Protein AF-0000000072293918 (afdb_homodimer)

Radius of gyration: 24.58 Å; Cα contacts (8 Å, |Δi|>4): 1315; chains: 2; bounding box: 76×72×60 Å

Organism: Botryotinia fuckeliana (strain B05.10) (NCBI:txid332648)

Foldseek 3Di:
DPPPPQEEAEEEEEAAAAFAPLLPVLLVLLQQQFALDNVDPVRRHYDYFYEYQDQWHAYNVGDIDGGPYYVVVCLVCVLVHAEYEYTDGPVVVCLVVVHPPLVVLLSNLVSCLVQVLAAHEYEYEACSVLSCLLSVVQFPEEAEHAPVCVVVSVVSQVVNCVVVVTHGHHYDDWQKEKELDQFLPAFCVPDPAAHEPDPDDDGRPGDFASCRNVVLSVDPVSQVVQNQFRSSRHIYMYGYHSNSSNQVSLVVSCRNRRNVSSVVSCVVVVHDHHHTYYYPGPRD/DPPPPQEEAEEEEEAAAAFAPLLPVLLVLQQQQFALDNVDPVRRHYDYFYEYQDQWHAYNVGDIDGGPYYVVVCLVCVLVHAEYEYTDGPVVVCLVVVHPPLVVLLSNLVSCLVQVLAAHEYEYEACSVLSCLLSVVQFPEEAEHAPVCVVVSVVSQVVNCVVVVTHGHHYDDWQKEKELDQFLPAFCVPDPAAHEPDPDTDHRPGDFASCRNVVLSVDPVSQVVQNQFPSSRHIYMYGYHSNSSNQVSLVVSCRNRRNVSSVVSCVVVVHDHHHTYYYPRPND

Sequence (568 aa):
MSTPEIPIIKVLFTLHAGMDALDFIGPLEVLSRAQHDVNDPKSKAFDCKFVAAEEFTISNQGAAFRAHFNYKDAYATLSQYDILIVPGGGSDQVLKNKAEPLGLVRAFSDLQKKHPEKERTLLSICTGSLFLAQQGILHGLSATTHPDYFAKFENINSEAAQRDLAERCDVVEERYVVNNLRFDIDSPEESQYVRRKSDARRPSNARKGSNAWKESNIRRESNARRASLRLGGLRVITTGAITCGLDASLYLVSVMVNEETAGEIAKFMEYEWKKGIVVDGIDIMSTPEIPIIKVLFTLHAGMDALDFIGPLEVLSRAQHDVNDPKSKAFDCKFVAAEEFTISNQGAAFRAHFNYKDAYATLSQYDILIVPGGGSDQVLKNKAEPLGLVRAFSDLQKKHPEKERTLLSICTGSLFLAQQGILHGLSATTHPDYFAKFENINSEAAQRDLAERCDVVEERYVVNNLRFDIDSPEESQYVRRKSDARRPSNARKGSNAWKESNIRRESNARRASLRLGGLRVITTGAITCGLDASLYLVSVMVNEETAGEIAKFMEYEWKKGIVVDGIDI

InterPro domains:
  IPR002818 DJ-1/PfpI [PF01965] (10-163)
  IPR029062 Class I glutamine amidotransferase-like [G3DSA:3.40.50.880] (8-278)
  IPR029062 Class I glutamine amidotransferase-like [SSF52317] (9-271)
  IPR052158 Isonitrile Hydratase and Quaternary Amine Regulator [PTHR43130] (7-275)

pLDDT: mean 88.0, std 17.54, range [30.75, 98.94]

Solvent-accessible surface area (backbone atoms only — not comparable to full-atom values): 28530 Å² total; per-residue (Å²): 128,80,72,76,77,76,69,65,44,30,33,37,32,54,51,47,61,30,16,36,55,52,35,49,45,38,32,44,56,51,44,59,67,35,27,63,38,83,89,35,89,86,33,53,28,50,47,81,46,36,30,15,87,45,62,63,32,43,23,64,66,67,52,30,37,54,36,76,44,37,55,74,59,44,66,77,49,48,88,71,44,33,32,41,38,35,38,9,45,40,51,66,62,30,62,74,64,69,34,71,63,49,63,57,54,48,51,53,47,50,47,22,51,74,41,23,49,50,73,36,35,41,35,22,17,16,50,18,30,48,52,40,26,60,67,49,70,38,49,66,36,62,34,24,38,22,78,94,42,49,69,59,42,51,51,40,29,52,51,29,16,62,74,66,74,49,51,56,49,47,76,48,97,43,41,19,25,35,30,38,74,74,65,29,53,47,52,44,90,69,38,85,54,34,40,57,72,68,89,74,86,68,90,45,86,29,67,81,37,61,53,32,52,61,50,48,44,69,38,64,70,50,24,59,52,19,52,66,32,72,58,14,31,38,23,39,33,18,7,8,25,45,50,21,26,41,30,48,37,38,49,49,36,29,66,51,28,26,56,66,40,26,51,50,50,31,56,64,29,64,46,87,81,58,52,27,35,35,44,78,59,73,83,119,128,81,72,77,75,79,71,66,46,30,33,37,34,53,50,47,61,29,17,36,55,51,35,50,44,37,32,44,56,51,45,59,68,34,26,63,38,83,88,35,91,86,32,53,29,50,47,80,44,37,31,16,87,46,62,64,33,43,24,63,67,66,54,31,36,53,36,77,42,38,55,74,59,45,66,76,49,48,87,69,45,34,31,42,37,35,38,11,47,40,51,65,62,31,63,74,64,71,34,70,62,48,61,58,54,47,50,54,48,51,47,22,49,74,42,24,50,50,74,38,34,43,38,21,16,14,51,18,31,47,51,40,26,58,67,48,69,38,49,67,36,63,35,23,37,22,76,95,40,47,68,60,41,51,50,40,29,51,50,28,16,62,75,66,74,48,51,54,48,46,78,48,97,44,42,20,26,33,31,39,75,74,66,28,54,47,51,44,90,68,37,85,53,32,41,60,73,67,88,76,84,68,89,47,84,29,66,81,35,60,55,33,51,61,50,49,43,69,36,65,70,50,23,58,52,19,52,67,33,71,60,16,31,38,22,40,32,18,9,8,26,44,50,22,28,41,30,49,36,40,48,49,36,28,66,50,28,27,56,66,40,26,50,50,51,31,56,64,31,64,45,86,81,59,52,28,34,36,43,79,60,72,83,121

Nearest PDB structures (foldseek):
  7l9q-assembly1_B  TM=8.842E-01  e=2.586E-13  Pseudomonas protegens Pf-5
  7la0-assembly1_B  TM=8.543E-01  e=1.904E-13  Pseudomonas protegens Pf-5
  3cne-assembly2_C  TM=7.547E-01  e=5.909E-09  Bacteroides thetaiotaomicron VPI-5482
  2vrn-assembly1_B  TM=7.611E-01  e=2.414E-08  Deinococcus radiodurans R1 = ATCC 13939 = DSM 20539
  6q3t-assembly1_A  TM=6.768E-01  e=3.014E-09  Pyrococcus horikoshii

Secondary structure (DSSP, 8-state):
------PPEEEEEEE-TT--HHHHHHHHHHHHH-BSSTT-TT-B-EEEEEEESSSEEE-TTS-EEE-SB-HHHHHHTGGG-SEEEE--S-HHHHHHHT-TTHHHHHHHHHHHHH-TTS--EEEE-TTHHHHHHHTTTTTTSEE---GGGHHHHHHHHHHHHHHHT-PPPEE---SEEEES--S--S-GGG-SSEEESS-------PPPSTTHHHHHHH-HHHHHHHHHSGGGG-EEEEE-STTHHHHHHHHHHHHHT-HHHHHHHHHHTT-----EEEE-----/------PPEEEEEEE-TT--HHHHHHHHHHHHH-BSSTT-TT-B-EEEEEEESSSEEE-TTS-EEE-SB-HHHHHHTGGG-SEEEE--S-HHHHHHHT-TTHHHHHHHHHHHHH-TTS--EEEE-TTHHHHHHHTTTTTTSEE---GGGHHHHHHHHHHHHHHHT-PPPEE---SEEEES--S--S-GGG-SSEEESS-------PPPSTTHHHHHHH-HHHHHHHHHSGGGG-EEEEE-STTHHHHHHHHHHHHHT-HHHHHHHHHHTT-----EEEE-----

Structure (mmCIF, N/CA/C/O backbone):
data_AF-0000000072293918-model_v1
#
loop_
_entity.id
_entity.type
_entity.pdbx_description
1 polymer 'DJ-1/PfpI domain-containing protein'
#
loop_
_atom_site.group_PDB
_atom_site.id
_atom_site.type_symbol
_atom_site.label_atom_id
_atom_site.label_alt_id
_atom_site.label_comp_id
_atom_site.label_asym_id
_atom_site.label_entity_id
_atom_site.label_seq_id
_atom_site.pdbx_PDB_ins_code
_atom_site.Cartn_x
_atom_site.Cartn_y
_atom_site.Cartn_z
_atom_site.occupancy
_atom_site.B_iso_or_equiv
_atom_site.auth_seq_id
_atom_site.auth_comp_id
_atom_site.auth_asym_id
_atom_site.auth_atom_id
_atom_site.pdbx_PDB_model_num
ATOM 1 N N . MET A 1 1 ? -39.938 10.883 7.723 1 31.12 1 MET A N 1
ATOM 2 C CA . MET A 1 1 ? -38.719 11.125 8.523 1 31.12 1 MET A CA 1
ATOM 3 C C . MET A 1 1 ? -37.469 11.094 7.656 1 31.12 1 MET A C 1
ATOM 5 O O . MET A 1 1 ? -37.25 10.117 6.945 1 31.12 1 MET A O 1
ATOM 9 N N . SER A 1 2 ? -36.906 12.188 7.211 1 38.34 2 SER A N 1
ATOM 10 C CA . SER A 1 2 ? -35.844 12.273 6.223 1 38.34 2 SER A CA 1
ATOM 11 C C . SER A 1 2 ? -34.625 11.414 6.625 1 38.34 2 SER A C 1
ATOM 13 O O . SER A 1 2 ? -34.219 11.422 7.789 1 38.34 2 SER A O 1
ATOM 15 N N . THR A 1 3 ? -34.406 10.305 6.199 1 47.34 3 THR A N 1
ATOM 16 C CA . THR A 1 3 ? -33.281 9.422 6.512 1 47.34 3 THR A CA 1
ATOM 17 C C . THR A 1 3 ? -32 10.219 6.695 1 47.34 3 THR A C 1
ATOM 19 O O . THR A 1 3 ? -31.609 10.984 5.809 1 47.34 3 THR A O 1
ATOM 22 N N . PRO A 1 4 ? -31.688 10.594 7.902 1 53.53 4 PRO A N 1
ATOM 23 C CA . PRO A 1 4 ? -30.516 11.445 8.133 1 53.53 4 PRO A CA 1
ATOM 24 C C . PRO A 1 4 ? -29.375 11.133 7.18 1 53.53 4 PRO A C 1
ATOM 26 O O . PRO A 1 4 ? -29.109 9.969 6.879 1 53.53 4 PRO A O 1
ATOM 29 N N . GLU A 1 5 ? -29.141 12.016 6.148 1 65.12 5 GLU A N 1
ATOM 30 C CA . GLU A 1 5 ? -28.094 11.906 5.137 1 65.12 5 GLU A CA 1
ATOM 31 C C . GLU A 1 5 ? -26.766 11.523 5.758 1 65.12 5 GLU A C 1
ATOM 33 O O . GLU A 1 5 ? -26.359 12.078 6.781 1 65.12 5 GLU A O 1
ATOM 38 N N . ILE A 1 6 ? -26.25 10.383 5.52 1 70.12 6 ILE A N 1
ATOM 39 C CA . ILE A 1 6 ? -24.953 9.875 5.988 1 70.12 6 ILE A CA 1
ATOM 40 C C . ILE A 1 6 ? -23.844 10.859 5.609 1 70.12 6 ILE A C 1
ATOM 42 O O . ILE A 1 6 ? -23.656 11.164 4.434 1 70.12 6 ILE A O 1
ATOM 46 N N . PRO A 1 7 ? -23.297 11.531 6.633 1 84.56 7 PRO A N 1
ATOM 47 C CA . PRO A 1 7 ? -22.25 12.508 6.324 1 84.56 7 PRO A CA 1
ATOM 48 C C . PRO A 1 7 ? -21.078 11.883 5.566 1 84.56 7 PRO A C 1
ATOM 50 O O . PRO A 1 7 ? -20.688 10.742 5.84 1 84.56 7 PRO A O 1
ATOM 53 N N . ILE A 1 8 ? -20.656 12.531 4.473 1 93.75 8 ILE A N 1
ATOM 54 C CA . ILE A 1 8 ? -19.484 12.109 3.711 1 93.75 8 ILE A CA 1
ATOM 55 C C . ILE A 1 8 ? -18.297 13.008 4.043 1 93.75 8 ILE A C 1
ATOM 57 O O . ILE A 1 8 ? -18.406 14.234 3.979 1 93.75 8 ILE A O 1
ATOM 61 N N . ILE A 1 9 ? -17.266 12.438 4.543 1 96.75 9 ILE A N 1
ATOM 62 C CA . ILE A 1 9 ? -16.031 13.148 4.828 1 96.75 9 ILE A CA 1
ATOM 63 C C . ILE A 1 9 ? -15.18 13.242 3.561 1 96.75 9 ILE A C 1
ATOM 65 O O . ILE A 1 9 ? -14.797 12.227 2.984 1 96.75 9 ILE A O 1
ATOM 69 N N . LYS A 1 10 ? -14.906 14.453 3.117 1 98.25 10 LYS A N 1
ATOM 70 C CA . LYS A 1 10 ? -14.195 14.664 1.858 1 98.25 10 LYS A CA 1
ATOM 71 C C . LYS A 1 10 ? -12.688 14.742 2.084 1 98.25 10 LYS A C 1
ATOM 73 O O . LYS A 1 10 ? -12.219 15.562 2.869 1 98.25 10 LYS A O 1
ATOM 78 N N . VAL A 1 11 ? -11.961 13.867 1.362 1 98.81 11 VAL A N 1
ATOM 79 C CA . VAL A 1 11 ? -10.508 13.758 1.521 1 98.81 11 VAL A CA 1
ATOM 80 C C . VAL A 1 11 ? -9.82 14.148 0.22 1 98.81 11 VAL A C 1
ATOM 82 O O . VAL A 1 11 ? -10.203 13.703 -0.861 1 98.81 11 VAL A O 1
ATOM 85 N N . LEU A 1 12 ? -8.844 14.992 0.333 1 98.94 12 LEU A N 1
ATOM 86 C CA . LEU A 1 12 ? -8.008 15.344 -0.81 1 98.94 12 LEU A CA 1
ATOM 87 C C . LEU A 1 12 ? -6.586 14.812 -0.627 1 98.94 12 LEU A C 1
ATOM 89 O O . LEU A 1 12 ? -5.934 15.109 0.377 1 98.94 12 LEU A O 1
ATOM 93 N N . PHE A 1 13 ? -6.145 13.992 -1.586 1 98.94 13 PHE A N 1
ATOM 94 C CA . PHE A 1 13 ? -4.762 13.531 -1.653 1 98.94 13 PHE A CA 1
ATOM 95 C C . PHE A 1 13 ? -3.957 14.383 -2.627 1 98.94 13 PHE A C 1
ATOM 97 O O . PHE A 1 13 ? -4.398 14.641 -3.75 1 98.94 13 PHE A O 1
ATOM 104 N N . THR A 1 14 ? -2.779 14.789 -2.191 1 98.94 14 THR A N 1
ATOM 105 C CA . THR A 1 14 ? -1.856 15.383 -3.15 1 98.94 14 THR A CA 1
ATOM 106 C C . THR A 1 14 ? -0.936 14.328 -3.746 1 98.94 14 THR A C 1
ATOM 108 O O . THR A 1 14 ? -0.485 13.422 -3.041 1 98.94 14 THR A O 1
ATOM 111 N N . LEU A 1 15 ? -0.738 14.414 -5.051 1 98.75 15 LEU A N 1
ATOM 112 C CA . LEU A 1 15 ? 0.236 13.57 -5.734 1 98.75 15 LEU A CA 1
ATOM 113 C C . LEU A 1 15 ? 1.365 14.406 -6.324 1 98.75 15 LEU A C 1
ATOM 115 O O . LEU A 1 15 ? 1.124 15.492 -6.859 1 98.75 15 LEU A O 1
ATOM 119 N N . HIS A 1 16 ? 2.627 13.945 -6.145 1 98.69 16 HIS A N 1
ATOM 120 C CA . HIS A 1 16 ? 3.773 14.609 -6.758 1 98.69 16 HIS A CA 1
ATOM 121 C C . HIS A 1 16 ? 4.793 13.586 -7.262 1 98.69 16 HIS A C 1
ATOM 123 O O . HIS A 1 16 ? 4.828 12.453 -6.785 1 98.69 16 HIS A O 1
ATOM 129 N N . ALA A 1 17 ? 5.578 14.008 -8.211 1 98.12 17 ALA A N 1
ATOM 130 C CA . ALA A 1 17 ? 6.543 13.125 -8.852 1 98.12 17 ALA A CA 1
ATOM 131 C C . ALA A 1 17 ? 7.527 12.555 -7.832 1 98.12 17 ALA A C 1
ATOM 133 O O . ALA A 1 17 ? 8.078 13.289 -7.012 1 98.12 17 ALA A O 1
ATOM 134 N N . GLY A 1 18 ? 7.703 11.234 -7.875 1 98.12 18 GLY A N 1
ATOM 135 C CA . GLY A 1 18 ? 8.68 10.578 -7.016 1 98.12 18 GLY A CA 1
ATOM 136 C C . GLY A 1 18 ? 8.141 10.273 -5.629 1 98.12 18 GLY A C 1
ATOM 137 O O . GLY A 1 18 ? 8.875 9.773 -4.773 1 98.12 18 GLY A O 1
ATOM 138 N N . MET A 1 19 ? 6.848 10.547 -5.414 1 98.44 19 MET A N 1
ATOM 139 C CA . MET A 1 19 ? 6.27 10.211 -4.117 1 98.44 19 MET A CA 1
ATOM 140 C C . MET A 1 19 ? 6.301 8.703 -3.883 1 98.44 19 MET A C 1
ATOM 142 O O . MET A 1 19 ? 6.469 7.926 -4.824 1 98.44 19 MET A O 1
ATOM 146 N N . ASP A 1 20 ? 6.273 8.375 -2.619 1 98.19 20 ASP A N 1
ATOM 147 C CA . ASP A 1 20 ? 6.191 6.957 -2.273 1 98.19 20 ASP A CA 1
ATOM 148 C C . ASP A 1 20 ? 4.785 6.414 -2.516 1 98.19 20 ASP A C 1
ATOM 150 O O . ASP A 1 20 ? 3.809 6.93 -1.963 1 98.19 20 ASP A O 1
ATOM 154 N N . ALA A 1 21 ? 4.707 5.402 -3.279 1 98.12 21 ALA A N 1
ATOM 155 C CA . ALA A 1 21 ? 3.412 4.871 -3.703 1 98.12 21 ALA A CA 1
ATOM 156 C C . ALA A 1 21 ? 2.594 4.398 -2.504 1 98.12 21 ALA A C 1
ATOM 158 O O . ALA A 1 21 ? 1.39 4.652 -2.428 1 98.12 21 ALA A O 1
ATOM 159 N N . LEU A 1 22 ? 3.213 3.756 -1.587 1 98 22 LEU A N 1
ATOM 160 C CA . LEU A 1 22 ? 2.498 3.205 -0.441 1 98 22 LEU A CA 1
ATOM 161 C C . LEU A 1 22 ? 2.043 4.312 0.501 1 98 22 LEU A C 1
ATOM 163 O O . LEU A 1 22 ? 1.069 4.148 1.239 1 98 22 LEU A O 1
ATOM 167 N N . ASP A 1 23 ? 2.717 5.473 0.482 1 98.62 23 ASP A N 1
ATOM 168 C CA . ASP A 1 23 ? 2.293 6.625 1.272 1 98.62 23 ASP A CA 1
ATOM 169 C C . ASP A 1 23 ? 0.945 7.156 0.79 1 98.62 23 ASP A C 1
ATOM 171 O O . ASP A 1 23 ? 0.226 7.816 1.544 1 98.62 23 ASP A O 1
ATOM 175 N N . PHE A 1 24 ? 0.691 6.914 -0.447 1 98.75 24 PHE A N 1
ATOM 176 C CA . PHE A 1 24 ? -0.582 7.297 -1.047 1 98.75 24 PHE A CA 1
ATOM 177 C C . PHE A 1 24 ? -1.604 6.176 -0.907 1 98.75 24 PHE A C 1
ATOM 179 O O . PHE A 1 24 ? -2.672 6.371 -0.322 1 98.75 24 PHE A O 1
ATOM 186 N N . ILE A 1 25 ? -1.276 5.027 -1.241 1 98.56 25 ILE A N 1
ATOM 187 C CA . ILE A 1 25 ? -2.225 3.928 -1.38 1 98.56 25 ILE A CA 1
ATOM 188 C C . ILE A 1 25 ? -2.578 3.373 -0.002 1 98.56 25 ILE A C 1
ATOM 190 O O . ILE A 1 25 ? -3.699 2.912 0.22 1 98.56 25 ILE A O 1
ATOM 194 N N . GLY A 1 26 ? -1.642 3.367 0.92 1 98.19 26 GLY A N 1
ATOM 195 C CA . GLY A 1 26 ? -1.936 2.898 2.266 1 98.19 26 GLY A CA 1
ATOM 196 C C . GLY A 1 26 ? -3.145 3.574 2.881 1 98.19 26 GLY A C 1
ATOM 197 O O . GLY A 1 26 ? -4.156 2.924 3.148 1 98.19 26 GLY A O 1
ATOM 198 N N . PRO A 1 27 ? -3.053 4.875 3.053 1 98.75 27 PRO A N 1
ATOM 199 C CA . PRO A 1 27 ? -4.203 5.602 3.596 1 98.75 27 PRO A CA 1
ATOM 200 C C . PRO A 1 27 ? -5.457 5.438 2.744 1 98.75 27 PRO A C 1
ATOM 202 O O . PRO A 1 27 ? -6.562 5.312 3.283 1 98.75 27 PRO A O 1
ATOM 205 N N . LEU A 1 28 ? -5.305 5.426 1.442 1 98.69 28 LEU A N 1
ATOM 206 C CA . LEU A 1 28 ? -6.449 5.277 0.554 1 98.69 28 LEU A CA 1
ATOM 207 C C . LEU A 1 28 ? -7.172 3.957 0.81 1 98.69 28 LEU A C 1
ATOM 209 O O . LEU A 1 28 ? -8.406 3.908 0.824 1 98.69 28 LEU A O 1
ATOM 213 N N . GLU A 1 29 ? -6.387 2.865 0.988 1 97.94 29 GLU A N 1
ATOM 214 C CA . GLU A 1 29 ? -6.945 1.548 1.269 1 97.94 29 GLU A CA 1
ATOM 215 C C . GLU A 1 29 ? -7.82 1.574 2.518 1 97.94 29 GLU A C 1
ATOM 217 O O . GLU A 1 29 ? -8.953 1.094 2.496 1 97.94 29 GLU A O 1
ATOM 222 N N . VAL A 1 30 ? -7.34 2.209 3.525 1 98.38 30 VAL A N 1
ATOM 223 C CA . VAL A 1 30 ? -8.031 2.244 4.809 1 98.38 30 VAL A CA 1
ATOM 224 C C . VAL A 1 30 ? -9.289 3.1 4.695 1 98.38 30 VAL A C 1
ATOM 226 O O . VAL A 1 30 ? -10.391 2.648 5.031 1 98.38 30 VAL A O 1
ATOM 229 N N . LEU A 1 31 ? -9.172 4.27 4.156 1 98.62 31 LEU A N 1
ATOM 230 C CA . LEU A 1 31 ? -10.273 5.23 4.156 1 98.62 31 LEU A CA 1
ATOM 231 C C . LEU A 1 31 ? -11.383 4.785 3.207 1 98.62 31 LEU A C 1
ATOM 233 O O . LEU A 1 31 ? -12.562 5 3.484 1 98.62 31 LEU A O 1
ATOM 237 N N . SER A 1 32 ? -11.031 4.164 2.143 1 97.56 32 SER A N 1
ATOM 238 C CA . SER A 1 32 ? -12.016 3.746 1.153 1 97.56 32 SER A CA 1
ATOM 239 C C . SER A 1 32 ? -12.891 2.621 1.69 1 97.56 32 SER A C 1
ATOM 241 O O . SER A 1 32 ? -14 2.393 1.188 1 97.56 32 SER A O 1
ATOM 243 N N . ARG A 1 33 ? -12.461 1.932 2.697 1 96.38 33 ARG A N 1
ATOM 244 C CA . ARG A 1 33 ? -13.195 0.792 3.236 1 96.38 33 ARG A CA 1
ATOM 245 C C . ARG A 1 33 ? -14.109 1.219 4.379 1 96.38 33 ARG A C 1
ATOM 247 O O . ARG A 1 33 ? -14.969 0.45 4.816 1 96.38 33 ARG A O 1
ATOM 254 N N . ALA A 1 34 ? -13.945 2.43 4.828 1 97.44 34 ALA A N 1
ATOM 255 C CA . ALA A 1 34 ? -14.641 2.867 6.035 1 97.44 34 ALA A CA 1
ATOM 256 C C . ALA A 1 34 ? -16.125 3.1 5.762 1 97.44 34 ALA A C 1
ATOM 258 O O . ALA A 1 34 ? -16.484 3.822 4.832 1 97.44 34 ALA A O 1
ATOM 259 N N . GLN A 1 35 ? -16.922 2.441 6.562 1 94.12 35 GLN A N 1
ATOM 260 C CA . GLN A 1 35 ? -18.359 2.594 6.57 1 94.12 35 GLN A CA 1
ATOM 261 C C . GLN A 1 35 ? -18.859 3.107 7.922 1 94.12 35 GLN A C 1
ATOM 263 O O . GLN A 1 35 ? -18.344 2.713 8.969 1 94.12 35 GLN A O 1
ATOM 268 N N . HIS A 1 36 ? -19.844 3.949 7.844 1 92.44 36 HIS A N 1
ATOM 269 C CA . HIS A 1 36 ? -20.422 4.391 9.109 1 92.44 36 HIS A CA 1
ATOM 270 C C . HIS A 1 36 ? -21.047 3.223 9.867 1 92.44 36 HIS A C 1
ATOM 272 O O . HIS A 1 36 ? -21 3.176 11.094 1 92.44 36 HIS A O 1
ATOM 278 N N . ASP A 1 37 ? -21.641 2.365 9.109 1 91.44 37 ASP A N 1
ATOM 279 C CA . ASP A 1 37 ? -22.172 1.101 9.609 1 91.44 37 ASP A CA 1
ATOM 280 C C . ASP A 1 37 ? -21.516 -0.086 8.914 1 91.44 37 ASP A C 1
ATOM 282 O O . ASP A 1 37 ? -21.703 -0.303 7.719 1 91.44 37 ASP A O 1
ATOM 286 N N . VAL A 1 38 ? -20.797 -0.844 9.734 1 91.06 38 VAL A N 1
ATOM 287 C CA . VAL A 1 38 ? -20 -1.942 9.195 1 91.06 38 VAL A CA 1
ATOM 288 C C . VAL A 1 38 ? -20.906 -2.922 8.453 1 91.06 38 VAL A C 1
ATOM 290 O O . VAL A 1 38 ? -20.453 -3.682 7.602 1 91.06 38 VAL A O 1
ATOM 293 N N . ASN A 1 39 ? -22.172 -2.877 8.734 1 91.62 39 ASN A N 1
ATOM 294 C CA . ASN A 1 39 ? -23.109 -3.824 8.148 1 91.62 39 ASN A CA 1
ATOM 295 C C . ASN A 1 39 ? -23.859 -3.207 6.969 1 91.62 39 ASN A C 1
ATOM 297 O O . ASN A 1 39 ? -24.75 -3.84 6.395 1 91.62 39 ASN A O 1
ATOM 301 N N . ASP A 1 40 ? -23.547 -1.964 6.574 1 92.12 40 ASP A N 1
ATOM 302 C CA . ASP A 1 40 ? -24.234 -1.273 5.484 1 92.12 40 ASP A CA 1
ATOM 303 C C . ASP A 1 40 ? -23.234 -0.743 4.457 1 92.12 40 ASP A C 1
ATOM 305 O O . ASP A 1 40 ? -22.719 0.362 4.605 1 92.12 40 ASP A O 1
ATOM 309 N N . PRO A 1 41 ? -23.078 -1.51 3.377 1 87.5 41 PRO A N 1
ATOM 310 C CA . PRO A 1 41 ? -22.109 -1.081 2.355 1 87.5 41 PRO A CA 1
ATOM 311 C C . PRO A 1 41 ? -22.469 0.27 1.74 1 87.5 41 PRO A C 1
ATOM 313 O O . PRO A 1 41 ? -21.641 0.888 1.073 1 87.5 41 PRO A O 1
ATOM 316 N N . LYS A 1 42 ? -23.625 0.786 1.959 1 89.38 42 LYS A N 1
ATOM 317 C CA . LYS A 1 42 ? -24.078 2.062 1.407 1 89.38 42 LYS A CA 1
ATOM 318 C C . LYS A 1 42 ? -23.688 3.221 2.324 1 89.38 42 LYS A C 1
ATOM 320 O O . LYS A 1 42 ? -23.859 4.387 1.97 1 89.38 42 LYS A O 1
ATOM 325 N N . SER A 1 43 ? -23.062 2.9 3.441 1 93.38 43 SER A N 1
ATOM 326 C CA . SER A 1 43 ? -22.75 3.926 4.43 1 93.38 43 SER A CA 1
ATOM 327 C C . SER A 1 43 ? -21.281 4.348 4.344 1 93.38 43 SER A C 1
ATOM 329 O O . SER A 1 43 ? -20.641 4.566 5.371 1 93.38 43 SER A O 1
ATOM 331 N N . LYS A 1 44 ? -20.781 4.41 3.131 1 94.88 44 LYS A N 1
ATOM 332 C CA . LYS A 1 44 ? -19.406 4.852 2.941 1 94.88 44 LYS A CA 1
ATOM 333 C C . LYS A 1 44 ? -19.156 6.176 3.652 1 94.88 44 LYS A C 1
ATOM 335 O O . LYS A 1 44 ? -19.953 7.102 3.566 1 94.88 44 LYS A O 1
ATOM 340 N N . ALA A 1 45 ? -18 6.285 4.285 1 96.69 45 ALA A N 1
ATOM 341 C CA . ALA A 1 45 ? -17.75 7.418 5.168 1 96.69 45 ALA A CA 1
ATOM 342 C C . ALA A 1 45 ? -16.891 8.477 4.465 1 96.69 45 ALA A C 1
ATOM 344 O O . ALA A 1 45 ? -17.094 9.68 4.676 1 96.69 45 ALA A O 1
ATOM 345 N N . PHE A 1 46 ? -15.984 8.039 3.633 1 97.94 46 PHE A N 1
ATOM 346 C CA . PHE A 1 46 ? -15.023 8.969 3.051 1 97.94 46 PHE A CA 1
ATOM 347 C C . PHE A 1 46 ? -15.164 9.008 1.534 1 97.94 46 PHE A C 1
ATOM 349 O O . PHE A 1 46 ? -15.406 7.984 0.896 1 97.94 46 PHE A O 1
ATOM 356 N N . ASP A 1 47 ? -15.047 10.164 0.96 1 97.81 47 ASP A N 1
ATOM 357 C CA . ASP A 1 47 ? -14.914 10.398 -0.473 1 97.81 47 ASP A CA 1
ATOM 358 C C . ASP A 1 47 ? -13.547 10.984 -0.81 1 97.81 47 ASP A C 1
ATOM 360 O O . ASP A 1 47 ? -13.266 12.141 -0.493 1 97.81 47 ASP A O 1
ATOM 364 N N . CYS A 1 48 ? -12.734 10.172 -1.537 1 98.62 48 CYS A N 1
ATOM 365 C CA . CYS A 1 48 ? -11.344 10.531 -1.763 1 98.62 48 CYS A CA 1
ATOM 366 C C . CYS A 1 48 ? -11.133 11.055 -3.18 1 98.62 48 CYS A C 1
ATOM 368 O O . CYS A 1 48 ? -11.562 10.422 -4.148 1 98.62 48 CYS A O 1
ATOM 370 N N . LYS A 1 49 ? -10.461 12.203 -3.25 1 98.69 49 LYS A N 1
ATOM 371 C CA . LYS A 1 49 ? -10.047 12.773 -4.527 1 98.69 49 LYS A CA 1
ATOM 372 C C . LYS A 1 49 ? -8.539 13 -4.566 1 98.69 49 LYS A C 1
ATOM 374 O O . LYS A 1 49 ? -7.895 13.086 -3.52 1 98.69 49 LYS A O 1
ATOM 379 N N . PHE A 1 50 ? -8.016 13.039 -5.82 1 98.75 50 PHE A N 1
ATOM 380 C CA . PHE A 1 50 ? -6.578 13.148 -6.027 1 98.75 50 PHE A CA 1
ATOM 381 C C . PHE A 1 50 ? -6.242 14.367 -6.871 1 98.75 50 PHE A C 1
ATOM 383 O O . PHE A 1 50 ? -6.84 14.586 -7.926 1 98.75 50 PHE A O 1
ATOM 390 N N . VAL A 1 51 ? -5.27 15.133 -6.379 1 98.88 51 VAL A N 1
ATOM 391 C CA . VAL A 1 51 ? -4.816 16.297 -7.117 1 98.88 51 VAL A CA 1
ATOM 392 C C . VAL A 1 51 ? -3.332 16.156 -7.457 1 98.88 51 VAL A C 1
ATOM 394 O O . VAL A 1 51 ? -2.553 15.648 -6.652 1 98.88 51 VAL A O 1
ATOM 397 N N . ALA A 1 52 ? -2.949 16.578 -8.633 1 98.69 52 ALA A N 1
ATOM 398 C CA . ALA A 1 52 ? -1.554 16.609 -9.062 1 98.69 52 ALA A CA 1
ATOM 399 C C . ALA A 1 52 ? -1.32 17.719 -10.094 1 98.69 52 ALA A C 1
ATOM 401 O O . ALA A 1 52 ? -2.273 18.297 -10.617 1 98.69 52 ALA A O 1
ATOM 402 N N . ALA A 1 53 ? -0.032 18.031 -10.219 1 97.69 53 ALA A N 1
ATOM 403 C CA . ALA A 1 53 ? 0.33 19.047 -11.203 1 97.69 53 ALA A CA 1
ATOM 404 C C . ALA A 1 53 ? 0.051 18.547 -12.625 1 97.69 53 ALA A C 1
ATOM 406 O O . ALA A 1 53 ? -0.328 19.344 -13.5 1 97.69 53 ALA A O 1
ATOM 407 N N . GLU A 1 54 ? 0.251 17.25 -12.836 1 96.19 54 GLU A N 1
ATOM 408 C CA . GLU A 1 54 ? 0.009 16.594 -14.117 1 96.19 54 GLU A CA 1
ATOM 409 C C . GLU A 1 54 ? -1.031 15.484 -13.992 1 96.19 54 GLU A C 1
ATOM 411 O O . GLU A 1 54 ? -1.263 14.969 -12.898 1 96.19 54 GLU A O 1
ATOM 416 N N . GLU A 1 55 ? -1.631 15.164 -15.07 1 95.31 55 GLU A N 1
ATOM 417 C CA . GLU A 1 55 ? -2.666 14.133 -15.078 1 95.31 55 GLU A CA 1
ATOM 418 C C . GLU A 1 55 ? -2.137 12.812 -14.523 1 95.31 55 GLU A C 1
ATOM 420 O O . GLU A 1 55 ? -2.85 12.109 -13.805 1 95.31 55 GLU A O 1
ATOM 425 N N . PHE A 1 56 ? -0.86 12.547 -14.883 1 95.88 56 PHE A N 1
ATOM 426 C CA . PHE A 1 56 ? -0.237 11.32 -14.398 1 95.88 56 PHE A CA 1
ATOM 427 C C . PHE A 1 56 ? 1.006 11.625 -13.578 1 95.88 56 PHE A C 1
ATOM 429 O O . PHE A 1 56 ? 1.818 12.469 -13.961 1 95.88 56 PHE A O 1
ATOM 436 N N . THR A 1 57 ? 1.067 10.992 -12.453 1 97.88 57 THR A N 1
ATOM 437 C CA . THR A 1 57 ? 2.211 11.133 -11.562 1 97.88 57 THR A CA 1
ATOM 438 C C . THR A 1 57 ? 2.918 9.797 -11.375 1 97.88 57 THR A C 1
ATOM 440 O O . THR A 1 57 ? 2.287 8.797 -11.016 1 97.88 57 THR A O 1
ATOM 443 N N . ILE A 1 58 ? 4.223 9.781 -11.641 1 98.06 58 ILE A N 1
ATOM 444 C CA . ILE A 1 58 ? 4.992 8.555 -11.484 1 98.06 58 ILE A CA 1
ATOM 445 C C . ILE A 1 58 ? 5.609 8.508 -10.086 1 98.06 58 ILE A C 1
ATOM 447 O O . ILE A 1 58 ? 6.297 9.445 -9.672 1 98.06 58 ILE A O 1
ATOM 451 N N . SER A 1 59 ? 5.348 7.449 -9.383 1 98.25 59 SER A N 1
ATOM 452 C CA . SER A 1 59 ? 5.879 7.258 -8.039 1 98.25 59 SER A CA 1
ATOM 453 C C . SER A 1 59 ? 7.336 6.801 -8.086 1 98.25 59 SER A C 1
ATOM 455 O O . SER A 1 59 ? 7.863 6.5 -9.156 1 98.25 59 SER A O 1
ATOM 457 N N . ASN A 1 60 ? 7.938 6.781 -6.895 1 97.25 60 ASN A N 1
ATOM 458 C CA . ASN A 1 60 ? 9.312 6.316 -6.75 1 97.25 60 ASN A CA 1
ATOM 459 C C . ASN A 1 60 ? 9.461 4.859 -7.18 1 97.25 60 ASN A C 1
ATOM 461 O O . ASN A 1 60 ? 10.523 4.445 -7.641 1 97.25 60 ASN A O 1
ATOM 465 N N . GLN A 1 61 ? 8.375 4.074 -7.148 1 97.06 61 GLN A N 1
ATOM 466 C CA . GLN A 1 61 ? 8.398 2.648 -7.457 1 97.06 61 GLN A CA 1
ATOM 467 C C . GLN A 1 61 ? 8.047 2.396 -8.922 1 97.06 61 GLN A C 1
ATOM 469 O O . GLN A 1 61 ? 7.969 1.246 -9.359 1 97.06 61 GLN A O 1
ATOM 474 N N . GLY A 1 62 ? 7.715 3.412 -9.648 1 97.19 62 GLY A N 1
ATOM 475 C CA . GLY A 1 62 ? 7.469 3.285 -11.07 1 97.19 62 GLY A CA 1
ATOM 476 C C . GLY A 1 62 ? 5.996 3.189 -11.414 1 97.19 62 GLY A C 1
ATOM 477 O O . GLY A 1 62 ? 5.629 3.195 -12.594 1 97.19 62 GLY A O 1
ATOM 478 N N . ALA A 1 63 ? 5.129 3.133 -10.438 1 98.19 63 ALA A N 1
ATOM 479 C CA . ALA A 1 63 ? 3.689 3.137 -10.695 1 98.19 63 ALA A CA 1
ATOM 480 C C . ALA A 1 63 ? 3.199 4.539 -11.047 1 98.19 63 ALA A C 1
ATOM 482 O O . ALA A 1 63 ? 3.609 5.523 -10.43 1 98.19 63 ALA A O 1
ATOM 483 N N . ALA A 1 64 ? 2.336 4.605 -12.008 1 98.12 64 ALA A N 1
ATOM 484 C CA . ALA A 1 64 ? 1.757 5.879 -12.422 1 98.12 64 ALA A CA 1
ATOM 485 C C . ALA A 1 64 ? 0.302 5.992 -11.969 1 98.12 64 ALA A C 1
ATOM 487 O O . ALA A 1 64 ? -0.498 5.082 -12.203 1 98.12 64 ALA A O 1
ATOM 488 N N . PHE A 1 65 ? 0.005 7.156 -11.391 1 98.06 65 PHE A N 1
ATOM 489 C CA . PHE A 1 65 ? -1.325 7.422 -10.852 1 98.06 65 PHE A CA 1
ATOM 490 C C . PHE A 1 65 ? -1.998 8.555 -11.617 1 98.06 65 PHE A C 1
ATOM 492 O O . PHE A 1 65 ? -1.351 9.547 -11.969 1 98.06 65 PHE A O 1
ATOM 499 N N . ARG A 1 66 ? -3.264 8.414 -11.758 1 97.69 66 ARG A N 1
ATOM 500 C CA . ARG A 1 66 ? -4.023 9.469 -12.414 1 97.69 66 ARG A CA 1
ATOM 501 C C . ARG A 1 66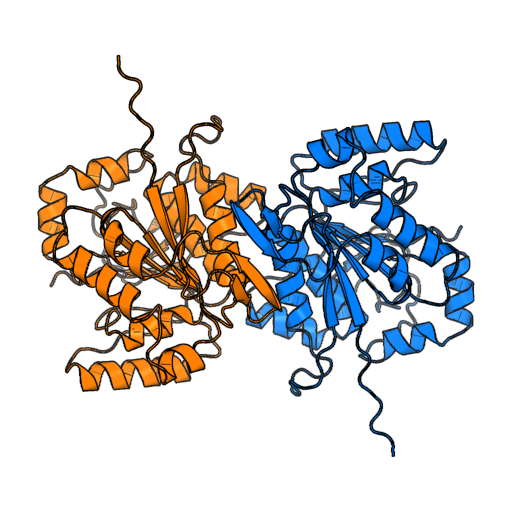 ? -4.695 10.383 -11.391 1 97.69 66 ARG A C 1
ATOM 503 O O . ARG A 1 66 ? -5.344 9.898 -10.461 1 97.69 66 ARG A O 1
ATOM 510 N N . ALA A 1 67 ? -4.562 11.672 -11.617 1 98.19 67 ALA A N 1
ATOM 511 C CA . ALA A 1 67 ? -5.242 12.648 -10.766 1 98.19 67 ALA A CA 1
ATOM 512 C C . ALA A 1 67 ? -6.672 12.891 -11.234 1 98.19 67 ALA A C 1
ATOM 514 O O . ALA A 1 67 ? -6.992 12.648 -12.406 1 98.19 67 ALA A O 1
ATOM 515 N N . HIS A 1 68 ? -7.523 13.312 -10.344 1 97.62 68 HIS A N 1
ATOM 516 C CA . HIS A 1 68 ? -8.875 13.711 -10.711 1 97.62 68 HIS A CA 1
ATOM 517 C C . HIS A 1 68 ? -8.898 15.117 -11.312 1 97.62 68 HIS A C 1
ATOM 519 O O . HIS A 1 68 ? -9.68 15.398 -12.219 1 97.62 68 HIS A O 1
ATOM 525 N N . PHE A 1 69 ? -8.062 15.945 -10.734 1 96.94 69 PHE A N 1
ATOM 526 C CA . PHE A 1 69 ? -7.984 17.312 -11.234 1 96.94 69 PHE A CA 1
ATOM 527 C C . PHE A 1 69 ? -6.637 17.938 -10.891 1 96.94 69 PHE A C 1
ATOM 529 O O . PHE A 1 69 ? -5.812 17.312 -10.211 1 96.94 69 PHE A O 1
ATOM 536 N N . ASN A 1 70 ? -6.367 19.156 -11.453 1 97.62 70 ASN A N 1
ATOM 537 C CA . ASN A 1 70 ? -5.105 19.859 -11.227 1 97.62 70 ASN A CA 1
ATOM 538 C C . ASN A 1 70 ? -5.203 20.828 -10.055 1 97.62 70 ASN A C 1
ATOM 540 O O . ASN A 1 70 ? -6.258 20.953 -9.43 1 97.62 70 ASN A O 1
ATOM 544 N N . TYR A 1 71 ? -4.105 21.484 -9.766 1 97.88 71 TYR A N 1
ATOM 545 C CA . TYR A 1 71 ? -4.047 22.328 -8.57 1 97.88 71 TYR A CA 1
ATOM 546 C C . TYR A 1 71 ? -4.926 23.562 -8.727 1 97.88 71 TYR A C 1
ATOM 548 O O . TYR A 1 71 ? -5.469 24.078 -7.75 1 97.88 71 TYR A O 1
ATOM 556 N N . LYS A 1 72 ? -5.09 24.078 -9.961 1 97.31 72 LYS A N 1
ATOM 557 C CA . LYS A 1 72 ? -5.992 25.203 -10.164 1 97.31 72 LYS A CA 1
ATOM 558 C C . LYS A 1 72 ? -7.395 24.891 -9.648 1 97.31 72 LYS A C 1
ATOM 560 O O . LYS A 1 72 ? -7.977 25.672 -8.891 1 97.31 72 LYS A O 1
ATOM 565 N N . ASP A 1 73 ? -7.863 23.75 -9.984 1 97.69 73 ASP A N 1
ATOM 566 C CA . ASP A 1 73 ? -9.18 23.297 -9.547 1 97.69 73 ASP A CA 1
ATOM 567 C C . ASP A 1 73 ? -9.195 23.016 -8.047 1 97.69 73 ASP A C 1
ATOM 569 O O . ASP A 1 73 ? -10.188 23.281 -7.367 1 97.69 73 ASP A O 1
ATOM 573 N N . ALA A 1 74 ? -8.117 22.469 -7.555 1 98.38 74 ALA A N 1
ATOM 574 C CA . ALA A 1 74 ? -8.031 22.141 -6.133 1 98.38 74 ALA A CA 1
ATOM 575 C C . ALA A 1 74 ? -8.148 23.406 -5.277 1 98.38 74 ALA A C 1
ATOM 577 O O . ALA A 1 74 ? -8.867 23.422 -4.277 1 98.38 74 ALA A O 1
ATOM 578 N N . TYR A 1 75 ? -7.48 24.469 -5.684 1 98.5 75 TYR A N 1
ATOM 579 C CA . TYR A 1 75 ? -7.555 25.734 -4.953 1 98.5 75 TYR A CA 1
ATOM 580 C C . TYR A 1 75 ? -8.977 26.281 -4.945 1 98.5 75 TYR A C 1
ATOM 582 O O . TYR A 1 75 ? -9.445 26.781 -3.922 1 98.5 75 TYR A O 1
ATOM 590 N N . ALA A 1 76 ? -9.688 26.141 -6.012 1 98.19 76 ALA A N 1
ATOM 591 C CA . ALA A 1 76 ? -11.031 26.688 -6.168 1 98.19 76 ALA A CA 1
ATOM 592 C C . ALA A 1 76 ? -12.039 25.953 -5.277 1 98.19 76 ALA A C 1
ATOM 594 O O . ALA A 1 76 ? -13.055 26.531 -4.879 1 98.19 76 ALA A O 1
ATOM 595 N N . THR A 1 77 ? -11.719 24.719 -4.914 1 98.12 77 THR A N 1
ATOM 596 C CA . THR A 1 77 ? -12.695 23.922 -4.176 1 98.12 77 THR A CA 1
ATOM 597 C C . THR A 1 77 ? -12.133 23.484 -2.83 1 98.12 77 THR A C 1
ATOM 599 O O . TH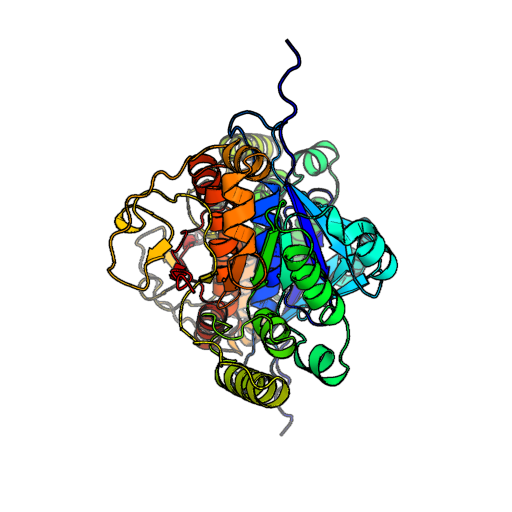R A 1 77 ? -12.672 22.578 -2.186 1 98.12 77 THR A O 1
ATOM 602 N N . LEU A 1 78 ? -11.078 24.031 -2.404 1 98.62 78 LEU A N 1
ATOM 603 C CA . LEU A 1 78 ? -10.312 23.562 -1.25 1 98.62 78 LEU A CA 1
ATOM 604 C C . LEU A 1 78 ? -11.172 23.562 0.008 1 98.62 78 LEU A C 1
ATOM 606 O O . LEU A 1 78 ? -11.031 22.703 0.866 1 98.62 78 LEU A O 1
ATOM 610 N N . SER A 1 79 ? -12.086 24.5 0.122 1 98.06 79 SER A N 1
ATOM 611 C CA . SER A 1 79 ? -12.898 24.672 1.321 1 98.06 79 SER A CA 1
ATOM 612 C C . SER A 1 79 ? -13.867 23.5 1.511 1 98.06 79 SER A C 1
ATOM 614 O O . SER A 1 79 ? -14.438 23.328 2.59 1 98.06 79 SER A O 1
ATOM 616 N N . GLN A 1 80 ? -14.047 22.703 0.502 1 97.38 80 GLN A N 1
ATOM 617 C CA . GLN A 1 80 ? -14.977 21.594 0.565 1 97.38 80 GLN A CA 1
ATOM 618 C C . GLN A 1 80 ? -14.344 20.391 1.27 1 97.38 80 GLN A C 1
ATOM 620 O O . GLN A 1 80 ? -15.047 19.453 1.653 1 97.38 80 GLN A O 1
ATOM 625 N N . TYR A 1 81 ? -13.07 20.391 1.396 1 98.31 81 TYR A N 1
ATOM 626 C CA . TYR A 1 81 ? -12.383 19.203 1.896 1 98.31 81 TYR A CA 1
ATOM 627 C C . TYR A 1 81 ? -12.18 19.297 3.404 1 98.31 81 TYR A C 1
ATOM 629 O O . TYR A 1 81 ? -11.93 20.375 3.943 1 98.31 81 TYR A O 1
ATOM 637 N N . ASP A 1 82 ? -12.305 18.125 4.016 1 97.25 82 ASP A N 1
ATOM 638 C CA . ASP A 1 82 ? -12.172 17.984 5.465 1 97.25 82 ASP A CA 1
ATOM 639 C C . ASP A 1 82 ? -10.766 17.516 5.84 1 97.25 82 ASP A C 1
ATOM 641 O O . ASP A 1 82 ? -10.281 17.812 6.938 1 97.25 82 ASP A O 1
ATOM 645 N N . ILE A 1 83 ? -10.164 16.766 4.961 1 98.69 83 ILE A N 1
ATOM 646 C CA . ILE A 1 83 ? -8.844 16.188 5.211 1 98.69 83 ILE A CA 1
ATOM 647 C C . ILE A 1 83 ? -7.949 16.406 3.996 1 98.69 83 ILE A C 1
ATOM 649 O O . ILE A 1 83 ? -8.383 16.219 2.855 1 98.69 83 ILE A O 1
ATOM 653 N N . LEU A 1 84 ? -6.75 16.859 4.23 1 98.94 84 LEU A N 1
ATOM 654 C CA . LEU A 1 84 ? -5.68 16.859 3.238 1 98.94 84 LEU A CA 1
ATOM 655 C C . LEU A 1 84 ? -4.586 15.867 3.611 1 98.94 84 LEU A C 1
ATOM 657 O O . LEU A 1 84 ? -4.062 15.906 4.727 1 98.94 84 LEU A O 1
ATOM 661 N N . ILE A 1 85 ? -4.289 14.953 2.713 1 98.94 85 ILE A N 1
ATOM 662 C CA . ILE A 1 85 ? -3.248 13.961 2.959 1 98.94 85 ILE A CA 1
ATOM 663 C C . ILE A 1 85 ? -2.072 14.195 2.016 1 98.94 85 ILE A C 1
ATOM 665 O O . ILE A 1 85 ? -2.254 14.297 0.799 1 98.94 85 ILE A O 1
ATOM 669 N N . VAL A 1 86 ? -0.872 14.266 2.588 1 98.94 86 VAL A N 1
ATOM 670 C CA . VAL A 1 86 ? 0.344 14.602 1.857 1 98.94 86 VAL A CA 1
ATOM 671 C C . VAL A 1 86 ? 1.353 13.461 1.969 1 98.94 86 VAL A C 1
ATOM 673 O O . VAL A 1 86 ? 2.02 13.312 2.996 1 98.94 86 VAL A O 1
ATOM 676 N N . PRO A 1 87 ? 1.532 12.688 0.874 1 98.81 87 PRO A N 1
ATOM 677 C CA . PRO A 1 87 ? 2.504 11.586 0.889 1 98.81 87 PRO A CA 1
ATOM 678 C C . PRO A 1 87 ? 3.949 12.078 0.895 1 98.81 87 PRO A C 1
ATOM 680 O O . PRO A 1 87 ? 4.219 13.219 0.505 1 98.81 87 PRO A O 1
ATOM 683 N N . GLY A 1 88 ? 4.855 11.18 1.371 1 98.62 88 GLY A N 1
ATOM 684 C CA . GLY A 1 88 ? 6.281 11.453 1.292 1 98.62 88 GLY A CA 1
ATOM 685 C C . GLY A 1 88 ? 6.91 10.969 -0.003 1 98.62 88 GLY A C 1
ATOM 686 O O . GLY A 1 88 ? 6.199 10.617 -0.95 1 98.62 88 GLY A O 1
ATOM 687 N N . GLY A 1 89 ? 8.211 11.031 -0.051 1 98 89 GLY A N 1
ATOM 688 C CA . GLY A 1 89 ? 8.961 10.688 -1.251 1 98 89 GLY A CA 1
ATOM 689 C C . GLY A 1 89 ? 9.141 11.867 -2.193 1 98 89 GLY A C 1
ATOM 690 O O . GLY A 1 89 ? 8.32 12.781 -2.217 1 98 89 GLY A O 1
ATOM 691 N N . GLY A 1 90 ? 10.234 11.883 -2.941 1 97.5 90 GLY A N 1
ATOM 692 C CA . GLY A 1 90 ? 10.492 12.93 -3.914 1 97.5 90 GLY A CA 1
ATOM 693 C C . GLY A 1 90 ? 10.602 14.312 -3.291 1 97.5 90 GLY A C 1
ATOM 694 O O . GLY A 1 90 ? 10.336 15.32 -3.949 1 97.5 90 GLY A O 1
ATOM 695 N N . SER A 1 91 ? 10.93 14.375 -2.035 1 97.25 91 SER A N 1
ATOM 696 C CA . SER A 1 91 ? 10.844 15.625 -1.282 1 97.25 91 SER A CA 1
ATOM 697 C C . SER A 1 91 ? 11.898 16.625 -1.74 1 97.25 91 SER A C 1
ATOM 699 O O . SER A 1 91 ? 11.648 17.828 -1.76 1 97.25 91 SER A O 1
ATOM 701 N N . ASP A 1 92 ? 13.055 16.109 -2.184 1 97.19 92 ASP A N 1
ATOM 702 C CA . ASP A 1 92 ? 14.141 17.016 -2.564 1 97.19 92 ASP A CA 1
ATOM 703 C C . ASP A 1 92 ? 13.727 17.906 -3.729 1 97.19 92 ASP A C 1
ATOM 705 O O . ASP A 1 92 ? 13.93 19.125 -3.684 1 97.19 92 ASP A O 1
ATOM 709 N N . GLN A 1 93 ? 13.164 17.312 -4.66 1 97 93 GLN A N 1
ATOM 710 C CA . GLN A 1 93 ? 12.766 18.078 -5.84 1 97 93 GLN A CA 1
ATOM 711 C C . GLN A 1 93 ? 11.656 19.062 -5.512 1 97 93 GLN A C 1
ATOM 713 O O . GLN A 1 93 ? 11.664 20.203 -5.984 1 97 93 GLN A O 1
ATOM 718 N N . VAL A 1 94 ? 10.711 18.688 -4.723 1 98 94 VAL A N 1
ATOM 719 C CA . VAL A 1 94 ? 9.594 19.547 -4.332 1 98 94 VAL A CA 1
ATOM 720 C C . VAL A 1 94 ? 10.109 20.734 -3.531 1 98 94 VAL A C 1
ATOM 722 O O . VAL A 1 94 ? 9.734 21.875 -3.805 1 98 94 VAL A O 1
ATOM 725 N N . LEU A 1 95 ? 11 20.5 -2.59 1 98.19 95 LEU A N 1
ATOM 726 C CA . LEU A 1 95 ? 11.531 21.531 -1.717 1 98.19 95 LEU A CA 1
ATOM 727 C C . LEU A 1 95 ? 12.422 22.5 -2.498 1 98.19 95 LEU A C 1
ATOM 729 O O . LEU A 1 95 ? 12.289 23.719 -2.363 1 98.19 95 LEU A O 1
ATOM 733 N N . LYS A 1 96 ? 13.258 21.922 -3.338 1 97.69 96 LYS A N 1
ATOM 734 C CA . LYS A 1 96 ? 14.188 22.734 -4.121 1 97.69 96 LYS A CA 1
ATOM 735 C C . LYS A 1 96 ? 13.438 23.656 -5.074 1 97.69 96 LYS A C 1
ATOM 737 O O . LYS A 1 96 ? 13.773 24.844 -5.195 1 97.69 96 LYS A O 1
ATOM 742 N N . ASN A 1 97 ? 12.398 23.188 -5.676 1 97.88 97 ASN A N 1
ATOM 743 C CA . ASN A 1 97 ? 11.688 23.938 -6.699 1 97.88 97 ASN A CA 1
ATOM 744 C C . ASN A 1 97 ? 10.516 24.719 -6.102 1 97.88 97 ASN A C 1
ATOM 746 O O . ASN A 1 97 ? 9.805 25.422 -6.824 1 97.88 97 ASN A O 1
ATOM 750 N N . LYS A 1 98 ? 10.359 24.594 -4.797 1 97.62 98 LYS A N 1
ATOM 751 C CA . LYS A 1 98 ? 9.211 25.219 -4.141 1 97.62 98 LYS A CA 1
ATOM 752 C C . LYS A 1 98 ? 7.914 24.891 -4.879 1 97.62 98 LYS A C 1
ATOM 754 O O . LYS A 1 98 ? 7.109 25.781 -5.145 1 97.62 98 LYS A O 1
ATOM 759 N N . ALA A 1 99 ? 7.812 23.641 -5.285 1 98.19 99 ALA A N 1
ATOM 760 C CA . ALA A 1 99 ? 6.699 23.188 -6.113 1 98.19 99 ALA A CA 1
ATOM 761 C C . ALA A 1 99 ? 5.543 22.688 -5.246 1 98.19 99 ALA A C 1
ATOM 763 O O . ALA A 1 99 ? 5.691 22.531 -4.035 1 98.19 99 ALA A O 1
ATOM 764 N N . GLU A 1 100 ? 4.355 22.469 -5.914 1 98.25 100 GLU A N 1
ATOM 765 C CA . GLU A 1 100 ? 3.271 21.781 -5.227 1 98.25 100 GLU A CA 1
ATOM 766 C C . GLU A 1 100 ? 3.719 20.406 -4.719 1 98.25 100 GLU A C 1
ATOM 768 O O . GLU A 1 100 ? 4.586 19.766 -5.32 1 98.25 100 GLU A O 1
ATOM 773 N N . PRO A 1 101 ? 3.252 20.047 -3.479 1 98.56 101 PRO A N 1
ATOM 774 C CA . PRO A 1 101 ? 2.016 20.5 -2.842 1 98.56 101 PRO A CA 1
ATOM 775 C C . PRO A 1 101 ? 2.262 21.594 -1.794 1 98.56 101 PRO A C 1
ATOM 777 O O . PRO A 1 101 ? 1.393 21.844 -0.958 1 98.56 101 PRO A O 1
ATOM 780 N N . LEU A 1 102 ? 3.441 22.297 -1.784 1 98.75 102 LEU A N 1
ATOM 781 C CA . LEU A 1 102 ? 3.787 23.25 -0.736 1 98.75 102 LEU A CA 1
ATOM 782 C C . LEU A 1 102 ? 2.723 24.344 -0.617 1 98.75 102 LEU A C 1
ATOM 784 O O . LEU A 1 102 ? 2.258 24.641 0.485 1 98.75 102 LEU A O 1
ATOM 788 N N . GLY A 1 103 ? 2.367 24.875 -1.737 1 98.69 103 GLY A N 1
ATOM 789 C CA . GLY A 1 103 ? 1.372 25.938 -1.727 1 98.69 103 GLY A CA 1
ATOM 790 C C . GLY A 1 103 ? 0.02 25.469 -1.21 1 98.69 103 GLY A C 1
ATOM 791 O O . GLY A 1 103 ? -0.613 26.172 -0.414 1 98.69 103 GLY A O 1
ATOM 792 N N . LEU A 1 104 ? -0.41 24.328 -1.62 1 98.81 104 LEU A N 1
ATOM 793 C CA . LEU A 1 104 ? -1.723 23.828 -1.237 1 98.81 104 LEU A CA 1
ATOM 794 C C . LEU A 1 104 ? -1.771 23.516 0.256 1 98.81 104 LEU A C 1
ATOM 796 O O . LEU A 1 104 ? -2.793 23.734 0.908 1 98.81 104 LEU A O 1
ATOM 800 N N . VAL A 1 105 ? -0.672 22.984 0.754 1 98.75 105 VAL A N 1
ATOM 801 C CA . VAL A 1 105 ? -0.556 22.688 2.178 1 98.75 105 VAL A CA 1
ATOM 802 C C . VAL A 1 105 ? -0.747 23.953 2.992 1 98.75 105 VAL A C 1
ATOM 804 O O . VAL A 1 105 ? -1.516 23.984 3.957 1 98.75 105 VAL A O 1
ATOM 807 N N . ARG A 1 106 ? -0.128 25 2.609 1 98.44 106 ARG A N 1
ATOM 808 C CA . ARG A 1 106 ? -0.26 26.281 3.293 1 98.44 106 ARG A CA 1
ATOM 809 C C . ARG A 1 106 ? -1.683 26.812 3.18 1 98.44 106 ARG A C 1
ATOM 811 O O . ARG A 1 106 ? -2.252 27.297 4.164 1 98.44 106 ARG A O 1
ATOM 818 N N . ALA A 1 107 ? -2.209 26.75 2.033 1 98.81 107 ALA A N 1
ATOM 819 C CA . ALA A 1 107 ? -3.561 27.25 1.794 1 98.81 107 ALA A CA 1
ATOM 820 C C . ALA A 1 107 ? -4.578 26.531 2.668 1 98.81 107 ALA A C 1
ATOM 822 O O . ALA A 1 107 ? -5.52 27.141 3.176 1 98.81 107 ALA A O 1
ATOM 823 N N . PHE A 1 108 ? -4.387 25.266 2.803 1 98.81 108 PHE A N 1
ATOM 824 C CA . PHE A 1 108 ? -5.301 24.453 3.611 1 98.81 108 PHE A CA 1
ATOM 825 C C . PHE A 1 108 ? -5.223 24.859 5.078 1 98.81 108 PHE A C 1
ATOM 827 O O . PHE A 1 108 ? -6.246 24.984 5.75 1 98.81 108 PHE A O 1
ATOM 834 N N . SER A 1 109 ? -4.023 25.047 5.543 1 98.06 109 SER A N 1
ATOM 835 C CA . SER A 1 109 ? -3.82 25.516 6.91 1 98.06 109 SER A CA 1
ATOM 836 C C . SER A 1 109 ? -4.445 26.891 7.117 1 98.06 109 SER A C 1
ATOM 838 O O . SER A 1 109 ? -5.129 27.125 8.117 1 98.06 109 SER A O 1
ATOM 840 N N . ASP A 1 110 ? -4.258 27.797 6.188 1 97.94 110 ASP A N 1
ATOM 841 C CA . ASP A 1 110 ? -4.809 29.156 6.273 1 97.94 110 ASP A CA 1
ATOM 842 C C . ASP A 1 110 ? -6.336 29.125 6.27 1 97.94 110 ASP A C 1
ATOM 844 O O . ASP A 1 110 ? -6.98 29.938 6.918 1 97.94 110 ASP A O 1
ATOM 848 N N . LEU A 1 111 ? -6.828 28.234 5.504 1 97.81 111 LEU A N 1
ATOM 849 C CA . LEU A 1 111 ? -8.273 28.062 5.426 1 97.81 111 LEU A CA 1
ATOM 850 C C . LEU A 1 111 ? -8.859 27.766 6.801 1 97.81 111 LEU A C 1
ATOM 852 O O . LEU A 1 111 ? -9.922 28.281 7.152 1 97.81 111 LEU A O 1
ATOM 856 N N . GLN A 1 112 ? -8.195 26.859 7.57 1 95.56 112 GLN A N 1
ATOM 857 C CA . GLN A 1 112 ? -8.656 26.547 8.914 1 95.56 112 GLN A CA 1
ATOM 858 C C . GLN A 1 112 ? -8.625 27.781 9.812 1 95.56 112 GLN A C 1
ATOM 860 O O . GLN A 1 112 ? -9.555 28.016 10.586 1 95.56 112 GLN A O 1
ATOM 865 N N . LYS A 1 113 ? -7.617 28.547 9.719 1 94.25 113 LYS A N 1
ATOM 866 C CA . LYS A 1 113 ? -7.488 29.766 10.531 1 94.25 113 LYS A CA 1
ATOM 867 C C . LYS A 1 113 ? -8.617 30.75 10.234 1 94.25 113 LYS A C 1
ATOM 869 O O . LYS A 1 113 ? -9.156 31.375 11.148 1 94.25 113 LYS A O 1
ATOM 874 N N . LYS A 1 114 ? -8.914 30.797 9.047 1 95.25 114 LYS A N 1
ATOM 875 C CA . LYS A 1 114 ? -9.93 31.75 8.617 1 95.25 114 LYS A CA 1
ATOM 876 C C . LYS A 1 114 ? -11.336 31.234 8.93 1 95.25 114 LYS A C 1
ATOM 878 O O . LYS A 1 114 ? -12.242 32.031 9.195 1 95.25 114 LYS A O 1
ATOM 883 N N . HIS A 1 115 ? -11.477 29.953 8.852 1 94.38 115 HIS A N 1
ATOM 884 C CA . HIS A 1 115 ? -12.789 29.344 9.039 1 94.38 115 HIS A CA 1
ATOM 885 C C . HIS A 1 115 ? -12.719 28.203 10.055 1 94.38 115 HIS A C 1
ATOM 887 O O . HIS A 1 115 ? -12.891 27.031 9.703 1 94.38 115 HIS A O 1
ATOM 893 N N . PRO A 1 116 ? -12.586 28.547 11.305 1 91.31 116 PRO A N 1
ATOM 894 C CA . PRO A 1 116 ? -12.398 27.516 12.344 1 91.31 116 PRO A CA 1
ATOM 895 C C . PRO A 1 116 ? -13.688 26.75 12.648 1 91.31 116 PRO A C 1
ATOM 897 O O . PRO A 1 116 ? -13.656 25.766 13.383 1 91.31 116 PRO A O 1
ATOM 900 N N . GLU A 1 117 ? -14.812 27.172 12.062 1 88.44 117 GLU A N 1
ATOM 901 C CA . GLU A 1 117 ? -16.078 26.5 12.336 1 88.44 117 GLU A CA 1
ATOM 902 C C . GLU A 1 117 ? -16.109 25.094 11.742 1 88.44 117 GLU A C 1
ATOM 904 O O . GLU A 1 117 ? -16.859 24.234 12.195 1 88.44 117 GLU A O 1
ATOM 909 N N . LYS A 1 118 ? -15.258 24.953 10.766 1 90 118 LYS A N 1
ATOM 910 C CA . LYS A 1 118 ? -15.117 23.609 10.195 1 90 118 LYS A CA 1
ATOM 911 C C . LYS A 1 118 ? -13.875 22.922 10.727 1 90 118 LYS A C 1
ATOM 913 O O . LYS A 1 118 ? -12.789 23.516 10.773 1 90 118 LYS A O 1
ATOM 918 N N . GLU A 1 119 ? -14.062 21.688 11.078 1 89.06 119 GLU A N 1
ATOM 919 C CA . GLU A 1 119 ? -12.906 20.906 11.516 1 89.06 119 GLU A CA 1
ATOM 920 C C . GLU A 1 119 ? -12.156 20.328 10.32 1 89.06 119 GLU A C 1
ATOM 922 O O . GLU A 1 119 ? -12.758 19.688 9.453 1 89.06 119 GLU A O 1
ATOM 927 N N . ARG A 1 120 ? -10.867 20.609 10.328 1 95.5 120 ARG A N 1
ATOM 928 C CA . ARG A 1 120 ? -10.047 20.062 9.25 1 95.5 120 ARG A CA 1
ATOM 929 C C . ARG A 1 120 ? -8.828 19.328 9.805 1 95.5 120 ARG A C 1
ATOM 931 O O . ARG A 1 120 ? -8.375 19.609 10.914 1 95.5 120 ARG A O 1
ATOM 938 N N . THR A 1 121 ? -8.383 18.344 9 1 97.06 121 THR A N 1
ATOM 939 C CA . THR A 1 121 ? -7.211 17.547 9.352 1 97.06 121 THR A CA 1
ATOM 940 C C . THR A 1 121 ? -6.172 17.594 8.234 1 97.06 121 THR A C 1
ATOM 942 O O . THR A 1 121 ? -6.516 17.453 7.055 1 97.06 121 THR A O 1
ATOM 945 N N . LEU A 1 122 ? -4.973 17.875 8.617 1 98.62 122 LEU A N 1
ATOM 946 C CA . LEU A 1 122 ? -3.811 17.75 7.742 1 98.62 122 LEU A CA 1
ATOM 947 C C . LEU A 1 122 ? -2.949 16.562 8.156 1 98.62 122 LEU A C 1
ATOM 949 O O . LEU A 1 122 ? -2.395 16.547 9.258 1 98.62 122 LEU A O 1
ATOM 953 N N . LEU A 1 123 ? -2.844 15.562 7.258 1 98.81 123 LEU A N 1
ATOM 954 C CA . LEU A 1 123 ? -2.121 14.328 7.535 1 98.81 123 LEU A CA 1
ATOM 955 C C . LEU A 1 123 ? -0.955 14.148 6.566 1 98.81 123 LEU A C 1
ATOM 957 O O . LEU A 1 123 ? -1.156 14.07 5.355 1 98.81 123 LEU A O 1
ATOM 961 N N . SER A 1 124 ? 0.223 14.148 7.105 1 98.88 124 SER A N 1
ATOM 962 C CA . SER A 1 124 ? 1.389 13.828 6.285 1 98.88 124 SER A CA 1
ATOM 963 C C . SER A 1 124 ? 1.905 12.422 6.578 1 98.88 124 SER A C 1
ATOM 965 O O . SER A 1 124 ? 1.876 11.977 7.727 1 98.88 124 SER A O 1
ATOM 967 N N . ILE A 1 125 ? 2.346 11.766 5.527 1 98.75 125 ILE A N 1
ATOM 968 C CA . ILE A 1 125 ? 2.873 10.414 5.645 1 98.75 125 ILE A CA 1
ATOM 969 C C . ILE A 1 125 ? 4.375 10.414 5.359 1 98.75 125 ILE A C 1
ATOM 971 O O . ILE A 1 125 ? 4.824 11.016 4.379 1 98.75 125 ILE A O 1
ATOM 975 N N . CYS A 1 126 ? 5.18 9.711 6.258 1 98.31 126 CYS A N 1
ATOM 976 C CA . CYS A 1 126 ? 6.609 9.578 5.992 1 98.31 126 CYS A CA 1
ATOM 977 C C . CYS A 1 126 ? 7.258 10.938 5.793 1 98.31 126 CYS A C 1
ATOM 979 O O . CYS A 1 126 ? 7.113 11.828 6.633 1 98.31 126 CYS A O 1
ATOM 981 N N . THR A 1 127 ? 7.984 11.211 4.762 1 98.69 127 THR A N 1
ATOM 982 C CA . THR A 1 127 ? 8.711 12.461 4.562 1 98.69 127 THR A CA 1
ATOM 983 C C . THR A 1 127 ? 7.773 13.57 4.105 1 98.69 127 THR A C 1
ATOM 985 O O . THR A 1 127 ? 8.203 14.703 3.879 1 98.69 127 THR A O 1
ATOM 988 N N . GLY A 1 128 ? 6.465 13.281 4.047 1 98.81 128 GLY A N 1
ATOM 989 C CA . GLY A 1 128 ? 5.512 14.352 3.82 1 98.81 128 GLY A CA 1
ATOM 990 C C . GLY A 1 128 ? 5.578 15.438 4.871 1 98.81 128 GLY A C 1
ATOM 991 O O . GLY A 1 128 ? 5.242 16.594 4.598 1 98.81 128 GLY A O 1
ATOM 992 N N . SER A 1 129 ? 6 15.094 6.008 1 98.88 129 SER A N 1
ATOM 993 C CA . SER A 1 129 ? 6.102 16.047 7.113 1 98.88 129 SER A CA 1
ATOM 994 C C . SER A 1 129 ? 7.16 17.109 6.832 1 98.88 129 SER A C 1
ATOM 996 O O . SER A 1 129 ? 7.121 18.188 7.414 1 98.88 129 SER A O 1
ATOM 998 N N . LEU A 1 130 ? 8.102 16.812 5.957 1 98.81 130 LEU A N 1
ATOM 999 C CA . LEU A 1 130 ? 9.102 17.812 5.578 1 98.81 130 LEU A CA 1
ATOM 1000 C C . LEU A 1 130 ? 8.438 19.016 4.906 1 98.81 130 LEU A C 1
ATOM 1002 O O . LEU A 1 130 ? 8.875 20.156 5.086 1 98.81 130 LEU A O 1
ATOM 1006 N N . PHE A 1 131 ? 7.379 18.766 4.121 1 98.88 131 PHE A N 1
ATOM 1007 C CA . PHE A 1 131 ? 6.648 19.828 3.463 1 98.88 131 PHE A CA 1
ATOM 1008 C C . PHE A 1 131 ? 5.945 20.719 4.484 1 98.88 131 PHE A C 1
ATOM 1010 O O . PHE A 1 131 ? 5.93 21.938 4.348 1 98.88 131 PHE A O 1
ATOM 1017 N N . LEU A 1 132 ? 5.375 20.078 5.512 1 98.81 132 LEU A N 1
AT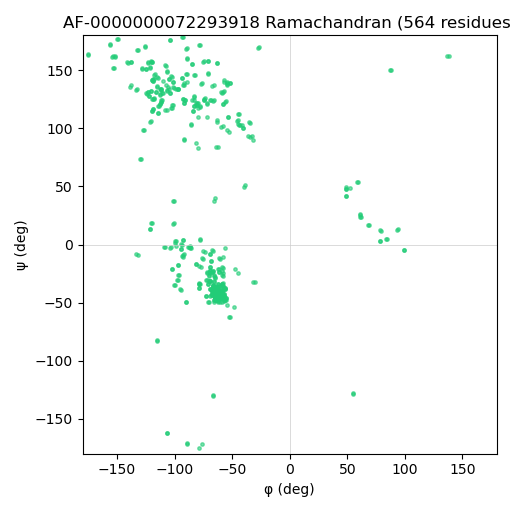OM 1018 C CA . LEU A 1 132 ? 4.719 20.828 6.574 1 98.81 132 LEU A CA 1
ATOM 1019 C C . LEU A 1 132 ? 5.723 21.688 7.336 1 98.81 132 LEU A C 1
ATOM 1021 O O . LEU A 1 132 ? 5.434 22.844 7.664 1 98.81 132 LEU A O 1
ATOM 1025 N N . ALA A 1 133 ? 6.875 21.094 7.59 1 98.62 133 ALA A N 1
ATOM 1026 C CA . ALA A 1 133 ? 7.93 21.844 8.281 1 98.62 133 ALA A CA 1
ATOM 1027 C C . ALA A 1 133 ? 8.383 23.047 7.473 1 98.62 133 ALA A C 1
ATOM 1029 O O . ALA A 1 133 ? 8.492 24.156 8.008 1 98.62 133 ALA A O 1
ATOM 1030 N N . GLN A 1 134 ? 8.602 22.812 6.215 1 98.38 134 GLN A N 1
ATOM 1031 C CA . GLN A 1 134 ? 9.047 23.875 5.32 1 98.38 134 GLN A CA 1
ATOM 1032 C C . GLN A 1 134 ? 8.055 25.031 5.301 1 98.38 134 GLN A C 1
ATOM 1034 O O . GLN A 1 134 ? 8.461 26.188 5.219 1 98.38 134 GLN A O 1
ATOM 1039 N N . GLN A 1 135 ? 6.77 24.734 5.406 1 98.31 135 GLN A N 1
ATOM 1040 C CA . GLN A 1 135 ? 5.715 25.734 5.316 1 98.31 135 GLN A CA 1
ATOM 1041 C C . GLN A 1 135 ? 5.441 26.375 6.68 1 98.31 135 GLN A C 1
ATOM 1043 O O . GLN A 1 135 ? 4.562 27.219 6.809 1 98.31 135 GLN A O 1
ATOM 1048 N N . GLY A 1 136 ? 6.133 25.922 7.73 1 97.69 136 GLY A N 1
ATOM 1049 C CA . GLY A 1 136 ? 6.012 26.516 9.055 1 97.69 136 GLY A CA 1
ATOM 1050 C C . GLY A 1 136 ? 4.77 26.062 9.797 1 97.69 136 GLY A C 1
ATOM 1051 O O . GLY A 1 136 ? 4.406 26.641 10.828 1 97.69 136 GLY A O 1
ATOM 1052 N N . ILE A 1 137 ? 4.125 25.062 9.281 1 97.75 137 ILE A N 1
ATOM 1053 C CA . ILE A 1 137 ? 2.887 24.578 9.875 1 97.75 137 ILE A CA 1
ATOM 1054 C C . ILE A 1 137 ? 3.186 23.891 11.203 1 97.75 137 ILE A C 1
ATOM 1056 O O . ILE A 1 137 ? 2.363 23.922 12.125 1 97.75 137 ILE A O 1
ATOM 1060 N N . LEU A 1 138 ? 4.379 23.359 11.367 1 97.88 138 LEU A N 1
ATOM 1061 C CA . LEU A 1 138 ? 4.703 22.516 12.516 1 97.88 138 LEU A CA 1
ATOM 1062 C C . LEU A 1 138 ? 5.309 23.359 13.641 1 97.88 138 LEU A C 1
ATOM 1064 O O . LEU A 1 138 ? 5.68 22.812 14.688 1 97.88 138 LEU A O 1
ATOM 1068 N N . HIS A 1 139 ? 5.383 24.719 13.484 1 96.69 139 HIS A N 1
ATOM 1069 C CA . HIS A 1 139 ? 5.93 25.562 14.531 1 96.69 139 HIS A CA 1
ATOM 1070 C C . HIS A 1 139 ? 5.203 25.359 15.852 1 96.69 139 HIS A C 1
ATOM 1072 O O . HIS A 1 139 ? 3.975 25.453 15.914 1 96.69 139 HIS A O 1
ATOM 1078 N N . GLY A 1 140 ? 5.965 25 16.875 1 94.69 140 GLY A N 1
ATOM 1079 C CA . GLY A 1 140 ? 5.414 24.875 18.203 1 94.69 140 GLY A CA 1
ATOM 1080 C C . GLY A 1 140 ? 4.633 23.594 18.422 1 94.69 140 GLY A C 1
ATOM 1081 O O . GLY A 1 140 ? 4.043 23.391 19.484 1 94.69 140 GLY A O 1
ATOM 1082 N N . LEU A 1 141 ? 4.582 22.703 17.422 1 95.62 141 LEU A N 1
ATOM 1083 C CA . LEU A 1 141 ? 3.893 21.422 17.531 1 95.62 141 LEU A CA 1
ATOM 1084 C C . LEU A 1 141 ? 4.891 20.281 17.703 1 95.62 141 LEU A C 1
ATOM 1086 O O . LEU A 1 141 ? 6.094 20.531 17.844 1 95.62 141 LEU A O 1
ATOM 1090 N N . SER A 1 142 ? 4.383 19.062 17.891 1 96.38 142 SER A N 1
ATOM 1091 C CA . SER A 1 142 ? 5.191 17.844 17.828 1 96.38 142 SER A CA 1
ATOM 1092 C C . SER A 1 142 ? 4.965 17.109 16.516 1 96.38 142 SER A C 1
ATOM 1094 O O . SER A 1 142 ? 3.855 17.109 15.992 1 96.38 142 SER A O 1
ATOM 1096 N N . ALA A 1 143 ? 6.012 16.516 16.047 1 98.12 143 ALA A N 1
ATOM 1097 C CA . ALA A 1 143 ? 5.875 15.852 14.758 1 98.12 143 ALA A CA 1
ATOM 1098 C C . ALA A 1 143 ? 6.883 14.711 14.617 1 98.12 143 ALA A C 1
ATOM 1100 O O . ALA A 1 143 ? 7.797 14.586 15.438 1 98.12 143 ALA A O 1
ATOM 1101 N N . THR A 1 144 ? 6.648 13.852 13.734 1 98.38 144 THR A N 1
ATOM 1102 C CA . THR A 1 144 ? 7.562 12.781 13.367 1 98.38 144 THR A CA 1
ATOM 1103 C C . THR A 1 144 ? 7.715 12.695 11.852 1 98.38 144 THR A C 1
ATOM 1105 O O . THR A 1 144 ? 7.105 13.477 11.109 1 98.38 144 THR A O 1
ATOM 1108 N N . THR A 1 145 ? 8.68 11.961 11.367 1 98.56 145 THR A N 1
ATOM 1109 C CA . THR A 1 145 ? 8.969 11.648 9.969 1 98.56 145 THR A CA 1
ATOM 1110 C C . THR A 1 145 ? 9.625 10.273 9.852 1 98.56 145 THR A C 1
ATOM 1112 O O . THR A 1 145 ? 9.781 9.57 10.852 1 98.56 145 THR A O 1
ATOM 1115 N N . HIS A 1 146 ? 9.859 9.898 8.656 1 98.44 146 HIS A N 1
ATOM 1116 C CA . HIS A 1 146 ? 10.633 8.672 8.508 1 98.44 146 HIS A CA 1
ATOM 1117 C C . HIS A 1 146 ? 11.953 8.758 9.266 1 98.44 146 HIS A C 1
ATOM 1119 O O . HIS A 1 146 ? 12.672 9.758 9.148 1 98.44 146 HIS A O 1
ATOM 1125 N N . PRO A 1 147 ? 12.375 7.676 9.93 1 97.5 147 PRO A N 1
ATOM 1126 C CA . PRO A 1 147 ? 13.562 7.719 10.781 1 97.5 147 PRO A CA 1
ATOM 1127 C C . PRO A 1 147 ? 14.828 8.109 10.008 1 97.5 147 PRO A C 1
ATOM 1129 O O . PRO A 1 147 ? 15.664 8.844 10.531 1 97.5 147 PRO A O 1
ATOM 1132 N N . ASP A 1 148 ? 14.969 7.699 8.812 1 96.62 148 ASP A N 1
ATOM 1133 C CA . ASP A 1 148 ? 16.156 7.961 8.016 1 96.62 148 ASP A CA 1
ATOM 1134 C C . ASP A 1 148 ? 16.266 9.438 7.648 1 96.62 148 ASP A C 1
ATOM 1136 O O . ASP A 1 148 ? 17.312 9.891 7.156 1 96.62 148 ASP A O 1
ATOM 1140 N N . TYR A 1 149 ? 15.234 10.211 7.941 1 98 149 TYR A N 1
ATOM 1141 C CA . TYR A 1 149 ? 15.211 11.594 7.492 1 98 149 TYR A CA 1
ATOM 1142 C C . TYR A 1 149 ? 15.117 12.555 8.68 1 98 149 TYR A C 1
ATOM 1144 O O . TYR A 1 149 ? 14.781 13.727 8.508 1 98 149 TYR A O 1
ATOM 1152 N N . PHE A 1 150 ? 15.438 12.109 9.867 1 98.06 150 PHE A N 1
ATOM 1153 C CA . PHE A 1 150 ? 15.344 12.945 11.047 1 98.06 150 PHE A CA 1
ATOM 1154 C C . PHE A 1 150 ? 16.312 14.117 10.961 1 98.06 150 PHE A C 1
ATOM 1156 O O . PHE A 1 150 ? 15.969 15.25 11.297 1 98.06 150 PHE A O 1
ATOM 1163 N N . ALA A 1 151 ? 17.5 13.836 10.523 1 98 151 ALA A N 1
ATOM 1164 C CA . ALA A 1 151 ? 18.484 14.906 10.406 1 98 151 ALA A CA 1
ATOM 1165 C C . ALA A 1 151 ? 18.016 15.984 9.43 1 98 151 ALA A C 1
ATOM 1167 O O . ALA A 1 151 ? 18.094 17.172 9.734 1 98 151 ALA A O 1
ATOM 1168 N N . LYS A 1 152 ? 17.531 15.516 8.312 1 98.19 152 LYS A N 1
ATOM 1169 C CA . LYS A 1 152 ? 17 16.453 7.328 1 98.19 152 LYS A CA 1
ATOM 1170 C C . LYS A 1 152 ? 15.812 17.234 7.883 1 98.19 152 LYS A C 1
ATOM 1172 O O . LYS A 1 152 ? 15.703 18.438 7.668 1 98.19 152 LYS A O 1
ATOM 1177 N N . PHE A 1 153 ? 14.969 16.578 8.523 1 98.5 153 PHE A N 1
ATOM 1178 C CA . PHE A 1 153 ? 13.812 17.203 9.141 1 98.5 153 PHE A CA 1
ATOM 1179 C C . PHE A 1 153 ? 14.242 18.281 10.125 1 98.5 153 PHE A C 1
ATOM 1181 O O . PHE A 1 153 ? 13.703 19.391 10.102 1 98.5 153 PHE A O 1
ATOM 1188 N N . GLU A 1 154 ? 15.172 18.031 10.93 1 98 154 GLU A N 1
ATOM 1189 C CA . GLU A 1 154 ? 15.664 18.984 11.93 1 98 154 GLU A CA 1
ATOM 1190 C C . GLU A 1 154 ? 16.25 20.219 11.258 1 98 154 GLU A C 1
ATOM 1192 O O . GLU A 1 154 ? 16.062 21.344 11.734 1 98 154 GLU A O 1
ATOM 1197 N N . ASN A 1 155 ? 16.938 19.984 10.227 1 98.31 155 ASN A N 1
ATOM 1198 C CA . ASN A 1 155 ? 17.516 21.109 9.484 1 98.31 155 ASN A CA 1
ATOM 1199 C C . ASN A 1 155 ? 16.438 22.016 8.914 1 98.31 155 ASN A C 1
ATOM 1201 O O . ASN A 1 155 ? 16.5 23.234 9.062 1 98.31 155 ASN A O 1
ATOM 1205 N N . ILE A 1 156 ? 15.453 21.406 8.281 1 98.31 156 ILE A N 1
ATOM 1206 C CA . ILE A 1 156 ? 14.359 22.172 7.695 1 98.31 156 ILE A CA 1
ATOM 1207 C C . ILE A 1 156 ? 13.586 22.906 8.797 1 98.31 156 ILE A C 1
ATOM 1209 O O . ILE A 1 156 ? 13.242 24.078 8.648 1 98.31 156 ILE A O 1
ATOM 1213 N N . ASN A 1 157 ? 13.328 22.188 9.82 1 97.5 157 ASN A N 1
ATOM 1214 C CA . ASN A 1 157 ? 12.641 22.734 10.992 1 97.5 157 ASN A CA 1
ATOM 1215 C C . ASN A 1 157 ? 13.367 23.953 11.547 1 97.5 157 ASN A C 1
ATOM 1217 O O . ASN A 1 157 ? 12.75 24.969 11.82 1 97.5 157 ASN A O 1
ATOM 1221 N N . SER A 1 158 ? 14.625 23.875 11.711 1 97.62 158 SER A N 1
ATOM 1222 C CA . SER A 1 158 ? 15.453 24.969 12.219 1 97.62 158 SER A CA 1
ATOM 1223 C C . SER A 1 158 ? 15.43 26.156 11.266 1 97.62 158 SER A C 1
ATOM 1225 O O . SER A 1 158 ? 15.266 27.297 11.695 1 97.62 158 SER A O 1
ATOM 1227 N N . GLU A 1 159 ? 15.602 25.891 10.062 1 98.12 159 GLU A N 1
ATOM 1228 C CA . GLU A 1 159 ? 15.617 26.938 9.055 1 98.12 159 GLU A CA 1
ATOM 1229 C C . GLU A 1 159 ? 14.273 27.672 9 1 98.12 159 GLU A C 1
ATOM 1231 O O . GLU A 1 159 ? 14.227 28.891 8.906 1 98.12 159 GLU A O 1
ATOM 1236 N N . ALA A 1 160 ? 13.234 26.891 8.992 1 97.75 160 ALA A N 1
ATOM 1237 C CA . ALA A 1 160 ? 11.898 27.469 8.953 1 97.75 160 ALA A CA 1
ATOM 1238 C C . ALA A 1 160 ? 11.633 28.328 10.188 1 97.75 160 ALA A C 1
ATOM 1240 O O . ALA A 1 160 ? 11.055 29.406 10.086 1 97.75 160 ALA A O 1
ATOM 1241 N N . ALA A 1 161 ? 12.039 27.844 11.328 1 97.19 161 ALA A N 1
ATOM 1242 C CA . ALA A 1 161 ? 11.852 28.594 12.57 1 97.19 161 ALA A CA 1
ATOM 1243 C C . ALA A 1 161 ? 12.609 29.906 12.547 1 97.19 161 ALA A C 1
ATOM 1245 O O . ALA A 1 161 ? 12.094 30.938 13 1 97.19 161 ALA A O 1
ATOM 1246 N N . GLN A 1 162 ? 13.789 29.875 12.055 1 98 162 GLN A N 1
ATOM 1247 C CA . GLN A 1 162 ? 14.586 31.094 11.93 1 98 162 GLN A CA 1
ATOM 1248 C C . GLN A 1 162 ? 13.945 32.062 10.938 1 98 162 GLN A C 1
ATOM 1250 O O . GLN A 1 162 ? 13.828 33.25 11.227 1 98 162 GLN A O 1
ATOM 1255 N N . ARG A 1 163 ? 13.523 31.516 9.836 1 97.75 163 ARG A N 1
ATOM 1256 C CA . ARG A 1 163 ? 12.898 32.312 8.781 1 97.75 163 ARG A CA 1
ATOM 1257 C C . ARG A 1 163 ? 11.656 33.031 9.305 1 97.75 163 ARG A C 1
ATOM 1259 O O . ARG A 1 163 ? 11.445 34.219 9.023 1 97.75 163 ARG A O 1
ATOM 1266 N N . ASP A 1 164 ? 10.898 32.312 10.078 1 97.38 164 ASP A N 1
ATOM 1267 C CA . ASP A 1 164 ? 9.578 32.812 10.469 1 97.38 164 ASP A CA 1
ATOM 1268 C C . ASP A 1 164 ? 9.617 33.406 11.867 1 97.38 164 ASP A C 1
ATOM 1270 O O . ASP A 1 164 ? 8.602 33.906 12.375 1 97.38 164 ASP A O 1
ATOM 1274 N N . LEU A 1 165 ? 10.773 33.438 12.555 1 97.5 165 LEU A N 1
ATOM 1275 C CA . LEU A 1 165 ? 10.922 33.875 13.93 1 97.5 165 LEU A CA 1
ATOM 1276 C C . LEU A 1 165 ? 9.898 33.219 14.844 1 97.5 165 LEU A C 1
ATOM 1278 O O . LEU A 1 165 ? 9.164 33.906 15.562 1 97.5 165 LEU A O 1
ATOM 1282 N N . ALA A 1 166 ? 9.859 31.922 14.688 1 96.94 166 ALA A N 1
ATOM 1283 C CA . ALA A 1 166 ? 8.875 31.125 15.414 1 96.94 166 ALA A CA 1
ATOM 1284 C C . ALA A 1 166 ? 9.539 30 16.203 1 96.94 166 ALA A C 1
ATOM 1286 O O . ALA A 1 166 ? 10.742 29.766 16.062 1 96.94 166 ALA A O 1
ATOM 1287 N N . GLU A 1 167 ? 8.766 29.312 17.062 1 95.44 167 GLU A N 1
ATOM 1288 C CA . GLU A 1 167 ? 9.242 28.172 17.828 1 95.44 167 GLU A CA 1
ATOM 1289 C C . GLU A 1 167 ? 9.461 26.953 16.938 1 95.44 167 GLU A C 1
ATOM 1291 O O . GLU A 1 167 ? 8.68 26.703 16.031 1 95.44 167 GLU A O 1
ATOM 1296 N N . ARG A 1 168 ? 10.375 26.203 17.266 1 95.69 168 ARG A N 1
ATOM 1297 C CA . ARG A 1 168 ? 10.625 24.953 16.562 1 95.69 168 ARG A CA 1
ATOM 1298 C C . ARG A 1 168 ? 9.586 23.891 16.938 1 95.69 168 ARG A C 1
ATOM 1300 O O . ARG A 1 168 ? 8.93 24 17.984 1 95.69 168 ARG A O 1
ATOM 1307 N N . CYS A 1 169 ? 9.508 23 16.016 1 95.5 169 CYS A N 1
ATOM 1308 C CA . CYS A 1 169 ? 8.688 21.828 16.297 1 95.5 169 CYS A CA 1
ATOM 1309 C C . CYS A 1 169 ? 9.469 20.797 17.109 1 95.5 169 CYS A C 1
ATOM 1311 O O . CYS A 1 169 ? 10.688 20.656 16.938 1 95.5 169 CYS A O 1
ATOM 1313 N N . ASP A 1 170 ? 8.75 20.062 18.031 1 96.06 170 ASP A N 1
ATOM 1314 C CA . ASP A 1 170 ? 9.352 18.953 18.766 1 96.06 170 ASP A CA 1
ATOM 1315 C C . ASP A 1 170 ? 9.312 17.672 17.938 1 96.06 170 ASP A C 1
ATOM 1317 O O . ASP A 1 170 ? 8.234 17.125 17.703 1 96.06 170 ASP A O 1
ATOM 1321 N N . VAL A 1 171 ? 10.469 17.203 17.594 1 96.69 171 VAL A N 1
ATOM 1322 C CA . VAL A 1 171 ? 10.539 16 16.766 1 96.69 171 VAL A CA 1
ATOM 1323 C C . VAL A 1 171 ? 10.633 14.766 17.641 1 96.69 171 VAL A C 1
ATOM 1325 O O . VAL A 1 171 ? 11.523 14.656 18.484 1 96.69 171 VAL A O 1
ATOM 1328 N N . VAL A 1 172 ? 9.688 13.828 17.5 1 95.94 172 VAL A N 1
ATOM 1329 C CA . VAL A 1 172 ? 9.625 12.641 18.328 1 95.94 172 VAL A CA 1
ATOM 1330 C C . VAL A 1 172 ? 9.617 11.391 17.453 1 95.94 172 VAL A C 1
ATOM 1332 O O . VAL A 1 172 ? 9.164 11.43 16.312 1 95.94 172 VAL A O 1
ATOM 1335 N N . GLU A 1 173 ? 10.141 10.312 17.984 1 95.12 173 GLU A N 1
ATOM 1336 C CA . GLU A 1 173 ? 10.117 9.031 17.281 1 95.12 173 GLU A CA 1
ATOM 1337 C C . GLU A 1 173 ? 8.891 8.211 17.656 1 95.12 173 GLU A C 1
ATOM 1339 O O . GLU A 1 173 ? 8.898 7.512 18.688 1 95.12 173 GLU A O 1
ATOM 1344 N N . GLU A 1 174 ? 7.836 8.352 16.938 1 94.88 174 GLU A N 1
ATOM 1345 C CA . GLU A 1 174 ? 6.551 7.688 17.125 1 94.88 174 GLU A CA 1
ATOM 1346 C C . GLU A 1 174 ? 5.965 7.238 15.781 1 94.88 174 GLU A C 1
ATOM 1348 O O . GLU A 1 174 ? 6.359 7.742 14.727 1 94.88 174 GLU A O 1
ATOM 1353 N N . ARG A 1 175 ? 5.105 6.273 15.852 1 96.31 175 ARG A N 1
ATOM 1354 C CA . ARG A 1 175 ? 4.453 5.82 14.625 1 96.31 175 ARG A CA 1
ATOM 1355 C C . ARG A 1 175 ? 3.627 6.938 14 1 96.31 175 ARG A C 1
ATOM 1357 O O . ARG A 1 175 ? 3.623 7.102 12.781 1 96.31 175 ARG A O 1
ATOM 1364 N N . TYR A 1 176 ? 2.879 7.648 14.797 1 97.62 176 TYR A N 1
ATOM 1365 C CA . TYR A 1 176 ? 2.219 8.875 14.367 1 97.62 176 TYR A CA 1
ATOM 1366 C C . TYR A 1 176 ? 1.988 9.812 15.539 1 97.62 176 TYR A C 1
ATOM 1368 O O . TYR A 1 176 ? 1.931 9.375 16.688 1 97.62 176 TYR A O 1
ATOM 1376 N N . VAL A 1 177 ? 1.943 11.102 15.281 1 96.88 177 VAL A N 1
ATOM 1377 C CA . VAL A 1 177 ? 1.763 12.172 16.266 1 96.88 177 VAL A CA 1
ATOM 1378 C C . VAL A 1 177 ? 0.53 13 15.898 1 96.88 177 VAL A C 1
ATOM 1380 O O . VAL A 1 177 ? 0.392 13.453 14.758 1 96.88 177 VAL A O 1
ATOM 1383 N N . VAL A 1 178 ? -0.378 13.18 16.875 1 95.19 178 VAL A N 1
ATOM 1384 C CA . VAL A 1 178 ? -1.605 13.938 16.656 1 95.19 178 VAL A CA 1
ATOM 1385 C C . VAL A 1 178 ? -1.56 15.227 17.484 1 95.19 178 VAL A C 1
ATOM 1387 O O . VAL A 1 178 ? -1.387 15.188 18.703 1 95.19 178 VAL A O 1
ATOM 1390 N N . ASN A 1 179 ? -1.66 16.359 16.75 1 93.31 179 ASN A N 1
ATOM 1391 C CA . ASN A 1 179 ? -1.788 17.672 17.391 1 93.31 179 ASN A CA 1
ATOM 1392 C C . ASN A 1 179 ? -3.203 18.219 17.25 1 93.31 179 ASN A C 1
ATOM 1394 O O . ASN A 1 179 ? -3.881 17.969 16.25 1 93.31 179 ASN A O 1
ATOM 1398 N N . ASN A 1 180 ? -3.646 19.031 18.266 1 86.81 180 ASN A N 1
ATOM 1399 C CA . ASN A 1 180 ? -4.957 19.672 18.297 1 86.81 180 ASN A CA 1
ATOM 1400 C C . ASN A 1 180 ? -6.086 18.641 18.219 1 86.81 180 ASN A C 1
ATOM 1402 O O . ASN A 1 180 ? -6.984 18.766 17.391 1 86.81 180 ASN A O 1
ATOM 1406 N N . LEU A 1 181 ? -5.891 17.734 19.203 1 73.31 181 LEU A N 1
ATOM 1407 C CA . LEU A 1 181 ? -6.906 16.688 19.266 1 73.31 181 LEU A CA 1
ATOM 1408 C C . LEU A 1 181 ? -8.266 17.266 19.656 1 73.31 181 LEU A C 1
ATOM 1410 O O . LEU A 1 181 ? -8.336 18.188 20.469 1 73.31 181 LEU A O 1
ATOM 1414 N N . ARG A 1 182 ? -9.266 17.078 18.906 1 60.41 182 ARG A N 1
ATOM 1415 C CA . ARG A 1 182 ? -10.562 17.672 19.234 1 60.41 182 ARG A CA 1
ATOM 1416 C C . ARG A 1 182 ? -11.43 16.688 20.016 1 60.41 182 ARG A C 1
ATOM 1418 O O . ARG A 1 182 ? -12.305 17.094 20.766 1 60.41 182 ARG A O 1
ATOM 1425 N N . PHE A 1 183 ? -11.32 15.414 19.562 1 51.75 183 PHE A N 1
ATOM 1426 C CA . PHE A 1 183 ? -12.43 14.602 20.031 1 51.75 183 PHE A CA 1
ATOM 1427 C C . PHE A 1 183 ? -12.18 14.117 21.453 1 51.75 183 PHE A C 1
ATOM 1429 O O . PHE A 1 183 ? -11.031 13.945 21.859 1 51.75 183 PHE A O 1
ATOM 1436 N N . ASP A 1 184 ? -13.133 14.516 22.203 1 44.38 184 ASP A N 1
ATOM 1437 C CA . ASP A 1 184 ? -13.18 13.992 23.578 1 44.38 184 ASP A CA 1
ATOM 1438 C C . ASP A 1 184 ? -12.805 12.516 23.609 1 44.38 184 ASP A C 1
ATOM 1440 O O . ASP A 1 184 ? -13.656 11.648 23.438 1 44.38 184 ASP A O 1
ATOM 1444 N N . ILE A 1 185 ? -11.648 12.258 22.922 1 48.16 185 ILE A N 1
ATOM 1445 C CA . ILE A 1 185 ? -11.258 10.867 23.125 1 48.16 185 ILE A CA 1
ATOM 1446 C C . ILE A 1 185 ? -11.398 10.508 24.594 1 48.16 185 ILE A C 1
ATOM 1448 O O . ILE A 1 185 ? -11.031 11.289 25.484 1 48.16 185 ILE A O 1
ATOM 1452 N N . ASP A 1 186 ? -12.359 9.766 24.891 1 46.75 186 ASP A N 1
ATOM 1453 C CA . ASP A 1 186 ? -12.344 9.266 26.266 1 46.75 186 ASP A CA 1
ATOM 1454 C C . ASP A 1 186 ? -10.922 9.188 26.797 1 46.75 186 ASP A C 1
ATOM 1456 O O . ASP A 1 186 ? -9.961 9.227 26.031 1 46.75 186 ASP A O 1
ATOM 1460 N N . SER A 1 187 ? -10.703 8.977 28.016 1 47.16 187 SER A N 1
ATOM 1461 C CA . SER A 1 187 ? -9.414 8.984 28.703 1 47.16 187 SER A CA 1
ATOM 1462 C C . SER A 1 187 ? -8.336 8.32 27.859 1 47.16 187 SER A C 1
ATOM 1464 O O . SER A 1 187 ? -8.477 7.168 27.453 1 47.16 187 SER A O 1
ATOM 1466 N N . PRO A 1 188 ? -7.504 9.25 27.188 1 49.09 188 PRO A N 1
ATOM 1467 C CA . PRO A 1 188 ? -6.375 8.695 26.438 1 49.09 188 PRO A CA 1
ATOM 1468 C C . PRO A 1 188 ? -5.844 7.398 27.047 1 49.09 188 PRO A C 1
ATOM 1470 O O . PRO A 1 188 ? -5.293 6.559 26.328 1 49.09 188 PRO A O 1
ATOM 1473 N N . GLU A 1 189 ? -5.953 7.344 28.375 1 49.66 189 GLU A N 1
ATOM 1474 C CA . GLU A 1 189 ? -5.504 6.121 29.031 1 49.66 189 GLU A CA 1
ATOM 1475 C C . GLU A 1 189 ? -6.27 4.906 28.516 1 49.66 189 GLU A C 1
ATOM 1477 O O . GLU A 1 189 ? -5.762 3.783 28.562 1 49.66 189 GLU A O 1
ATOM 1482 N N . GLU A 1 190 ? -7.371 5.328 28.047 1 51.41 190 GLU A N 1
ATOM 1483 C CA . GLU A 1 190 ? -8.227 4.211 27.656 1 51.41 190 GLU A CA 1
ATOM 1484 C C . GLU A 1 190 ? -8.242 4.043 26.141 1 51.41 190 GLU A C 1
ATOM 1486 O O . GLU A 1 190 ? -8.812 3.08 25.625 1 51.41 190 GLU A O 1
ATOM 1491 N N . SER A 1 191 ? -7.469 5.062 25.578 1 57.09 191 SER A N 1
ATOM 1492 C CA . SER A 1 191 ? -7.562 4.961 24.125 1 57.09 191 SER A CA 1
ATOM 1493 C C . SER A 1 191 ? -6.637 3.875 23.578 1 57.09 191 SER A C 1
ATOM 1495 O O . SER A 1 191 ? -5.465 3.809 23.953 1 57.09 191 SER A O 1
ATOM 1497 N N . GLN A 1 192 ? -7.191 3.008 22.953 1 54.38 192 GLN A N 1
ATOM 1498 C CA . GLN A 1 192 ? -6.449 1.904 22.359 1 54.38 192 GLN A CA 1
ATOM 1499 C C . GLN A 1 192 ? -5.543 2.396 21.234 1 54.38 192 GLN A C 1
ATOM 1501 O O . GLN A 1 192 ? -4.629 1.688 20.812 1 54.38 192 GLN A O 1
ATOM 1506 N N . TYR A 1 193 ? -5.676 3.756 20.906 1 59.44 193 TYR A N 1
ATOM 1507 C CA . TYR A 1 193 ? -5 4.031 19.641 1 59.44 193 TYR A CA 1
ATOM 1508 C C . TYR A 1 193 ? -4.105 5.258 19.75 1 59.44 193 TYR A C 1
ATOM 1510 O O . TYR A 1 193 ? -3.389 5.602 18.812 1 59.44 193 TYR A O 1
ATOM 1518 N N . VAL A 1 194 ? -4.258 5.969 20.953 1 68.69 194 VAL A N 1
ATOM 1519 C CA . VAL A 1 194 ? -3.332 7.07 21.203 1 68.69 194 VAL A CA 1
ATOM 1520 C C . VAL A 1 194 ? -2.885 7.035 22.672 1 68.69 194 VAL A C 1
ATOM 1522 O O . VAL A 1 194 ? -3.654 6.652 23.547 1 68.69 194 VAL A O 1
ATOM 1525 N N . ARG A 1 195 ? -1.614 7.246 22.938 1 63.97 195 ARG A N 1
ATOM 1526 C CA . ARG A 1 195 ? -1.108 7.496 24.281 1 63.97 195 ARG A CA 1
ATOM 1527 C C . ARG A 1 195 ? -0.748 8.969 24.469 1 63.97 195 ARG A C 1
ATOM 1529 O O . ARG A 1 195 ? -0.339 9.633 23.516 1 63.97 195 ARG A O 1
ATOM 1536 N N . ARG A 1 196 ? -1.141 9.508 25.578 1 55.34 196 ARG A N 1
ATOM 1537 C CA . ARG A 1 196 ? -0.79 10.906 25.828 1 55.34 196 ARG A CA 1
ATOM 1538 C C . ARG A 1 196 ? 0.715 11.062 26.016 1 55.34 196 ARG A C 1
ATOM 1540 O O . ARG A 1 196 ? 1.36 10.227 26.641 1 55.34 196 ARG A O 1
ATOM 1547 N N . LYS A 1 197 ? 1.118 12.023 25.422 1 54.28 197 LYS A N 1
ATOM 1548 C CA . LYS A 1 197 ? 2.523 12.312 25.688 1 54.28 197 LYS A CA 1
ATOM 1549 C C . LYS A 1 197 ? 2.73 12.727 27.141 1 54.28 197 LYS A C 1
ATOM 1551 O O . LYS A 1 197 ? 3.717 12.336 27.766 1 54.28 197 LYS A O 1
ATOM 1556 N N . SER A 1 198 ? 1.821 13.812 27.734 1 51.16 198 SER A N 1
ATOM 1557 C CA . SER A 1 198 ? 1.991 14.32 29.094 1 51.16 198 SER A CA 1
ATOM 1558 C C . SER A 1 198 ? 0.888 13.812 30.016 1 51.16 198 SER A C 1
ATOM 1560 O O . SER A 1 198 ? -0.23 13.547 29.562 1 51.16 198 SER A O 1
ATOM 1562 N N . ASP A 1 199 ? 1.144 13.352 31.344 1 45.53 199 ASP A N 1
ATOM 1563 C CA . ASP A 1 199 ? 0.361 12.781 32.438 1 45.53 199 ASP A CA 1
ATOM 1564 C C . ASP A 1 199 ? -0.799 13.695 32.812 1 45.53 199 ASP A C 1
ATOM 1566 O O . ASP A 1 199 ? -1.46 13.477 33.844 1 45.53 199 ASP A O 1
ATOM 1570 N N . ALA A 1 200 ? -1.099 14.852 32.344 1 39.91 200 ALA A N 1
ATOM 1571 C CA . ALA A 1 200 ? -2.129 15.656 33 1 39.91 200 ALA A CA 1
ATOM 1572 C C . ALA A 1 200 ? -3.525 15.195 32.594 1 39.91 200 ALA A C 1
ATOM 1574 O O . ALA A 1 200 ? -3.871 15.195 31.406 1 39.91 200 ALA A O 1
ATOM 1575 N N . ARG A 1 201 ? -4.281 14.586 33.469 1 46.09 201 ARG A N 1
ATOM 1576 C CA . ARG A 1 201 ? -5.605 13.984 33.438 1 46.09 201 ARG A CA 1
ATOM 1577 C C . ARG A 1 201 ? -6.684 15.031 33.156 1 46.09 201 ARG A C 1
ATOM 1579 O O . ARG A 1 201 ? -6.879 15.945 33.969 1 46.09 201 ARG A O 1
ATOM 1586 N N . ARG A 1 202 ? -7.062 15.484 31.875 1 41.06 202 ARG A N 1
ATOM 1587 C CA . ARG A 1 202 ? -8.289 16.266 31.859 1 41.06 202 ARG A CA 1
ATOM 1588 C C . ARG A 1 202 ? -9.508 15.383 31.609 1 41.06 202 ARG A C 1
ATOM 1590 O O . ARG A 1 202 ? -9.43 14.398 30.875 1 41.06 202 ARG A O 1
ATOM 1597 N N . PRO A 1 203 ? -10.703 15.578 32.312 1 39.78 203 PRO A N 1
ATOM 1598 C CA . PRO A 1 203 ? -11.953 14.828 32.188 1 39.78 203 PRO A CA 1
ATOM 1599 C C . PRO A 1 203 ? -12.578 14.953 30.812 1 39.78 203 PRO A C 1
ATOM 1601 O O . PRO A 1 203 ? -12.625 16.047 30.25 1 39.78 203 PRO A O 1
ATOM 1604 N N . SER A 1 204 ? -12.531 13.961 29.953 1 41.84 204 SER A N 1
ATOM 1605 C CA . SER A 1 204 ? -12.938 13.969 28.562 1 41.84 204 SER A CA 1
ATOM 1606 C C . SER A 1 204 ? -14.445 13.797 28.406 1 41.84 204 SER A C 1
ATOM 1608 O O . SER A 1 204 ? -15.008 12.82 28.906 1 41.84 204 SER A O 1
ATOM 1610 N N . ASN A 1 205 ? -15.148 14.766 28.438 1 39.81 205 ASN A N 1
ATOM 1611 C CA . ASN A 1 205 ? -16.547 14.695 28 1 39.81 205 ASN A CA 1
ATOM 1612 C C . ASN A 1 205 ? -16.641 14.391 26.516 1 39.81 205 ASN A C 1
ATOM 1614 O O . ASN A 1 205 ? -17.312 15.117 25.766 1 39.81 205 ASN A O 1
ATOM 1618 N N . ALA A 1 206 ? -15.859 13.578 26.078 1 44.97 206 ALA A N 1
ATOM 1619 C CA . ALA A 1 206 ? -15.664 13.422 24.641 1 44.97 206 ALA A CA 1
ATO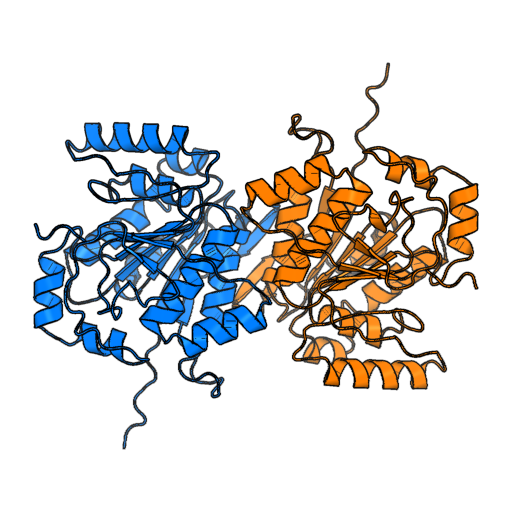M 1620 C C . ALA A 1 206 ? -16.812 12.625 24.016 1 44.97 206 ALA A C 1
ATOM 1622 O O . ALA A 1 206 ? -17.172 11.555 24.516 1 44.97 206 ALA A O 1
ATOM 1623 N N . ARG A 1 207 ? -17.641 13.086 23.062 1 47.19 207 ARG A N 1
ATOM 1624 C CA . ARG A 1 207 ? -18.719 12.414 22.328 1 47.19 207 ARG A CA 1
ATOM 1625 C C . ARG A 1 207 ? -18.156 11.578 21.188 1 47.19 207 ARG A C 1
ATOM 1627 O O . ARG A 1 207 ? -17.266 12.031 20.469 1 47.19 207 ARG A O 1
ATOM 1634 N N . LYS A 1 208 ? -18.422 10.25 21.234 1 51.22 208 LYS A N 1
ATOM 1635 C CA . LYS A 1 208 ? -18.031 9.25 20.25 1 51.22 208 LYS A CA 1
ATOM 1636 C C . LYS A 1 208 ? -19.188 8.875 19.328 1 51.22 208 LYS A C 1
ATOM 1638 O O . LYS A 1 208 ? -20.359 9.047 19.703 1 51.22 208 LYS A O 1
ATOM 1643 N N . GLY A 1 209 ? -18.859 8.695 17.984 1 54.28 209 GLY A N 1
ATOM 1644 C CA . GLY A 1 209 ? -19.844 8.133 17.094 1 54.28 209 GLY A CA 1
ATOM 1645 C C . GLY A 1 209 ? -19.922 8.852 15.758 1 54.28 209 GLY A C 1
ATOM 1646 O O . GLY A 1 209 ? -19.234 9.852 15.547 1 54.28 209 GLY A O 1
ATOM 1647 N N . SER A 1 210 ? -20.516 8.203 14.797 1 55.16 210 SER A N 1
ATOM 1648 C CA . SER A 1 210 ? -20.656 8.57 13.391 1 55.16 210 SER A CA 1
ATOM 1649 C C . SER A 1 210 ? -21.109 10.016 13.25 1 55.16 210 SER A C 1
ATOM 1651 O O . SER A 1 210 ? -20.703 10.703 12.305 1 55.16 210 SER A O 1
ATOM 1653 N N . ASN A 1 211 ? -21.656 10.492 14.219 1 59.75 211 ASN A N 1
ATOM 1654 C CA . ASN A 1 211 ? -22.234 11.828 14.086 1 59.75 211 ASN A CA 1
ATOM 1655 C C . ASN A 1 211 ? -21.422 12.859 14.867 1 59.75 211 ASN A C 1
ATOM 1657 O O . ASN A 1 211 ? -21.688 14.055 14.781 1 59.75 211 ASN A O 1
ATOM 1661 N N . ALA A 1 212 ? -20.453 12.344 15.5 1 59.72 212 ALA A N 1
ATOM 1662 C CA . ALA A 1 212 ? -19.75 13.242 16.422 1 59.72 212 ALA A CA 1
ATOM 1663 C C . ALA A 1 212 ? -19.016 14.336 15.648 1 59.72 212 ALA A C 1
ATOM 1665 O O . ALA A 1 212 ? -19.047 15.508 16.031 1 59.72 212 ALA A O 1
ATOM 1666 N N . TRP A 1 213 ? -18.422 13.914 14.648 1 63 213 TRP A N 1
ATOM 1667 C CA . TRP A 1 213 ? -17.688 14.867 13.82 1 63 213 TRP A CA 1
ATOM 1668 C C . TRP A 1 213 ? -18.641 15.922 13.258 1 63 213 TRP A C 1
ATOM 1670 O O . TRP A 1 213 ? -18.359 17.125 13.336 1 63 213 TRP A O 1
ATOM 1680 N N . LYS A 1 214 ? -19.781 15.531 12.82 1 68.19 214 LYS A N 1
ATOM 1681 C CA . LYS A 1 214 ? -20.766 16.453 12.266 1 68.19 214 LYS A CA 1
ATOM 1682 C C . LYS A 1 214 ? -21.312 17.375 13.352 1 68.19 214 LYS A C 1
ATOM 1684 O O . LYS A 1 214 ? -21.469 18.578 13.125 1 68.19 214 LYS A O 1
ATOM 1689 N N . GLU A 1 215 ? -21.547 16.75 14.43 1 68.19 215 GLU A N 1
ATOM 1690 C CA . GLU A 1 215 ? -22.109 17.516 15.539 1 68.19 215 GLU A CA 1
ATOM 1691 C C . GLU A 1 215 ? -21.125 18.547 16.047 1 68.19 215 GLU A C 1
ATOM 1693 O O . GLU A 1 215 ? -21.516 19.656 16.422 1 68.19 215 GLU A O 1
ATOM 1698 N N . SER A 1 216 ? -19.906 18.172 16.016 1 65.19 216 SER A N 1
ATOM 1699 C CA . SER A 1 216 ? -18.875 19.094 16.484 1 65.19 216 SER A CA 1
ATOM 1700 C C . SER A 1 216 ? -18.797 20.328 15.578 1 65.19 216 SER A C 1
ATOM 1702 O O . SER A 1 216 ? -18.562 21.438 16.047 1 65.19 216 SER A O 1
ATOM 1704 N N . ASN A 1 217 ? -19.125 20.172 14.398 1 67.12 217 ASN A N 1
ATOM 1705 C CA . ASN A 1 217 ? -19.047 21.281 13.438 1 67.12 217 ASN A CA 1
ATOM 1706 C C . ASN A 1 217 ? -20.203 22.25 13.602 1 67.12 217 ASN A C 1
ATOM 1708 O O . ASN A 1 217 ? -20.109 23.406 13.188 1 67.12 217 ASN A O 1
ATOM 1712 N N . ILE A 1 218 ? -21.188 21.781 14.219 1 67.31 218 ILE A N 1
ATOM 1713 C CA . ILE A 1 218 ? -22.375 22.594 14.32 1 67.31 218 ILE A CA 1
ATOM 1714 C C . ILE A 1 218 ? -22.391 23.328 15.664 1 67.31 218 ILE A C 1
ATOM 1716 O O . ILE A 1 218 ? -22.984 24.391 15.789 1 67.31 218 ILE A O 1
ATOM 1720 N N . ARG A 1 219 ? -21.578 22.859 16.641 1 64.31 219 ARG A N 1
ATOM 1721 C CA . ARG A 1 219 ? -21.625 23.422 17.984 1 64.31 219 ARG A CA 1
ATOM 1722 C C . ARG A 1 219 ? -20.781 24.688 18.094 1 64.31 219 ARG A C 1
ATOM 1724 O O . ARG A 1 219 ? -19.578 24.656 17.812 1 64.31 219 ARG A O 1
ATOM 1731 N N . ARG A 1 220 ? -21.359 25.828 18.531 1 63.88 220 ARG A N 1
ATOM 1732 C CA . ARG A 1 220 ? -20.703 27.125 18.672 1 63.88 220 ARG A CA 1
ATOM 1733 C C . ARG A 1 220 ? -19.531 27.047 19.641 1 63.88 220 ARG A C 1
ATOM 1735 O O . ARG A 1 220 ? -18.484 27.672 19.406 1 63.88 220 ARG A O 1
ATOM 1742 N N . GLU A 1 221 ? -19.688 26.406 20.75 1 62 221 GLU A N 1
ATOM 1743 C CA . GLU A 1 221 ? -18.625 26.266 21.75 1 62 221 GLU A CA 1
ATOM 1744 C C . GLU A 1 221 ? -17.391 25.594 21.141 1 62 221 GLU A C 1
ATOM 1746 O O . GLU A 1 221 ? -16.266 26 21.422 1 62 221 GLU A O 1
ATOM 1751 N N . SER A 1 222 ? -17.703 24.766 20.281 1 66.62 222 SER A N 1
ATOM 1752 C CA . SER A 1 222 ? -16.609 24.062 19.609 1 66.62 222 SER A CA 1
ATOM 1753 C C . SER A 1 222 ? -15.883 24.984 18.641 1 66.62 222 SER A C 1
ATOM 1755 O O . SER A 1 222 ? -14.656 24.984 18.578 1 66.62 222 SER A O 1
ATOM 1757 N N . ASN A 1 223 ? -16.672 25.875 18.141 1 73.62 223 ASN A N 1
ATOM 1758 C CA . ASN A 1 223 ? -16.078 26.797 17.172 1 73.62 223 ASN A CA 1
ATOM 1759 C C . ASN A 1 223 ? -15.164 27.812 17.844 1 73.62 223 ASN A C 1
ATOM 1761 O O . ASN A 1 223 ? -14.062 28.078 17.359 1 73.62 223 ASN A O 1
ATOM 1765 N N . ALA A 1 224 ? -15.625 28.344 18.938 1 73.12 224 ALA A N 1
ATOM 1766 C CA . ALA A 1 224 ? -14.844 29.328 19.688 1 73.12 224 ALA A CA 1
ATOM 1767 C C . ALA A 1 224 ? -13.562 28.703 20.219 1 73.12 224 ALA A C 1
ATOM 1769 O O . ALA A 1 224 ? -12.5 29.328 20.219 1 73.12 224 ALA A O 1
ATOM 1770 N N . ARG A 1 225 ? -13.688 27.531 20.641 1 77.31 225 ARG A N 1
ATOM 1771 C CA . ARG A 1 225 ? -12.516 26.844 21.172 1 77.31 225 ARG A CA 1
ATOM 1772 C C . ARG A 1 225 ? -11.484 26.594 20.078 1 77.31 225 ARG A C 1
ATOM 1774 O O . ARG A 1 225 ? -10.289 26.844 20.281 1 77.31 225 ARG A O 1
ATOM 1781 N N . ARG A 1 226 ? -11.961 26.234 18.969 1 76.31 226 ARG A N 1
ATOM 1782 C CA . ARG A 1 226 ? -11.039 25.984 17.859 1 76.31 226 ARG A CA 1
ATOM 1783 C C . ARG A 1 226 ? -10.328 27.266 17.438 1 76.31 226 ARG A C 1
ATOM 1785 O O . ARG A 1 226 ? -9.125 27.25 17.156 1 76.31 226 ARG A O 1
ATOM 1792 N N . ALA A 1 227 ? -11.078 28.234 17.422 1 79.38 227 ALA A N 1
ATOM 1793 C CA . ALA A 1 227 ? -10.523 29.5 16.984 1 79.38 227 ALA A CA 1
ATOM 1794 C C . ALA A 1 227 ? -9.391 29.953 17.906 1 79.38 227 ALA A C 1
ATOM 1796 O O . ALA A 1 227 ? -8.484 30.672 17.484 1 79.38 227 ALA A O 1
ATOM 1797 N N . SER A 1 228 ? -9.383 29.438 19.094 1 81.5 228 SER A N 1
ATOM 1798 C CA . SER A 1 228 ? -8.391 29.844 20.078 1 81.5 228 SER A CA 1
ATOM 1799 C C . SER A 1 228 ? -7.164 28.953 20.047 1 81.5 228 SER A C 1
ATOM 1801 O O . SER A 1 228 ? -6.129 29.266 20.625 1 81.5 228 SER A O 1
ATOM 1803 N N . LEU A 1 229 ? -7.246 27.906 19.312 1 83.5 229 LEU A N 1
ATOM 1804 C CA . LEU A 1 229 ? -6.152 26.953 19.234 1 83.5 229 LEU A CA 1
ATOM 1805 C C . LEU A 1 229 ? -5.172 27.328 18.125 1 83.5 229 LEU A C 1
ATOM 1807 O O . LEU A 1 229 ? -5.52 28.094 17.219 1 83.5 229 LEU A O 1
ATOM 1811 N N . ARG A 1 230 ? -4.023 26.781 18.266 1 87.88 230 ARG A N 1
ATOM 1812 C CA . ARG A 1 230 ? -3.025 26.953 17.219 1 87.88 230 ARG A CA 1
ATOM 1813 C C . ARG A 1 230 ? -3.572 26.516 15.867 1 87.88 230 ARG A C 1
ATOM 1815 O O . ARG A 1 230 ? -4.258 25.484 15.773 1 87.88 230 ARG A O 1
ATOM 1822 N N . LEU A 1 231 ? -3.262 27.344 14.844 1 93.81 231 LEU A N 1
ATOM 1823 C CA . LEU A 1 231 ? -3.668 27.078 13.469 1 93.81 231 LEU A CA 1
ATOM 1824 C C . LEU A 1 231 ? -5.188 27.031 13.352 1 93.81 231 LEU A C 1
ATOM 1826 O O . LEU A 1 231 ? -5.727 26.281 12.523 1 93.81 231 LEU A O 1
ATOM 1830 N N . GLY A 1 232 ? -5.883 27.703 14.258 1 91.69 232 GLY A N 1
ATOM 1831 C CA . GLY A 1 232 ? -7.336 27.734 14.234 1 91.69 232 GLY A CA 1
ATOM 1832 C C . GLY A 1 232 ? -7.961 26.391 14.578 1 91.69 232 GLY A C 1
ATOM 1833 O O . GLY A 1 232 ? -9.062 26.078 14.109 1 91.69 232 GLY A O 1
ATOM 1834 N N . GLY A 1 233 ? -7.16 25.516 15.164 1 91 233 GLY A N 1
ATOM 1835 C CA . GLY A 1 233 ? -7.668 24.219 15.578 1 91 233 GLY A CA 1
ATOM 1836 C C . GLY A 1 233 ? -7.457 23.141 14.531 1 91 233 GLY A C 1
ATOM 1837 O O . GLY A 1 233 ? -8.008 22.047 14.641 1 91 233 GLY A O 1
ATOM 1838 N N . LEU A 1 234 ? -6.629 23.391 13.523 1 94.94 234 LEU A N 1
ATOM 1839 C CA . LEU A 1 234 ? -6.297 22.375 12.539 1 94.94 234 LEU A CA 1
ATOM 1840 C C . LEU A 1 234 ? -5.676 21.141 13.211 1 94.94 234 LEU A C 1
ATOM 1842 O O . LEU A 1 234 ? -4.68 21.266 13.93 1 94.94 234 LEU A O 1
ATOM 1846 N N . ARG A 1 235 ? -6.324 20.016 13.023 1 94.56 235 ARG A N 1
ATOM 1847 C CA . ARG A 1 235 ? -5.66 18.781 13.445 1 94.56 235 ARG A CA 1
ATOM 1848 C C . ARG A 1 235 ? -4.496 18.438 12.523 1 94.56 235 ARG A C 1
ATOM 1850 O O . ARG A 1 235 ? -4.676 18.297 11.312 1 94.56 235 ARG A O 1
ATOM 1857 N N . VAL A 1 236 ? -3.318 18.359 13.102 1 97.25 236 VAL A N 1
ATOM 1858 C CA . VAL A 1 236 ? -2.125 18.031 12.328 1 97.25 236 VAL A CA 1
ATOM 1859 C C . VAL A 1 236 ? -1.58 16.672 12.766 1 97.25 236 VAL A C 1
ATOM 1861 O O . VAL A 1 236 ? -1.248 16.469 13.938 1 97.25 236 VAL A O 1
ATOM 1864 N N . ILE A 1 237 ? -1.544 15.758 11.805 1 97.75 237 ILE A N 1
ATOM 1865 C CA . ILE A 1 237 ? -1.035 14.422 12.062 1 97.75 237 ILE A CA 1
ATOM 1866 C C . ILE A 1 237 ? 0.175 14.141 11.172 1 97.75 237 ILE A C 1
ATOM 1868 O O . ILE A 1 237 ? 0.125 14.367 9.961 1 97.75 237 ILE A O 1
ATOM 1872 N N . THR A 1 238 ? 1.263 13.766 11.773 1 98.62 238 THR A N 1
ATOM 1873 C CA . THR A 1 238 ? 2.438 13.305 11.039 1 98.62 238 THR A CA 1
ATOM 1874 C C . THR A 1 238 ? 2.754 11.852 11.383 1 98.62 238 THR A C 1
ATOM 1876 O O . THR A 1 238 ? 2.484 11.398 12.5 1 98.62 238 THR A O 1
ATOM 1879 N N . THR A 1 239 ? 3.248 11.156 10.414 1 98.56 239 THR A N 1
ATOM 1880 C CA . THR A 1 239 ? 3.553 9.75 10.641 1 98.56 239 THR A CA 1
ATOM 1881 C C . THR A 1 239 ? 5.035 9.469 10.414 1 98.56 239 THR A C 1
ATOM 1883 O O . THR A 1 239 ? 5.73 10.258 9.773 1 98.56 239 THR A O 1
ATOM 1886 N N . GLY A 1 240 ? 5.488 8.359 11.055 1 96.88 240 GLY A N 1
ATOM 1887 C CA . GLY A 1 240 ? 6.797 7.816 10.719 1 96.88 240 GLY A CA 1
ATOM 1888 C C . GLY A 1 240 ? 6.859 7.25 9.312 1 96.88 240 GLY A C 1
ATOM 1889 O O . GLY A 1 240 ? 6.449 7.902 8.352 1 96.88 240 GLY A O 1
ATOM 1890 N N . ALA A 1 241 ? 7.367 6.035 9.211 1 92.94 241 ALA A N 1
ATOM 1891 C CA . ALA A 1 241 ? 7.613 5.418 7.91 1 92.94 241 ALA A CA 1
ATOM 1892 C C . ALA A 1 241 ? 6.312 4.934 7.277 1 92.94 241 ALA A C 1
ATOM 1894 O O . ALA A 1 241 ? 5.223 5.277 7.742 1 92.94 241 ALA A O 1
ATOM 1895 N N . ILE A 1 242 ? 6.414 4.23 6.219 1 88.25 242 ILE A N 1
ATOM 1896 C CA . ILE A 1 242 ? 5.43 3.869 5.203 1 88.25 242 ILE A CA 1
ATOM 1897 C C . ILE A 1 242 ? 4.219 3.217 5.867 1 88.25 242 ILE A C 1
ATOM 1899 O O . ILE A 1 242 ? 3.102 3.732 5.777 1 88.25 242 ILE A O 1
ATOM 1903 N N . THR A 1 243 ? 4.367 2.166 6.723 1 93.94 243 THR A N 1
ATOM 1904 C CA . THR A 1 243 ? 3.221 1.456 7.277 1 93.94 243 THR A CA 1
ATOM 1905 C C . THR A 1 243 ? 2.566 2.271 8.391 1 93.94 243 THR A C 1
ATOM 1907 O O . THR A 1 243 ? 1.421 2.012 8.766 1 93.94 243 THR A O 1
ATOM 1910 N N . CYS A 1 244 ? 3.234 3.324 8.844 1 97.19 244 CYS A N 1
ATOM 1911 C CA . CYS A 1 244 ? 2.658 4.215 9.844 1 97.19 244 CYS A CA 1
ATOM 1912 C C . CYS A 1 244 ? 1.479 4.988 9.273 1 97.19 244 CYS A C 1
ATOM 1914 O O . CYS A 1 244 ? 0.607 5.441 10.016 1 97.19 244 CYS A O 1
ATOM 1916 N N . GLY A 1 245 ? 1.486 5.121 7.945 1 97.94 245 GLY A N 1
ATOM 1917 C CA . GLY A 1 245 ? 0.326 5.707 7.293 1 97.94 245 GLY A CA 1
ATOM 1918 C C . GLY A 1 245 ? -0.943 4.898 7.492 1 97.94 245 GLY A C 1
ATOM 1919 O O . GLY A 1 245 ? -2.039 5.461 7.551 1 97.94 245 GLY A O 1
ATOM 1920 N N . LEU A 1 246 ? -0.801 3.561 7.559 1 97.94 246 LEU A N 1
ATOM 1921 C CA . LEU A 1 246 ? -1.938 2.703 7.875 1 97.94 246 LEU A CA 1
ATOM 1922 C C . LEU A 1 246 ? -2.449 2.975 9.289 1 97.94 246 LEU A C 1
ATOM 1924 O O . LEU A 1 246 ? -3.654 3.129 9.492 1 97.94 246 LEU A O 1
ATOM 1928 N N . ASP A 1 247 ? -1.544 3.105 10.211 1 97.56 247 ASP A N 1
ATOM 1929 C CA . ASP A 1 247 ? -1.891 3.344 11.609 1 97.56 247 ASP A CA 1
ATOM 1930 C C . ASP A 1 247 ? -2.635 4.668 11.773 1 97.56 247 ASP A C 1
ATOM 1932 O O . ASP A 1 247 ? -3.688 4.719 12.406 1 97.56 247 ASP A O 1
ATOM 1936 N N . ALA A 1 248 ? -2.086 5.66 11.203 1 97.81 248 ALA A N 1
ATOM 1937 C CA . ALA A 1 248 ? -2.691 6.984 11.328 1 97.81 248 ALA A CA 1
ATOM 1938 C C . ALA A 1 248 ? -4.059 7.027 10.656 1 97.81 248 ALA A C 1
ATOM 1940 O O . ALA A 1 248 ? -4.973 7.711 11.125 1 97.81 248 ALA A O 1
ATOM 1941 N N . SER A 1 249 ? -4.188 6.348 9.523 1 98.38 249 SER A N 1
ATOM 1942 C CA . SER A 1 249 ? -5.469 6.309 8.828 1 98.38 249 SER A CA 1
ATOM 1943 C C . SER A 1 249 ? -6.52 5.566 9.641 1 98.38 249 SER A C 1
ATOM 1945 O O . SER A 1 249 ? -7.684 5.973 9.688 1 98.38 249 SER A O 1
ATOM 1947 N N . LEU A 1 250 ? -6.086 4.473 10.273 1 97.38 250 LEU A N 1
ATOM 1948 C CA . LEU A 1 250 ? -6.996 3.758 11.156 1 97.38 250 LEU A CA 1
ATOM 1949 C C . LEU A 1 250 ? -7.406 4.633 12.336 1 97.38 250 LEU A C 1
ATOM 1951 O O . LEU A 1 250 ? -8.562 4.598 12.773 1 97.38 250 LEU A O 1
ATOM 1955 N N . TYR A 1 251 ? -6.508 5.422 12.828 1 95.38 251 TYR A N 1
ATOM 1956 C CA . TYR A 1 251 ? -6.836 6.391 13.867 1 95.38 251 TYR A CA 1
ATOM 1957 C C . TYR A 1 251 ? -7.895 7.375 13.383 1 95.38 251 TYR A C 1
ATOM 1959 O O . TYR A 1 251 ? -8.875 7.629 14.086 1 95.38 251 TYR A O 1
ATOM 1967 N N . LEU A 1 252 ? -7.734 7.902 12.195 1 95.12 252 LEU A N 1
ATOM 1968 C CA . LEU A 1 252 ? -8.695 8.844 11.633 1 95.12 252 LEU A CA 1
ATOM 1969 C C . LEU A 1 252 ? -10.086 8.219 11.547 1 95.12 252 LEU A C 1
ATOM 1971 O O . LEU A 1 252 ? -11.086 8.852 11.898 1 95.12 252 LEU A O 1
ATOM 1975 N N . VAL A 1 253 ? -10.117 6.965 11.07 1 96.12 253 VAL A N 1
ATOM 1976 C CA . VAL A 1 253 ? -11.398 6.262 10.992 1 96.12 253 VAL A CA 1
ATOM 1977 C C . VAL A 1 253 ? -12 6.129 12.383 1 96.12 253 VAL A C 1
ATOM 1979 O O . VAL A 1 253 ? -13.203 6.332 12.57 1 96.12 253 VAL A O 1
ATOM 1982 N N . SER A 1 254 ? -11.18 5.84 13.359 1 93.5 254 SER A N 1
ATOM 1983 C CA . SER A 1 254 ? -11.68 5.598 14.703 1 93.5 254 SER A CA 1
ATOM 1984 C C . SER A 1 254 ? -12.297 6.863 15.305 1 93.5 254 SER A C 1
ATOM 1986 O O . SER A 1 254 ? -13.281 6.793 16.047 1 93.5 254 SER A O 1
ATOM 1988 N N . VAL A 1 255 ? -11.773 8.047 14.93 1 89.62 255 VAL A N 1
ATOM 1989 C CA . VAL A 1 255 ? -12.211 9.273 15.578 1 89.62 255 VAL A CA 1
ATOM 1990 C C . VAL A 1 255 ? -13.297 9.945 14.734 1 89.62 255 VAL A C 1
ATOM 1992 O O . VAL A 1 255 ? -14.164 10.648 15.266 1 89.62 255 VAL A O 1
ATOM 1995 N N . MET A 1 256 ? -13.312 9.711 13.461 1 91.12 256 MET A N 1
ATOM 1996 C CA . MET A 1 256 ? -14.242 10.445 12.609 1 91.12 256 MET A CA 1
ATOM 1997 C C . MET A 1 256 ? -15.445 9.57 12.242 1 91.12 256 MET A C 1
ATOM 1999 O O . MET A 1 256 ? -16.469 10.086 11.797 1 91.12 256 MET A O 1
ATOM 2003 N N . VAL A 1 257 ? -15.25 8.305 12.344 1 93.12 257 VAL A N 1
ATOM 2004 C CA . VAL A 1 257 ? -16.344 7.355 12.117 1 93.12 257 VAL A CA 1
ATOM 2005 C C . VAL A 1 257 ? -16.656 6.609 13.414 1 93.12 257 VAL A C 1
ATOM 2007 O O . VAL A 1 257 ? -17.547 7 14.164 1 93.12 257 VAL A O 1
ATOM 2010 N N . ASN A 1 258 ? -15.906 5.566 13.734 1 91 258 ASN A N 1
ATOM 2011 C CA . ASN A 1 258 ? -15.992 4.887 15.023 1 91 258 ASN A CA 1
ATOM 2012 C C . ASN A 1 258 ? -14.938 3.791 15.148 1 91 258 ASN A C 1
ATOM 2014 O O . ASN A 1 258 ? -14.344 3.373 14.156 1 91 258 ASN A O 1
ATOM 2018 N N . GLU A 1 259 ? -14.727 3.365 16.375 1 92.56 259 GLU A N 1
ATOM 2019 C CA . GLU A 1 259 ? -13.695 2.383 16.688 1 92.56 259 GLU A CA 1
ATOM 2020 C C . GLU A 1 259 ? -14.023 1.021 16.078 1 92.56 259 GLU A C 1
ATOM 2022 O O . GLU A 1 259 ? -13.125 0.292 15.648 1 92.56 259 GLU A O 1
ATOM 2027 N N . GLU A 1 260 ? -15.203 0.686 16.047 1 95 260 GLU A N 1
ATOM 2028 C CA . GLU A 1 260 ? -15.625 -0.6 15.508 1 95 260 GLU A CA 1
ATOM 2029 C C . GLU A 1 260 ? -15.227 -0.732 14.039 1 95 260 GLU A C 1
ATOM 2031 O O . GLU A 1 260 ? -14.633 -1.737 13.641 1 95 260 GLU A O 1
ATOM 2036 N N . THR A 1 261 ? -15.562 0.311 13.266 1 96 261 THR A N 1
ATOM 2037 C CA . THR A 1 261 ? -15.219 0.312 11.852 1 96 261 THR A CA 1
ATOM 2038 C C . THR A 1 261 ? -13.703 0.239 11.664 1 96 261 THR A C 1
ATOM 2040 O O . THR A 1 261 ? -13.211 -0.518 10.82 1 96 261 THR A O 1
ATOM 2043 N N . ALA A 1 262 ? -12.961 0.966 12.461 1 96.81 262 ALA A N 1
ATOM 2044 C CA . ALA A 1 262 ? -11.5 0.931 12.383 1 96.81 262 ALA A CA 1
ATOM 2045 C C . ALA A 1 262 ? -10.969 -0.474 12.656 1 96.81 262 ALA A C 1
ATOM 2047 O O . ALA A 1 262 ? -10.102 -0.967 11.93 1 96.81 262 ALA A O 1
ATOM 2048 N N . GLY A 1 263 ? -11.492 -1.078 13.672 1 96.5 263 GLY A N 1
ATOM 2049 C CA . GLY A 1 263 ? -11.078 -2.43 14.008 1 96.5 263 GLY A CA 1
ATOM 2050 C C . GLY A 1 263 ? -11.391 -3.441 12.922 1 96.5 263 GLY A C 1
ATOM 2051 O O . GLY A 1 263 ? -10.578 -4.316 12.633 1 96.5 263 GLY A O 1
ATOM 2052 N N . GLU A 1 264 ? -12.523 -3.338 12.352 1 96.81 264 GLU A N 1
ATOM 2053 C CA . GLU A 1 264 ? -12.938 -4.246 11.281 1 96.81 264 GLU A CA 1
ATOM 2054 C C . GLU A 1 264 ? -12.031 -4.109 10.062 1 96.81 264 GLU A C 1
ATOM 2056 O O . GLU A 1 264 ? -11.711 -5.105 9.406 1 96.81 264 GLU A O 1
ATOM 2061 N N . ILE A 1 265 ? -11.68 -2.891 9.75 1 97.31 265 ILE A N 1
ATOM 2062 C CA . ILE A 1 265 ? -10.789 -2.654 8.617 1 97.31 265 ILE A CA 1
ATOM 2063 C C . ILE A 1 265 ? -9.422 -3.27 8.898 1 97.31 265 ILE A C 1
ATOM 2065 O O . ILE A 1 265 ? -8.852 -3.941 8.039 1 97.31 265 ILE A O 1
ATOM 2069 N N . ALA A 1 266 ? -8.914 -3.039 10.102 1 97.31 266 ALA A N 1
ATOM 2070 C CA . ALA A 1 266 ? -7.633 -3.629 10.484 1 97.31 266 ALA A CA 1
ATOM 2071 C C . ALA A 1 266 ? -7.672 -5.148 10.359 1 97.31 266 ALA A C 1
ATOM 2073 O O . ALA A 1 266 ? -6.738 -5.762 9.836 1 97.31 266 ALA A O 1
ATOM 2074 N N . LYS A 1 267 ? -8.711 -5.727 10.773 1 96.31 267 LYS A N 1
ATOM 2075 C CA . LYS A 1 267 ? -8.891 -7.172 10.688 1 96.31 267 LYS A CA 1
ATOM 2076 C C . LYS A 1 267 ? -8.969 -7.625 9.227 1 96.31 267 LYS A C 1
ATOM 2078 O O . LYS A 1 267 ? -8.312 -8.602 8.844 1 96.31 267 LYS A O 1
ATOM 2083 N N . PHE A 1 268 ? -9.766 -6.93 8.5 1 96.25 268 PHE A N 1
ATOM 2084 C CA . PHE A 1 268 ? -9.938 -7.254 7.09 1 96.25 268 PHE A CA 1
ATOM 2085 C C . PHE A 1 268 ? -8.594 -7.246 6.367 1 96.25 268 PHE A C 1
ATOM 2087 O O . PHE A 1 268 ? -8.336 -8.102 5.516 1 96.25 268 PHE A O 1
ATOM 2094 N N . MET A 1 269 ? -7.734 -6.34 6.715 1 96.69 269 MET A N 1
ATOM 2095 C CA . MET A 1 269 ? -6.438 -6.176 6.066 1 96.69 269 MET A CA 1
ATOM 2096 C C . MET A 1 269 ? -5.395 -7.094 6.699 1 96.69 269 MET A C 1
ATOM 2098 O O . MET A 1 269 ? -4.234 -7.105 6.277 1 96.69 269 MET A O 1
ATOM 2102 N N . GLU A 1 270 ? -5.754 -7.844 7.754 1 95.81 270 GLU A N 1
ATOM 2103 C CA . GLU A 1 270 ? -4.82 -8.625 8.562 1 95.81 270 GLU A CA 1
ATOM 2104 C C . GLU A 1 270 ? -3.621 -7.781 8.984 1 95.81 270 GLU A C 1
ATOM 2106 O O . GLU A 1 270 ? -2.473 -8.195 8.82 1 95.81 270 GLU A O 1
ATOM 2111 N N . TYR A 1 271 ? -3.951 -6.625 9.461 1 95.88 271 TYR A N 1
ATOM 2112 C CA . TYR A 1 271 ? -2.951 -5.66 9.906 1 95.88 271 TYR A CA 1
ATOM 2113 C C . TYR A 1 271 ? -3.008 -5.473 11.422 1 95.88 271 TYR A C 1
ATOM 2115 O O . TYR A 1 271 ? -4.09 -5.32 11.992 1 95.88 271 TYR A O 1
ATOM 2123 N N . GLU A 1 272 ? -1.814 -5.496 12.039 1 94.25 272 GLU A N 1
ATOM 2124 C CA . GLU A 1 272 ? -1.728 -5.176 13.461 1 94.25 272 GLU A CA 1
ATOM 2125 C C . GLU A 1 272 ? -1.601 -3.67 13.68 1 94.25 272 GLU A C 1
ATOM 2127 O O . GLU A 1 272 ? -0.523 -3.1 13.492 1 94.25 272 GLU A O 1
ATOM 2132 N N . TRP A 1 273 ? -2.709 -3.109 14.07 1 94.94 273 TRP A N 1
ATOM 2133 C CA . TRP A 1 273 ? -2.803 -1.667 14.273 1 94.94 273 TRP A CA 1
ATOM 2134 C C . TRP A 1 273 ? -1.972 -1.23 15.477 1 94.94 273 TRP A C 1
ATOM 2136 O O . TRP A 1 273 ? -2.154 -1.742 16.578 1 94.94 273 TRP A O 1
ATOM 2146 N N . LYS A 1 274 ? -1.038 -0.264 15.25 1 93.94 274 LYS A N 1
ATOM 2147 C CA . LYS A 1 274 ? -0.178 0.245 16.312 1 93.94 274 LYS A CA 1
ATOM 2148 C C . LYS A 1 274 ? -0.581 1.661 16.719 1 93.94 274 LYS A C 1
ATOM 2150 O O . LYS A 1 274 ? -1.024 2.447 15.875 1 93.94 274 LYS A O 1
ATOM 2155 N N . LYS A 1 275 ? -0.291 2.004 17.922 1 89.5 275 LYS A N 1
ATOM 2156 C CA . LYS A 1 275 ? -0.709 3.283 18.484 1 89.5 275 LYS A CA 1
ATOM 2157 C C . LYS A 1 275 ? 0.332 4.367 18.219 1 89.5 275 LYS A C 1
ATOM 2159 O O . LYS A 1 275 ? 1.522 4.074 18.094 1 89.5 275 LYS A O 1
ATOM 2164 N N . GLY A 1 276 ? -0.195 5.57 18.047 1 93 276 GLY A N 1
ATOM 2165 C CA . GLY A 1 276 ? 0.638 6.762 18.078 1 93 276 GLY A CA 1
ATOM 2166 C C . GLY A 1 276 ? 0.449 7.578 19.344 1 93 276 GLY A C 1
ATOM 2167 O O . GLY A 1 276 ? 0.067 7.039 20.391 1 93 276 GLY A O 1
ATOM 2168 N N . ILE A 1 277 ? 0.886 8.852 19.281 1 90.44 277 ILE A N 1
ATOM 2169 C CA . ILE A 1 277 ? 0.753 9.688 20.484 1 90.44 277 ILE A CA 1
ATOM 2170 C C . ILE A 1 277 ? -0.092 10.914 20.156 1 90.44 277 ILE A C 1
ATOM 2172 O O . ILE A 1 277 ? -0.142 11.359 19 1 90.44 277 ILE A O 1
ATOM 2176 N N . VAL A 1 278 ? -0.77 11.445 21.156 1 86.88 278 VAL A N 1
ATOM 2177 C CA . VAL A 1 278 ? -1.501 12.703 21.094 1 86.88 278 VAL A CA 1
ATOM 2178 C C . VAL A 1 278 ? -0.793 13.758 21.938 1 86.88 278 VAL A C 1
ATOM 2180 O O . VAL A 1 278 ? -0.333 13.461 23.047 1 86.88 278 VAL A O 1
ATOM 2183 N N . VAL A 1 279 ? -0.604 14.859 21.312 1 82.5 279 VAL A N 1
ATOM 2184 C CA . VAL A 1 279 ? 0.054 15.953 22.031 1 82.5 279 VAL A CA 1
ATOM 2185 C C . VAL A 1 279 ? -0.983 16.984 22.469 1 82.5 279 VAL A C 1
ATOM 2187 O O . VAL A 1 279 ? -1.837 17.391 21.672 1 82.5 279 VAL A O 1
ATOM 2190 N N . ASP A 1 280 ? -1.145 17.188 23.828 1 62.53 280 ASP A N 1
ATOM 2191 C CA . ASP A 1 280 ? -2.086 18.141 24.422 1 62.53 280 ASP A CA 1
ATOM 2192 C C . ASP A 1 280 ? -1.832 19.562 23.938 1 62.53 280 ASP A C 1
ATOM 2194 O O . ASP A 1 280 ? -0.681 19.984 23.812 1 62.53 280 ASP A O 1
ATOM 2198 N N . GLY A 1 281 ? -2.607 20.062 23.031 1 52.22 281 GLY A N 1
ATOM 2199 C CA . GLY A 1 281 ? -2.518 21.484 22.688 1 52.22 281 GLY A CA 1
ATOM 2200 C C . GLY A 1 281 ? -2.393 22.375 23.906 1 52.22 281 GLY A C 1
ATOM 2201 O O . GLY A 1 281 ? -3.031 22.141 24.938 1 52.22 281 GLY A O 1
ATOM 2202 N N . ILE A 1 282 ? -1.235 22.844 24.172 1 40.59 282 ILE A N 1
ATOM 2203 C CA . ILE A 1 282 ? -1.069 23.844 25.234 1 40.59 282 ILE A CA 1
ATOM 2204 C C . ILE A 1 282 ? -2.158 24.906 25.109 1 40.59 282 ILE A C 1
ATOM 2206 O O . ILE A 1 282 ? -2.422 25.406 24.016 1 40.59 282 ILE A O 1
ATOM 2210 N N . ASP A 1 283 ? -3.203 24.828 26 1 36.56 283 ASP A N 1
ATOM 2211 C CA . ASP A 1 283 ? -3.963 26.047 26.219 1 36.56 283 ASP A CA 1
ATOM 2212 C C . ASP A 1 283 ? -3.066 27.281 26.094 1 36.56 283 ASP A C 1
ATOM 2214 O O . ASP A 1 283 ? -1.979 27.328 26.688 1 36.56 283 ASP A O 1
ATOM 2218 N N . ILE A 1 284 ? -3.016 27.844 24.922 1 31.16 284 ILE A N 1
ATOM 2219 C CA . ILE A 1 284 ? -2.449 29.188 25 1 31.16 284 ILE A CA 1
ATOM 2220 C C . ILE A 1 284 ? -3.244 30.031 25.984 1 31.16 284 ILE A C 1
ATOM 2222 O O . ILE A 1 284 ? -4.477 29.984 26 1 31.16 284 ILE A O 1
ATOM 2226 N N . MET B 1 1 ? 38.719 -7.715 -15.633 1 30.97 1 MET B N 1
ATOM 2227 C CA . MET B 1 1 ? 37.812 -8.625 -14.953 1 30.97 1 MET B CA 1
ATOM 2228 C C . MET B 1 1 ? 36.375 -8.141 -15.078 1 30.97 1 MET B C 1
ATOM 2230 O O . MET B 1 1 ? 36.062 -6.996 -14.734 1 30.97 1 MET B O 1
ATOM 2234 N N . SER B 1 2 ? 35.531 -8.617 -15.977 1 37.88 2 SER B N 1
ATOM 2235 C CA . SER B 1 2 ? 34.188 -8.109 -16.297 1 37.88 2 SER B CA 1
ATOM 2236 C C . SER B 1 2 ? 33.312 -7.988 -15.055 1 37.88 2 SER B C 1
ATOM 2238 O O . SER B 1 2 ? 33.312 -8.891 -14.219 1 37.88 2 SER B O 1
ATOM 2240 N N . THR B 1 3 ? 33.156 -6.961 -14.438 1 46.88 3 THR B N 1
ATOM 2241 C CA . THR B 1 3 ? 32.312 -6.746 -13.258 1 46.88 3 THR B CA 1
ATOM 2242 C C . THR B 1 3 ? 31.047 -7.598 -13.328 1 46.88 3 THR B C 1
ATOM 2244 O O . THR B 1 3 ? 30.281 -7.508 -14.297 1 46.88 3 THR B O 1
ATOM 2247 N N . PRO B 1 4 ? 31.062 -8.766 -12.766 1 53 4 PRO B N 1
ATOM 2248 C CA . PRO B 1 4 ? 29.922 -9.672 -12.883 1 53 4 PRO B CA 1
ATOM 2249 C C . PRO B 1 4 ? 28.594 -8.93 -12.891 1 53 4 PRO B C 1
ATOM 2251 O O . PRO B 1 4 ? 28.406 -7.961 -12.148 1 53 4 PRO B O 1
ATOM 2254 N N . GLU B 1 5 ? 27.922 -8.805 -14.094 1 64.75 5 GLU B N 1
ATOM 2255 C CA . GLU B 1 5 ? 26.656 -8.141 -14.32 1 64.75 5 GLU B CA 1
ATOM 2256 C C . GLU B 1 5 ? 25.641 -8.516 -13.25 1 64.75 5 GLU B C 1
ATOM 2258 O O . GLU B 1 5 ? 25.484 -9.688 -12.898 1 64.75 5 GLU B O 1
ATOM 2263 N N . ILE B 1 6 ? 25.234 -7.652 -12.398 1 69.38 6 ILE B N 1
ATOM 2264 C CA . ILE B 1 6 ? 24.234 -7.82 -11.344 1 69.38 6 ILE B CA 1
ATOM 2265 C C . ILE B 1 6 ? 22.938 -8.352 -11.945 1 69.38 6 ILE B C 1
ATOM 2267 O O . ILE B 1 6 ? 22.359 -7.727 -12.836 1 69.38 6 ILE B O 1
ATOM 2271 N N . PRO B 1 7 ? 22.625 -9.633 -11.633 1 84.44 7 PRO B N 1
ATOM 2272 C CA . PRO B 1 7 ? 21.406 -10.203 -12.211 1 84.44 7 PRO B CA 1
ATOM 2273 C C . PRO B 1 7 ? 20.156 -9.398 -11.859 1 84.44 7 PRO B C 1
ATOM 2275 O O . PRO B 1 7 ? 20.047 -8.891 -10.734 1 84.44 7 PRO B O 1
ATOM 2278 N N . ILE B 1 8 ? 19.344 -9.086 -12.875 1 93.69 8 ILE B N 1
ATOM 2279 C CA . ILE B 1 8 ? 18.062 -8.414 -12.664 1 93.69 8 ILE B CA 1
ATOM 2280 C C . ILE B 1 8 ? 16.922 -9.422 -12.75 1 93.69 8 ILE B C 1
ATOM 2282 O O . ILE B 1 8 ? 16.828 -10.188 -13.711 1 93.69 8 ILE B O 1
ATOM 2286 N N . ILE B 1 9 ? 16.188 -9.555 -11.711 1 96.75 9 ILE B N 1
ATOM 2287 C CA . ILE B 1 9 ? 15.016 -10.414 -11.672 1 96.75 9 ILE B CA 1
ATOM 2288 C C . ILE B 1 9 ? 13.812 -9.672 -12.258 1 96.75 9 ILE B C 1
ATOM 2290 O O . ILE B 1 9 ? 13.414 -8.625 -11.75 1 96.75 9 ILE B O 1
ATOM 2294 N N . LYS B 1 10 ? 13.25 -10.203 -13.32 1 98.19 10 LYS B N 1
ATOM 2295 C CA . LYS B 1 10 ? 12.172 -9.531 -14.031 1 98.19 10 LYS B CA 1
ATOM 2296 C C . LYS B 1 10 ? 10.812 -9.961 -13.484 1 98.19 10 LYS B C 1
ATOM 2298 O O . LYS B 1 10 ? 10.492 -11.148 -13.461 1 98.19 10 LYS B O 1
ATOM 2303 N N . VAL B 1 11 ? 10.016 -8.945 -13.062 1 98.81 11 VAL B N 1
ATOM 2304 C CA . VAL B 1 11 ? 8.719 -9.188 -12.445 1 98.81 11 VAL B CA 1
ATOM 2305 C C . VAL B 1 11 ? 7.605 -8.609 -13.312 1 98.81 11 VAL B C 1
ATOM 2307 O O . VAL B 1 11 ? 7.699 -7.473 -13.781 1 98.81 11 VAL B O 1
ATOM 2310 N N . LEU B 1 12 ? 6.609 -9.398 -13.555 1 98.94 12 LEU B N 1
ATOM 2311 C CA . LEU B 1 12 ? 5.418 -8.922 -14.25 1 98.94 12 LEU B CA 1
ATOM 2312 C C . LEU B 1 12 ? 4.215 -8.891 -13.312 1 98.94 12 LEU B C 1
ATOM 2314 O O . LEU B 1 12 ? 3.871 -9.906 -12.703 1 98.94 12 LEU B O 1
ATOM 2318 N N . PHE B 1 13 ? 3.613 -7.703 -13.172 1 98.94 13 PHE B N 1
ATOM 2319 C CA . PHE B 1 13 ? 2.354 -7.539 -12.461 1 98.94 13 PHE B CA 1
ATOM 2320 C C . PHE B 1 13 ? 1.179 -7.52 -13.43 1 98.94 13 PHE B C 1
ATOM 2322 O O . PHE B 1 13 ? 1.212 -6.816 -14.438 1 98.94 13 PHE B O 1
ATOM 2329 N N . THR B 1 14 ? 0.142 -8.273 -13.086 1 98.94 14 THR B N 1
ATOM 2330 C CA . THR B 1 14 ? -1.105 -8.102 -13.828 1 98.94 14 THR B CA 1
ATOM 2331 C C . THR B 1 14 ? -2.012 -7.09 -13.141 1 98.94 14 THR B C 1
ATOM 2333 O O . THR B 1 14 ? -2.096 -7.055 -11.906 1 98.94 14 THR B O 1
ATOM 2336 N N . LEU B 1 15 ? -2.605 -6.227 -13.945 1 98.75 15 LEU B N 1
ATOM 2337 C CA . LEU B 1 15 ? -3.615 -5.301 -13.445 1 98.75 15 LEU B CA 1
ATOM 2338 C C . LEU B 1 15 ? -4.977 -5.594 -14.07 1 98.75 15 LEU B C 1
ATOM 2340 O O . LEU B 1 15 ? -5.066 -5.906 -15.258 1 98.75 15 LEU B O 1
ATOM 2344 N N . HIS B 1 16 ? -6.039 -5.574 -13.234 1 98.69 16 HIS B N 1
ATOM 2345 C CA . HIS B 1 16 ? -7.398 -5.738 -13.734 1 98.69 16 HIS B CA 1
ATOM 2346 C C . HIS B 1 16 ? -8.375 -4.824 -12.992 1 98.69 16 HIS B C 1
ATOM 2348 O O . HIS B 1 16 ? -8.102 -4.41 -11.867 1 98.69 16 HIS B O 1
ATOM 2354 N N . ALA B 1 17 ? -9.477 -4.539 -13.641 1 98.12 17 ALA B N 1
ATOM 2355 C CA . ALA B 1 17 ? -10.461 -3.607 -13.094 1 98.12 17 ALA B CA 1
ATOM 2356 C C . ALA B 1 17 ? -10.984 -4.098 -11.742 1 98.12 17 ALA B C 1
ATOM 2358 O O . ALA B 1 17 ? -11.359 -5.266 -11.602 1 98.12 17 ALA B O 1
ATOM 2359 N N . GLY B 1 18 ? -10.984 -3.191 -10.766 1 98.06 18 GLY B N 1
ATOM 2360 C CA . GLY B 1 18 ? -11.539 -3.51 -9.461 1 98.06 18 GLY B CA 1
ATOM 2361 C C . GLY B 1 18 ? -10.562 -4.234 -8.555 1 98.06 18 GLY B C 1
ATOM 2362 O O . GLY B 1 18 ? -10.922 -4.621 -7.438 1 98.06 18 GLY B O 1
ATOM 2363 N N . MET B 1 19 ? -9.312 -4.395 -9.008 1 98.44 19 MET B N 1
ATOM 2364 C CA . MET B 1 19 ? -8.32 -5.027 -8.148 1 98.44 19 MET B CA 1
ATOM 2365 C C . MET B 1 19 ? -8.07 -4.188 -6.902 1 98.44 19 MET B C 1
ATOM 2367 O O . MET B 1 19 ? -8.406 -3.002 -6.867 1 98.44 19 MET B O 1
ATOM 2371 N N . ASP B 1 20 ? -7.609 -4.867 -5.891 1 98.12 20 ASP B N 1
ATOM 2372 C CA . ASP B 1 20 ? -7.227 -4.152 -4.68 1 98.12 20 ASP B CA 1
ATOM 2373 C C . ASP B 1 20 ? -5.902 -3.418 -4.867 1 98.12 20 ASP B C 1
ATOM 2375 O O . ASP B 1 20 ? -4.887 -4.031 -5.207 1 98.12 20 ASP B O 1
ATOM 2379 N N . ALA B 1 21 ? -5.918 -2.178 -4.629 1 98.12 21 ALA B N 1
ATOM 2380 C CA . ALA B 1 21 ? -4.758 -1.335 -4.91 1 98.12 21 ALA B CA 1
ATOM 2381 C C . ALA B 1 21 ? -3.551 -1.773 -4.086 1 98.12 21 ALA B C 1
ATOM 2383 O O . ALA B 1 21 ? -2.43 -1.832 -4.598 1 98.12 21 ALA B O 1
ATOM 2384 N N . LEU B 1 22 ? -3.756 -2.092 -2.867 1 98 22 LEU B N 1
ATOM 2385 C CA . LEU B 1 22 ? -2.65 -2.453 -1.984 1 98 22 LEU B CA 1
ATOM 2386 C C . LEU B 1 22 ? -2.088 -3.822 -2.352 1 98 22 LEU B C 1
AT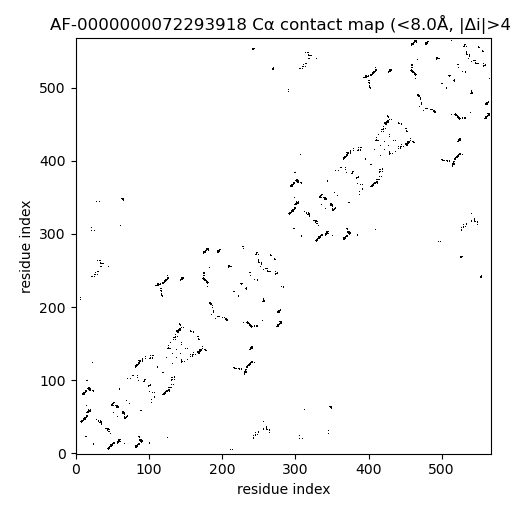OM 2388 O O . LEU B 1 22 ? -0.922 -4.113 -2.076 1 98 22 LEU B O 1
ATOM 2392 N N . ASP B 1 23 ? -2.887 -4.68 -2.998 1 98.69 23 ASP B N 1
ATOM 2393 C CA . ASP B 1 23 ? -2.406 -5.969 -3.479 1 98.69 23 ASP B CA 1
ATOM 2394 C C . ASP B 1 23 ? -1.359 -5.793 -4.578 1 98.69 23 ASP B C 1
ATOM 2396 O O . ASP B 1 23 ? -0.54 -6.684 -4.812 1 98.69 23 ASP B O 1
ATOM 2400 N N . PHE B 1 24 ? -1.474 -4.699 -5.238 1 98.75 24 PHE B N 1
ATOM 2401 C CA . PHE B 1 24 ? -0.514 -4.348 -6.277 1 98.75 24 PHE B CA 1
ATOM 2402 C C . PHE B 1 24 ? 0.647 -3.549 -5.695 1 98.75 24 PHE B C 1
ATOM 2404 O O . PHE B 1 24 ? 1.805 -3.957 -5.805 1 98.75 24 PHE B O 1
ATOM 2411 N N . ILE B 1 25 ? 0.396 -2.572 -4.965 1 98.56 25 ILE B N 1
ATOM 2412 C CA . ILE B 1 25 ? 1.397 -1.598 -4.543 1 98.56 25 ILE B CA 1
ATOM 2413 C C . ILE B 1 25 ? 2.232 -2.174 -3.402 1 98.56 25 ILE B C 1
ATOM 2415 O O . ILE B 1 25 ? 3.42 -1.865 -3.275 1 98.56 25 ILE B O 1
ATOM 2419 N N . GLY B 1 26 ? 1.633 -2.975 -2.545 1 98.19 26 GLY B N 1
ATOM 2420 C CA . GLY B 1 26 ? 2.391 -3.592 -1.468 1 98.19 26 GLY B CA 1
ATOM 2421 C C . GLY B 1 26 ? 3.625 -4.328 -1.952 1 98.19 26 GLY B C 1
ATOM 2422 O O . GLY B 1 26 ? 4.75 -3.939 -1.629 1 98.19 26 GLY B O 1
ATOM 2423 N N . PRO B 1 27 ? 3.42 -5.34 -2.76 1 98.75 27 PRO B N 1
ATOM 2424 C CA . PRO B 1 27 ? 4.566 -6.062 -3.311 1 98.75 27 PRO B CA 1
ATOM 2425 C C . PRO B 1 27 ? 5.512 -5.16 -4.102 1 98.75 27 PRO B C 1
ATOM 2427 O O . PRO B 1 27 ? 6.73 -5.312 -4.016 1 98.75 27 PRO B O 1
ATOM 2430 N N . LEU B 1 28 ? 4.961 -4.23 -4.848 1 98.69 28 LEU B N 1
ATOM 2431 C CA . LEU B 1 28 ? 5.785 -3.326 -5.641 1 98.69 28 LEU B CA 1
ATOM 2432 C C . LEU B 1 28 ? 6.723 -2.521 -4.746 1 98.69 28 LEU B C 1
ATOM 2434 O O . LEU B 1 28 ? 7.895 -2.326 -5.082 1 98.69 28 LEU B O 1
ATOM 2438 N N . GLU B 1 29 ? 6.195 -2.018 -3.598 1 97.94 29 GLU B N 1
ATOM 2439 C CA . GLU B 1 29 ? 6.988 -1.255 -2.639 1 97.94 29 GLU B CA 1
ATOM 2440 C C . GLU B 1 29 ? 8.195 -2.057 -2.162 1 97.94 29 GLU B C 1
ATOM 2442 O O . GLU B 1 29 ? 9.32 -1.557 -2.174 1 97.94 29 GLU B O 1
ATOM 2447 N N . VAL B 1 30 ? 7.965 -3.283 -1.86 1 98.38 30 VAL B N 1
ATOM 2448 C CA . VAL B 1 30 ? 9.008 -4.141 -1.31 1 98.38 30 VAL B CA 1
ATOM 2449 C C . VAL B 1 30 ? 10.039 -4.461 -2.391 1 98.38 30 VAL B C 1
ATOM 2451 O O . VAL B 1 30 ? 11.234 -4.25 -2.193 1 98.38 30 VAL B O 1
ATOM 2454 N N . LEU B 1 31 ? 9.602 -4.879 -3.533 1 98.62 31 LEU B N 1
ATOM 2455 C CA . LEU B 1 31 ? 10.5 -5.371 -4.57 1 98.62 31 LEU B CA 1
ATOM 2456 C C . LEU B 1 31 ? 11.312 -4.227 -5.172 1 98.62 31 LEU B C 1
ATOM 2458 O O . LEU B 1 31 ? 12.484 -4.41 -5.527 1 98.62 31 LEU B O 1
ATOM 2462 N N . SER B 1 32 ? 10.734 -3.082 -5.262 1 97.62 32 SER B N 1
ATOM 2463 C CA . SER B 1 32 ? 11.414 -1.945 -5.871 1 97.62 32 SER B CA 1
ATOM 2464 C C . SER B 1 32 ? 12.562 -1.454 -4.996 1 97.62 32 SER B C 1
ATOM 2466 O O . SER B 1 32 ? 13.477 -0.775 -5.48 1 97.62 32 SER B O 1
ATOM 2468 N N . ARG B 1 33 ? 12.562 -1.787 -3.748 1 96.31 33 ARG B N 1
ATOM 2469 C CA . ARG B 1 33 ? 13.578 -1.307 -2.816 1 96.31 33 ARG B CA 1
ATOM 2470 C C . ARG B 1 33 ? 14.727 -2.301 -2.703 1 96.31 33 ARG B C 1
ATOM 2472 O O . ARG B 1 33 ? 15.773 -1.98 -2.141 1 96.31 33 ARG B O 1
ATOM 2479 N N . ALA B 1 34 ? 14.555 -3.463 -3.26 1 97.44 34 ALA B N 1
ATOM 2480 C CA . ALA B 1 34 ? 15.523 -4.539 -3.049 1 97.44 34 ALA B CA 1
ATOM 2481 C C . ALA B 1 34 ? 16.797 -4.293 -3.846 1 97.44 34 ALA B C 1
ATOM 2483 O O . ALA B 1 34 ? 16.75 -4.051 -5.055 1 97.44 34 ALA B O 1
ATOM 2484 N N . GLN B 1 35 ? 17.875 -4.312 -3.117 1 94.12 35 GLN B N 1
ATOM 2485 C CA . GLN B 1 35 ? 19.219 -4.219 -3.672 1 94.12 35 GLN B CA 1
ATOM 2486 C C . GLN B 1 35 ? 20.031 -5.477 -3.367 1 94.12 35 GLN B C 1
ATOM 2488 O O . GLN B 1 35 ? 19.922 -6.043 -2.279 1 94.12 35 GLN B O 1
ATOM 2493 N N . HIS B 1 36 ? 20.828 -5.855 -4.336 1 92.44 36 HIS B N 1
ATOM 2494 C CA . HIS B 1 36 ? 21.703 -6.988 -4.055 1 92.44 36 HIS B CA 1
ATOM 2495 C C . HIS B 1 36 ? 22.688 -6.664 -2.936 1 92.44 36 HIS B C 1
ATOM 2497 O O . HIS B 1 36 ? 23.016 -7.535 -2.127 1 92.44 36 HIS B O 1
ATOM 2503 N N . ASP B 1 37 ? 23.125 -5.445 -2.969 1 91.44 37 ASP B N 1
ATOM 2504 C CA . ASP B 1 37 ? 23.953 -4.875 -1.913 1 91.44 37 ASP B CA 1
ATOM 2505 C C . ASP B 1 37 ? 23.281 -3.666 -1.273 1 91.44 37 ASP B C 1
ATOM 2507 O O . ASP B 1 37 ? 23.125 -2.625 -1.915 1 91.44 37 ASP B O 1
ATOM 2511 N N . VAL B 1 38 ? 22.953 -3.855 0.008 1 91 38 VAL B N 1
ATOM 2512 C CA . VAL B 1 38 ? 22.203 -2.828 0.713 1 91 38 VAL B CA 1
ATOM 2513 C C . VAL B 1 38 ? 22.953 -1.506 0.682 1 91 38 VAL B C 1
ATOM 2515 O O . VAL B 1 38 ? 22.375 -0.437 0.842 1 91 38 VAL B O 1
ATOM 2518 N N . ASN B 1 39 ? 24.234 -1.558 0.442 1 91.5 39 ASN B N 1
ATOM 2519 C CA . ASN B 1 39 ? 25.062 -0.358 0.475 1 91.5 39 ASN B CA 1
ATOM 2520 C C . ASN B 1 39 ? 25.312 0.183 -0.929 1 91.5 39 ASN B C 1
ATOM 2522 O O . ASN B 1 39 ? 26.078 1.145 -1.1 1 91.5 39 ASN B O 1
ATOM 2526 N N . ASP B 1 40 ? 24.734 -0.419 -1.978 1 92 40 ASP B N 1
ATOM 2527 C CA . ASP B 1 40 ? 24.953 -0.001 -3.359 1 92 40 ASP B CA 1
ATOM 2528 C C . ASP B 1 40 ? 23.625 0.251 -4.07 1 92 40 ASP B C 1
ATOM 2530 O O . ASP B 1 40 ? 23.016 -0.675 -4.613 1 92 40 ASP B O 1
ATOM 2534 N N . PRO B 1 41 ? 23.234 1.53 -4.137 1 87.31 41 PRO B N 1
ATOM 2535 C CA . PRO B 1 41 ? 21.953 1.848 -4.777 1 87.31 41 PRO B CA 1
ATOM 2536 C C . PRO B 1 41 ? 21.906 1.431 -6.246 1 87.31 41 PRO B C 1
ATOM 2538 O O . PRO B 1 41 ? 20.844 1.388 -6.848 1 87.31 41 PRO B O 1
ATOM 2541 N N . LYS B 1 42 ? 22.984 1.087 -6.836 1 89.25 42 LYS B N 1
ATOM 2542 C CA . LYS B 1 42 ? 23.062 0.684 -8.234 1 89.25 42 LYS B CA 1
ATOM 2543 C C . LYS B 1 42 ? 22.812 -0.816 -8.391 1 89.25 42 LYS B C 1
ATOM 2545 O O . LYS B 1 42 ? 22.719 -1.323 -9.508 1 89.25 42 LYS B O 1
ATOM 2550 N N . SER B 1 43 ? 22.625 -1.492 -7.281 1 93.31 43 SER B N 1
ATOM 2551 C CA . SER B 1 43 ? 22.5 -2.945 -7.316 1 93.31 43 SER B CA 1
ATOM 2552 C C . SER B 1 43 ? 21.031 -3.373 -7.219 1 93.31 43 SER B C 1
ATOM 2554 O O . SER B 1 43 ? 20.719 -4.355 -6.547 1 93.31 43 SER B O 1
ATOM 2556 N N . LYS B 1 44 ? 20.188 -2.611 -7.855 1 94.88 44 LYS B N 1
ATOM 2557 C CA . LYS B 1 44 ? 18.766 -2.965 -7.863 1 94.88 44 LYS B CA 1
ATOM 2558 C C . LYS B 1 44 ? 18.562 -4.414 -8.305 1 94.88 44 LYS B C 1
ATOM 2560 O O . LYS B 1 44 ? 19.172 -4.867 -9.273 1 94.88 44 LYS B O 1
ATOM 2565 N N . ALA B 1 45 ? 17.656 -5.102 -7.633 1 96.69 45 ALA B N 1
ATOM 2566 C CA . ALA B 1 45 ? 17.531 -6.543 -7.828 1 96.69 45 ALA B CA 1
ATOM 2567 C C . ALA B 1 45 ? 16.375 -6.871 -8.758 1 96.69 45 ALA B C 1
ATOM 2569 O O . ALA B 1 45 ? 16.453 -7.812 -9.555 1 96.69 45 ALA B O 1
ATOM 2570 N N . PHE B 1 46 ? 15.32 -6.094 -8.688 1 97.94 46 PHE B N 1
ATOM 2571 C CA . PHE B 1 46 ? 14.109 -6.434 -9.422 1 97.94 46 PHE B CA 1
ATOM 2572 C C . PHE B 1 46 ? 13.758 -5.344 -10.43 1 97.94 46 PHE B C 1
ATOM 2574 O O . PHE B 1 46 ? 13.93 -4.156 -10.148 1 97.94 46 PHE B O 1
ATOM 2581 N N . ASP B 1 47 ? 13.312 -5.738 -11.586 1 97.81 47 ASP B N 1
ATOM 2582 C CA . ASP B 1 47 ? 12.711 -4.875 -12.602 1 97.81 47 ASP B CA 1
ATOM 2583 C C . ASP B 1 47 ? 11.234 -5.219 -12.805 1 97.81 47 ASP B C 1
ATOM 2585 O O . ASP B 1 47 ? 10.914 -6.266 -13.367 1 97.81 47 ASP B O 1
ATOM 2589 N N . CYS B 1 48 ? 10.367 -4.25 -12.414 1 98.62 48 CYS B N 1
ATOM 2590 C CA . CYS B 1 48 ? 8.93 -4.523 -12.383 1 98.62 48 CYS B CA 1
ATOM 2591 C C . CYS B 1 48 ? 8.227 -3.877 -13.578 1 98.62 48 CYS B C 1
ATOM 2593 O O . CYS B 1 48 ? 8.43 -2.693 -13.852 1 98.62 48 CYS B O 1
ATOM 2595 N N . LYS B 1 49 ? 7.414 -4.695 -14.25 1 98.69 49 LYS B N 1
ATOM 2596 C CA . LYS B 1 49 ? 6.551 -4.211 -15.32 1 98.69 49 LYS B CA 1
ATOM 2597 C C . LYS B 1 49 ? 5.086 -4.543 -15.039 1 98.69 49 LYS B C 1
ATOM 2599 O O . LYS B 1 49 ? 4.789 -5.449 -14.258 1 98.69 49 LYS B O 1
ATOM 2604 N N . PHE B 1 50 ? 4.203 -3.734 -15.688 1 98.75 50 PHE B N 1
ATOM 2605 C CA . PHE B 1 50 ? 2.771 -3.855 -15.445 1 98.75 50 PHE B CA 1
ATOM 2606 C C . PHE B 1 50 ? 2.02 -4.117 -16.75 1 98.75 50 PHE B C 1
ATOM 2608 O O . PHE B 1 50 ? 2.225 -3.414 -17.734 1 98.75 50 PHE B O 1
ATOM 2615 N N . VAL B 1 51 ? 1.158 -5.117 -16.688 1 98.88 51 VAL B N 1
ATOM 2616 C CA . VAL B 1 51 ? 0.338 -5.438 -17.859 1 98.88 51 VAL B CA 1
ATOM 2617 C C . VAL B 1 51 ? -1.141 -5.301 -17.5 1 98.88 51 VAL B C 1
ATOM 2619 O O . VAL B 1 51 ? -1.552 -5.645 -16.391 1 98.88 51 VAL B O 1
ATOM 2622 N N . ALA B 1 52 ? -1.93 -4.793 -18.406 1 98.69 52 ALA B N 1
ATOM 2623 C CA . ALA B 1 52 ? -3.379 -4.688 -18.266 1 98.69 52 ALA B CA 1
ATOM 2624 C C . ALA B 1 52 ? -4.07 -4.719 -19.625 1 98.69 52 ALA B C 1
ATOM 2626 O O . ALA B 1 52 ? -3.416 -4.598 -20.656 1 98.69 52 ALA B O 1
ATOM 2627 N N . ALA B 1 53 ? -5.367 -5.016 -19.531 1 97.69 53 ALA B N 1
ATOM 2628 C CA . ALA B 1 53 ? -6.152 -5.031 -20.766 1 97.69 53 ALA B CA 1
ATOM 2629 C C . ALA B 1 53 ? -6.262 -3.631 -21.359 1 97.69 53 ALA B C 1
ATOM 2631 O O . ALA B 1 53 ? -6.281 -3.473 -22.594 1 97.69 53 ALA B O 1
ATOM 2632 N N . GLU B 1 54 ? -6.34 -2.627 -20.484 1 96.06 54 GLU B 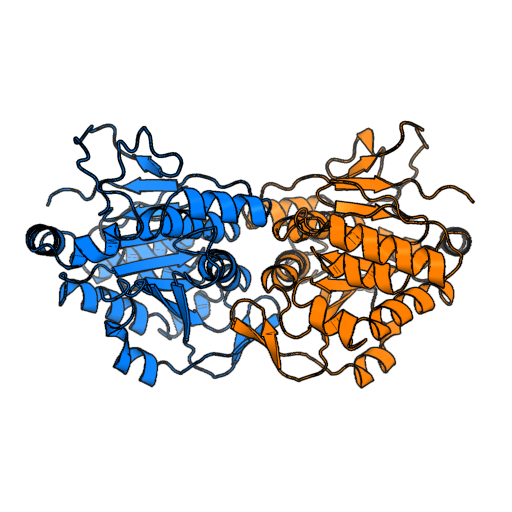N 1
ATOM 2633 C CA . GLU B 1 54 ? -6.422 -1.224 -20.875 1 96.06 54 GLU B CA 1
ATOM 2634 C C . GLU B 1 54 ? -5.246 -0.424 -20.312 1 96.06 54 GLU B C 1
ATOM 2636 O O . GLU B 1 54 ? -4.617 -0.836 -19.344 1 96.06 54 GLU B O 1
ATOM 2641 N N . GLU B 1 55 ? -4.98 0.66 -20.938 1 95.25 55 GLU B N 1
ATOM 2642 C CA . GLU B 1 55 ? -3.867 1.503 -20.516 1 95.25 55 GLU B CA 1
ATOM 2643 C C . GLU B 1 55 ? -4.004 1.912 -19.047 1 95.25 55 GLU B C 1
ATOM 2645 O O . GLU B 1 55 ? -3.01 1.968 -18.328 1 95.25 55 GLU B O 1
ATOM 2650 N N . PHE B 1 56 ? -5.273 2.182 -18.672 1 95.81 56 PHE B N 1
ATOM 2651 C CA . PHE B 1 56 ? -5.535 2.57 -17.297 1 95.81 56 PHE B CA 1
ATOM 2652 C C . PHE B 1 56 ? -6.496 1.592 -16.625 1 95.81 56 PHE B C 1
ATOM 2654 O O . PHE B 1 56 ? -7.492 1.186 -17.234 1 95.81 56 PHE B O 1
ATOM 2661 N N . THR B 1 57 ? -6.113 1.194 -15.461 1 97.88 57 THR B N 1
ATOM 2662 C CA . THR B 1 57 ? -6.934 0.295 -14.664 1 97.88 57 THR B CA 1
ATOM 2663 C C . THR B 1 57 ? -7.352 0.966 -13.359 1 97.88 57 THR B C 1
ATOM 2665 O O . THR B 1 57 ? -6.508 1.462 -12.609 1 97.88 57 THR B O 1
ATOM 2668 N N . ILE B 1 58 ? -8.664 0.993 -13.109 1 98.12 58 ILE B N 1
ATOM 2669 C CA . ILE B 1 58 ? -9.164 1.601 -11.883 1 98.12 58 ILE B CA 1
ATOM 2670 C C . ILE B 1 58 ? -9.312 0.533 -10.797 1 98.12 58 ILE B C 1
ATOM 2672 O O . ILE B 1 58 ? -9.961 -0.492 -11.016 1 98.12 58 ILE B O 1
ATOM 2676 N N . SER B 1 59 ? -8.695 0.774 -9.688 1 98.31 59 SER B N 1
ATOM 2677 C CA . SER B 1 59 ? -8.758 -0.143 -8.555 1 98.31 59 SER B CA 1
ATOM 2678 C C . SER B 1 59 ? -10.078 -0 -7.801 1 98.31 59 SER B C 1
ATOM 2680 O O . SER B 1 59 ? -10.867 0.904 -8.086 1 98.31 59 SER B O 1
ATOM 2682 N N . ASN B 1 60 ? -10.273 -0.925 -6.859 1 97.25 60 ASN B N 1
ATOM 2683 C CA . ASN B 1 60 ? -11.461 -0.9 -6.008 1 97.25 60 ASN B CA 1
ATOM 2684 C C . ASN B 1 60 ? -11.523 0.378 -5.176 1 97.25 60 ASN B C 1
ATOM 2686 O O . ASN B 1 60 ? -12.617 0.844 -4.832 1 97.25 60 ASN B O 1
ATOM 2690 N N . GLN B 1 61 ? -10.391 1.027 -4.922 1 97.06 61 GLN B N 1
ATOM 2691 C CA . GLN B 1 61 ? -10.305 2.211 -4.07 1 97.06 61 GLN B CA 1
ATOM 2692 C C . GLN B 1 61 ? -10.391 3.49 -4.898 1 97.06 61 GLN B C 1
ATOM 2694 O O . GLN B 1 61 ? -10.297 4.594 -4.359 1 97.06 61 GLN B O 1
ATOM 2699 N N . GLY B 1 62 ? -10.438 3.369 -6.184 1 97.25 62 GLY B N 1
ATOM 2700 C CA . GLY B 1 62 ? -10.625 4.527 -7.047 1 97.25 62 GLY B CA 1
ATOM 2701 C C . GLY B 1 62 ? -9.336 5.043 -7.648 1 97.25 62 GLY B C 1
ATOM 2702 O O . GLY B 1 62 ? -9.352 5.945 -8.484 1 97.25 62 GLY B O 1
ATOM 2703 N N . ALA B 1 63 ? -8.203 4.48 -7.281 1 98.19 63 ALA B N 1
ATOM 2704 C CA . ALA B 1 63 ? -6.93 4.863 -7.891 1 98.19 63 ALA B CA 1
ATOM 2705 C C . ALA B 1 63 ? -6.777 4.242 -9.273 1 98.19 63 ALA B C 1
ATOM 2707 O O . ALA B 1 63 ? -7.102 3.072 -9.477 1 98.19 63 ALA B O 1
ATOM 2708 N N . ALA B 1 64 ? -6.281 5.016 -10.18 1 98.12 64 ALA B N 1
ATOM 2709 C CA . ALA B 1 64 ? -6.043 4.539 -11.539 1 98.12 64 ALA B CA 1
ATOM 2710 C C . ALA B 1 64 ? -4.551 4.336 -11.797 1 98.12 64 ALA B C 1
ATOM 2712 O O . ALA B 1 64 ? -3.744 5.23 -11.531 1 98.12 64 ALA B O 1
ATOM 2713 N N . PHE B 1 65 ? -4.25 3.158 -12.359 1 98.12 65 PHE B N 1
ATOM 2714 C CA . PHE B 1 65 ? -2.869 2.771 -12.633 1 98.12 65 PHE B CA 1
ATOM 2715 C C . PHE B 1 65 ? -2.629 2.654 -14.133 1 98.12 65 PHE B C 1
ATOM 2717 O O . PHE B 1 65 ? -3.482 2.152 -14.867 1 98.12 65 PHE B O 1
ATOM 2724 N N . ARG B 1 66 ? -1.467 3.049 -14.5 1 97.69 66 ARG B N 1
ATOM 2725 C CA . ARG B 1 66 ? -1.101 2.914 -15.906 1 97.69 66 ARG B CA 1
ATOM 2726 C C . ARG B 1 66 ? -0.28 1.65 -16.141 1 97.69 66 ARG B C 1
ATOM 2728 O O . ARG B 1 66 ? 0.684 1.387 -15.422 1 97.69 66 ARG B O 1
ATOM 2735 N N . ALA B 1 67 ? -0.651 0.912 -17.188 1 98.19 67 ALA B N 1
ATOM 2736 C CA . ALA B 1 67 ? 0.115 -0.269 -17.578 1 98.19 67 ALA B CA 1
ATOM 2737 C C . ALA B 1 67 ? 1.28 0.109 -18.484 1 98.19 67 ALA B C 1
ATOM 2739 O O . ALA B 1 67 ? 1.26 1.162 -19.125 1 98.19 67 ALA B O 1
ATOM 2740 N N . HIS B 1 68 ? 2.291 -0.706 -18.5 1 97.56 68 HIS B N 1
ATOM 2741 C CA . HIS B 1 68 ? 3.395 -0.515 -19.438 1 97.56 68 HIS B CA 1
ATOM 2742 C C . HIS B 1 68 ? 3.033 -1.023 -20.828 1 97.56 68 HIS B C 1
ATOM 2744 O O . HIS B 1 68 ? 3.453 -0.446 -21.828 1 97.56 68 HIS B O 1
ATOM 2750 N N . PHE B 1 69 ? 2.312 -2.113 -20.828 1 96.88 69 PHE B N 1
ATOM 2751 C CA . PHE B 1 69 ? 1.891 -2.686 -22.094 1 96.88 69 PHE B CA 1
ATOM 2752 C C . PHE B 1 69 ? 0.641 -3.539 -21.922 1 96.88 69 PHE B C 1
ATOM 2754 O O . PHE B 1 69 ? 0.158 -3.719 -20.797 1 96.88 69 PHE B O 1
ATOM 2761 N N . ASN B 1 70 ? 0.051 -4.004 -23.062 1 97.56 70 ASN B N 1
ATOM 2762 C CA . ASN B 1 70 ? -1.164 -4.812 -23.047 1 97.56 70 ASN B CA 1
ATOM 2763 C C . ASN B 1 70 ? -0.845 -6.305 -23.062 1 97.56 70 ASN B C 1
ATOM 2765 O O . ASN B 1 70 ? 0.324 -6.691 -23.094 1 97.56 70 ASN B O 1
ATOM 2769 N N . TYR B 1 71 ? -1.883 -7.117 -23.016 1 97.88 71 TYR B N 1
ATOM 2770 C CA . TYR B 1 71 ? -1.685 -8.555 -22.875 1 97.88 71 TYR B CA 1
ATOM 2771 C C . TYR B 1 71 ? -1.078 -9.148 -24.141 1 97.88 71 TYR B C 1
ATOM 2773 O O . TYR B 1 71 ? -0.328 -10.125 -24.078 1 97.88 71 TYR B O 1
ATOM 2781 N N . LYS B 1 72 ? -1.379 -8.586 -25.312 1 97.25 72 LYS B N 1
ATOM 2782 C CA . LYS B 1 72 ? -0.746 -9.078 -26.531 1 97.25 72 LYS B CA 1
ATOM 2783 C C . LYS B 1 72 ? 0.775 -9.039 -26.422 1 97.25 72 LYS B C 1
ATOM 2785 O O . LYS B 1 72 ? 1.448 -10.031 -26.703 1 97.25 72 LYS B O 1
ATOM 2790 N N . ASP B 1 73 ? 1.27 -7.961 -25.953 1 97.69 73 ASP B N 1
ATOM 2791 C CA . ASP B 1 73 ? 2.707 -7.793 -25.766 1 97.69 73 ASP B CA 1
ATOM 2792 C C . ASP B 1 73 ? 3.225 -8.688 -24.641 1 97.69 73 ASP B C 1
ATOM 2794 O O . ASP B 1 73 ? 4.336 -9.219 -24.719 1 97.69 73 ASP B O 1
ATOM 2798 N N . ALA B 1 74 ? 2.441 -8.812 -23.609 1 98.38 74 ALA B N 1
ATOM 2799 C CA . ALA B 1 74 ? 2.846 -9.641 -22.469 1 98.38 74 ALA B CA 1
ATOM 2800 C C . ALA B 1 74 ? 3.041 -11.094 -22.891 1 98.38 74 ALA B C 1
ATOM 2802 O O . ALA B 1 74 ? 4.027 -11.727 -22.516 1 98.38 74 ALA B O 1
ATOM 2803 N N . TYR B 1 75 ? 2.145 -11.617 -23.703 1 98.44 75 TYR B N 1
ATOM 2804 C CA . TYR B 1 75 ? 2.264 -12.984 -24.188 1 98.44 75 TYR B CA 1
ATOM 2805 C C . TYR B 1 75 ? 3.529 -13.164 -25.016 1 98.44 75 TYR B C 1
ATOM 2807 O O . TYR B 1 75 ? 4.223 -14.18 -24.906 1 98.44 75 TYR B O 1
ATOM 2815 N N . ALA B 1 76 ? 3.881 -12.195 -25.797 1 98.19 76 ALA B N 1
ATOM 2816 C CA . ALA B 1 76 ? 5.016 -12.266 -26.719 1 98.19 76 ALA B CA 1
ATOM 2817 C C . ALA B 1 76 ? 6.336 -12.289 -25.953 1 98.19 76 ALA B C 1
ATOM 2819 O O . ALA B 1 76 ? 7.336 -12.82 -26.438 1 98.19 76 ALA B O 1
ATOM 2820 N N . THR B 1 77 ? 6.332 -11.758 -24.719 1 98.06 77 THR B N 1
ATOM 2821 C CA . THR B 1 77 ? 7.59 -11.625 -24 1 98.06 77 THR B CA 1
ATOM 2822 C C . THR B 1 77 ? 7.535 -12.383 -22.672 1 98.06 77 THR B C 1
ATOM 2824 O O . THR B 1 77 ? 8.375 -12.172 -21.797 1 98.06 77 THR B O 1
ATOM 2827 N N . LEU B 1 78 ? 6.594 -13.203 -22.484 1 98.62 78 LEU B N 1
ATOM 2828 C CA . LEU B 1 78 ? 6.297 -13.828 -21.203 1 98.62 78 LEU B CA 1
ATOM 2829 C C . LEU B 1 78 ? 7.496 -14.625 -20.688 1 98.62 78 LEU B C 1
ATOM 2831 O O . LEU B 1 78 ? 7.746 -14.672 -19.484 1 98.62 78 LEU B O 1
ATOM 2835 N N . SER B 1 79 ? 8.266 -15.219 -21.562 1 98.06 79 SER B N 1
ATOM 2836 C CA . SER B 1 79 ? 9.375 -16.094 -21.203 1 98.06 79 SER B CA 1
ATOM 2837 C C . SER B 1 79 ? 10.5 -15.312 -20.547 1 98.06 79 SER B C 1
ATOM 2839 O O . SER B 1 79 ? 11.398 -15.898 -19.938 1 98.06 79 SER B O 1
ATOM 2841 N N . GLN B 1 80 ? 10.484 -14.016 -20.641 1 97.31 80 GLN B N 1
ATOM 2842 C CA . GLN B 1 80 ? 11.539 -13.18 -20.078 1 97.31 80 GLN B CA 1
ATOM 2843 C C . GLN B 1 80 ? 11.328 -12.969 -18.594 1 97.31 80 GLN B C 1
ATOM 2845 O O . GLN B 1 80 ? 12.242 -12.523 -17.891 1 97.31 80 GLN B O 1
ATOM 2850 N N . TYR B 1 81 ? 10.156 -13.227 -18.125 1 98.31 81 TYR B N 1
ATOM 2851 C CA . TYR B 1 81 ? 9.836 -12.883 -16.75 1 98.31 81 TYR B CA 1
ATOM 2852 C C . TYR B 1 81 ? 10.094 -14.062 -15.812 1 98.31 81 TYR B C 1
ATOM 2854 O O . TYR B 1 81 ? 9.875 -15.211 -16.188 1 98.31 81 TYR B O 1
ATOM 2862 N N . ASP B 1 82 ? 10.57 -13.695 -14.625 1 97.19 82 ASP B N 1
ATOM 2863 C CA . ASP B 1 82 ? 10.914 -14.664 -13.586 1 97.19 82 ASP B CA 1
ATOM 2864 C C . ASP B 1 82 ? 9.773 -14.82 -12.586 1 97.19 82 ASP B C 1
ATOM 2866 O O . ASP B 1 82 ? 9.625 -15.883 -11.977 1 97.19 82 ASP B O 1
ATOM 2870 N N . ILE B 1 83 ? 9.039 -13.75 -12.398 1 98.69 83 ILE B N 1
ATOM 2871 C CA . ILE B 1 83 ? 7.953 -13.734 -11.422 1 98.69 83 ILE B CA 1
ATOM 2872 C C . ILE B 1 83 ? 6.703 -13.125 -12.055 1 98.69 83 ILE B C 1
ATOM 2874 O O . ILE B 1 83 ? 6.785 -12.109 -12.75 1 98.69 83 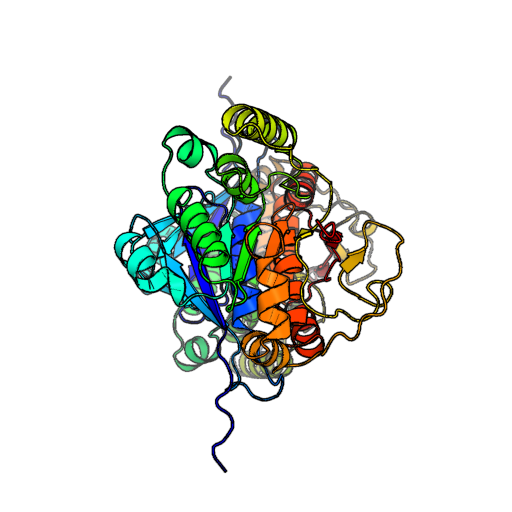ILE B O 1
ATOM 2878 N N . LEU B 1 84 ? 5.586 -13.766 -11.859 1 98.94 84 LEU B N 1
ATOM 2879 C CA . LEU B 1 84 ? 4.273 -13.195 -12.141 1 98.94 84 LEU B CA 1
ATOM 2880 C C . LEU B 1 84 ? 3.494 -12.953 -10.859 1 98.94 84 LEU B C 1
ATOM 2882 O O . LEU B 1 84 ? 3.34 -13.859 -10.039 1 98.94 84 LEU B O 1
ATOM 2886 N N . ILE B 1 85 ? 3.064 -11.719 -10.656 1 98.94 85 ILE B N 1
ATOM 2887 C CA . ILE B 1 85 ? 2.301 -11.375 -9.461 1 98.94 85 ILE B CA 1
ATOM 2888 C C . ILE B 1 85 ? 0.869 -11.008 -9.852 1 98.94 85 ILE B C 1
ATOM 2890 O O . ILE B 1 85 ? 0.65 -10.172 -10.727 1 98.94 85 ILE B O 1
ATOM 2894 N N . VAL B 1 86 ? -0.093 -11.633 -9.172 1 98.94 86 VAL B N 1
ATOM 2895 C CA . VAL B 1 86 ? -1.51 -11.5 -9.5 1 98.94 86 VAL B CA 1
ATOM 2896 C C . VAL B 1 86 ? -2.268 -10.953 -8.289 1 98.94 86 VAL B C 1
ATOM 2898 O O . VAL B 1 86 ? -2.557 -11.695 -7.344 1 98.94 86 VAL B O 1
ATOM 2901 N N . PRO B 1 87 ? -2.66 -9.672 -8.344 1 98.81 87 PRO B N 1
ATOM 2902 C CA . PRO B 1 87 ? -3.418 -9.078 -7.242 1 98.81 87 PRO B CA 1
ATOM 2903 C C . PRO B 1 87 ? -4.844 -9.617 -7.152 1 98.81 87 PRO B C 1
ATOM 2905 O O . PRO B 1 87 ? -5.375 -10.141 -8.133 1 98.81 87 PRO B O 1
ATOM 2908 N N . GLY B 1 88 ? -5.438 -9.477 -5.922 1 98.62 88 GLY B N 1
ATOM 2909 C CA . GLY B 1 88 ? -6.84 -9.797 -5.727 1 98.62 88 GLY B CA 1
ATOM 2910 C C . GLY B 1 88 ? -7.762 -8.617 -5.98 1 98.62 88 GLY B C 1
ATOM 2911 O O . GLY B 1 88 ? -7.34 -7.602 -6.543 1 98.62 88 GLY B O 1
ATOM 2912 N N . GLY B 1 89 ? -9.016 -8.805 -5.641 1 98 89 GLY B N 1
ATOM 2913 C CA . GLY B 1 89 ? -10.039 -7.805 -5.902 1 98 89 GLY B CA 1
ATOM 2914 C C . GLY B 1 89 ? -10.664 -7.938 -7.277 1 98 89 GLY B C 1
ATOM 2915 O O . GLY B 1 89 ? -10.023 -8.422 -8.211 1 98 89 GLY B O 1
ATOM 2916 N N . GLY B 1 90 ? -11.914 -7.559 -7.414 1 97.5 90 GLY B N 1
ATOM 2917 C CA . GLY B 1 90 ? -12.609 -7.598 -8.688 1 97.5 90 GLY B CA 1
ATOM 2918 C C . GLY B 1 90 ? -12.711 -8.992 -9.273 1 97.5 90 GLY B C 1
ATOM 2919 O O . GLY B 1 90 ? -12.805 -9.156 -10.492 1 97.5 90 GLY B O 1
ATOM 2920 N N . SER B 1 91 ? -12.641 -9.992 -8.445 1 97.25 91 SER B N 1
ATOM 2921 C CA . SER B 1 91 ? -12.5 -11.367 -8.914 1 97.25 91 SER B CA 1
ATOM 2922 C C . SER B 1 91 ? -13.773 -11.859 -9.594 1 97.25 91 SER B C 1
ATOM 2924 O O . SER B 1 91 ? -13.711 -12.625 -10.555 1 97.25 91 SER B O 1
ATOM 2926 N N . ASP B 1 92 ? -14.93 -11.352 -9.133 1 97.12 92 ASP B N 1
ATOM 2927 C CA . ASP B 1 92 ? -16.188 -11.836 -9.688 1 97.12 92 ASP B CA 1
ATOM 2928 C C . ASP B 1 92 ? -16.281 -11.539 -11.18 1 97.12 92 ASP B C 1
ATOM 2930 O O . ASP B 1 92 ? -16.625 -12.422 -11.969 1 97.12 92 ASP B O 1
ATOM 2934 N N . GLN B 1 93 ? -15.961 -10.383 -11.5 1 96.94 93 GLN B N 1
ATOM 2935 C CA . GLN B 1 93 ? -16.062 -9.992 -12.898 1 96.94 93 GLN B CA 1
ATOM 2936 C C . GLN B 1 93 ? -15.047 -10.742 -13.758 1 96.94 93 GLN B C 1
ATOM 2938 O O . GLN B 1 93 ? -15.359 -11.172 -14.867 1 96.94 93 GLN B O 1
ATOM 2943 N N . VAL B 1 94 ? -13.867 -10.93 -13.289 1 98 94 VAL B N 1
ATOM 2944 C CA . VAL B 1 94 ? -12.812 -11.633 -14.016 1 98 94 VAL B CA 1
ATOM 2945 C C . VAL B 1 94 ? -13.219 -13.086 -14.227 1 98 94 VAL B C 1
ATOM 2947 O O . VAL B 1 94 ? -13.109 -13.617 -15.336 1 98 94 VAL B O 1
ATOM 2950 N N . LEU B 1 95 ? -13.727 -13.734 -13.188 1 98.19 95 LEU B N 1
ATOM 2951 C CA . LEU B 1 95 ? -14.102 -15.148 -13.242 1 98.19 95 LEU B CA 1
ATOM 2952 C C . LEU B 1 95 ? -15.312 -15.352 -14.141 1 98.19 95 LEU B C 1
ATOM 2954 O O . LEU B 1 95 ? -15.328 -16.25 -14.984 1 98.19 95 LEU B O 1
ATOM 2958 N N . LYS B 1 96 ? -16.281 -14.461 -13.984 1 97.62 96 LYS B N 1
ATOM 2959 C CA . LYS B 1 96 ? -17.516 -14.57 -14.773 1 97.62 96 LYS B CA 1
ATOM 2960 C C . LYS B 1 96 ? -17.234 -14.406 -16.266 1 97.62 96 LYS B C 1
ATOM 2962 O O . LYS B 1 96 ? -17.75 -15.156 -17.094 1 97.62 96 LYS B O 1
ATOM 2967 N N . ASN B 1 97 ? -16.375 -13.5 -16.609 1 97.88 97 ASN B N 1
ATOM 2968 C CA . ASN B 1 97 ? -16.125 -13.172 -18 1 97.88 97 ASN B CA 1
ATOM 2969 C C . ASN B 1 97 ? -14.953 -13.969 -18.578 1 97.88 97 ASN B C 1
ATOM 2971 O O . ASN B 1 97 ? -14.602 -13.82 -19.75 1 97.88 97 ASN B O 1
ATOM 2975 N N . LYS B 1 98 ? -14.375 -14.805 -17.719 1 97.62 98 LYS B N 1
ATOM 2976 C CA . LYS B 1 98 ? -13.18 -15.539 -18.125 1 97.62 98 LYS B CA 1
ATOM 2977 C C . LYS B 1 98 ? -12.148 -14.609 -18.75 1 97.62 98 LYS B C 1
ATOM 2979 O O . LYS B 1 98 ? -11.602 -14.906 -19.812 1 97.62 98 LYS B O 1
ATOM 2984 N N . ALA B 1 99 ? -12.008 -13.453 -18.125 1 98.19 99 ALA B N 1
ATOM 2985 C CA . ALA B 1 99 ? -11.148 -12.391 -18.641 1 98.19 99 ALA B CA 1
ATOM 2986 C C . ALA B 1 99 ? -9.719 -12.531 -18.125 1 98.19 99 ALA B C 1
ATOM 2988 O O . ALA B 1 99 ? -9.469 -13.312 -17.203 1 98.19 99 ALA B O 1
ATOM 2989 N N . GLU B 1 100 ? -8.781 -11.734 -18.719 1 98.25 100 GLU B N 1
ATOM 2990 C CA . GLU B 1 100 ? -7.449 -11.617 -18.125 1 98.25 100 GLU B CA 1
ATOM 2991 C C . GLU B 1 100 ? -7.527 -11.125 -16.688 1 98.25 100 GLU B C 1
ATOM 2993 O O . GLU B 1 100 ? -8.438 -10.383 -16.328 1 98.25 100 GLU B O 1
ATOM 2998 N N . PRO B 1 101 ? -6.648 -11.703 -15.82 1 98.5 101 PRO B N 1
ATOM 2999 C CA . PRO B 1 101 ? -5.352 -12.305 -16.141 1 98.5 101 PRO B CA 1
ATOM 3000 C C . PRO B 1 101 ? -5.41 -13.828 -16.203 1 98.5 101 PRO B C 1
ATOM 3002 O O . PRO B 1 101 ? -4.371 -14.492 -16.156 1 98.5 101 PRO B O 1
ATOM 3005 N N . LEU B 1 102 ? -6.613 -14.484 -16.344 1 98.75 102 LEU B N 1
ATOM 3006 C CA . LEU B 1 102 ? -6.75 -15.938 -16.281 1 98.75 102 LEU B CA 1
ATOM 3007 C C . LEU B 1 102 ? -5.863 -16.609 -17.328 1 98.75 102 LEU B C 1
ATOM 3009 O O . LEU B 1 102 ? -5.129 -17.547 -17.016 1 98.75 102 LEU B O 1
ATOM 3013 N N . GLY B 1 103 ? -5.953 -16.109 -18.516 1 98.69 103 GLY B N 1
ATOM 3014 C CA . GLY B 1 103 ? -5.16 -16.688 -19.578 1 98.69 103 GLY B CA 1
ATOM 3015 C C . GLY B 1 103 ? -3.664 -16.578 -19.359 1 98.69 103 GLY B C 1
ATOM 3016 O O . GLY B 1 103 ? -2.918 -17.531 -19.562 1 98.69 103 GLY B O 1
ATOM 3017 N N . LEU B 1 104 ? -3.23 -15.445 -18.906 1 98.81 104 LEU B N 1
ATOM 3018 C CA . LEU B 1 104 ? -1.806 -15.195 -18.719 1 98.81 104 LEU B CA 1
ATOM 3019 C C . LEU B 1 104 ? -1.254 -16.062 -17.578 1 98.81 104 LEU B C 1
ATOM 3021 O O . LEU B 1 104 ? -0.125 -16.547 -17.672 1 98.81 104 LEU B O 1
ATOM 3025 N N . VAL B 1 105 ? -2.059 -16.219 -16.547 1 98.75 105 VAL B N 1
ATOM 3026 C CA . VAL B 1 105 ? -1.686 -17.062 -15.422 1 98.75 105 VAL B CA 1
ATOM 3027 C C . VAL B 1 105 ? -1.434 -18.484 -15.906 1 98.75 105 VAL B C 1
ATOM 3029 O O . VAL B 1 105 ? -0.416 -19.094 -15.57 1 98.75 105 VAL B O 1
ATOM 3032 N N . ARG B 1 106 ? -2.275 -19 -16.703 1 98.44 106 ARG B N 1
ATOM 3033 C CA . ARG B 1 106 ? -2.121 -20.344 -17.25 1 98.44 106 ARG B CA 1
ATOM 3034 C C . ARG B 1 106 ? -0.893 -20.422 -18.156 1 98.44 106 ARG B C 1
ATOM 3036 O O . ARG B 1 106 ? -0.117 -21.375 -18.078 1 98.44 106 ARG B O 1
ATOM 3043 N N . ALA B 1 107 ? -0.75 -19.469 -18.984 1 98.81 107 ALA B N 1
ATOM 3044 C CA . ALA B 1 107 ? 0.379 -19.453 -19.906 1 98.81 107 ALA B CA 1
ATOM 3045 C C . ALA B 1 107 ? 1.706 -19.453 -19.156 1 98.81 107 ALA B C 1
ATOM 3047 O O . ALA B 1 107 ? 2.664 -20.109 -19.578 1 98.81 107 ALA B O 1
ATOM 3048 N N . PHE B 1 108 ? 1.746 -18.719 -18.094 1 98.81 108 PHE B N 1
ATOM 3049 C CA . PHE B 1 108 ? 2.965 -18.641 -17.297 1 98.81 108 PHE B CA 1
ATOM 3050 C C . PHE B 1 108 ? 3.289 -19.984 -16.672 1 98.81 108 PHE B C 1
ATOM 3052 O O . PHE B 1 108 ? 4.445 -20.422 -16.656 1 98.81 108 PHE B O 1
ATOM 3059 N N . SER B 1 109 ? 2.283 -20.625 -16.141 1 98.06 109 SER B N 1
ATOM 3060 C CA . SER B 1 109 ? 2.449 -21.969 -15.578 1 98.06 109 SER B CA 1
ATOM 3061 C C . SER B 1 109 ? 2.908 -22.953 -16.641 1 98.06 109 SER B C 1
ATOM 3063 O O . SER B 1 109 ? 3.832 -23.734 -16.406 1 98.06 109 SER B O 1
ATOM 3065 N N . ASP B 1 110 ? 2.32 -22.906 -17.812 1 97.88 110 ASP B N 1
ATOM 3066 C CA . ASP B 1 110 ? 2.678 -23.797 -18.906 1 97.88 110 ASP B CA 1
ATOM 3067 C C . ASP B 1 110 ? 4.117 -23.562 -19.359 1 97.88 110 ASP B C 1
ATOM 3069 O O . ASP B 1 110 ? 4.809 -24.5 -19.766 1 97.88 110 ASP B O 1
ATOM 3073 N N . LEU B 1 111 ? 4.465 -22.344 -19.344 1 97.81 111 LEU B N 1
ATOM 3074 C CA . LEU B 1 111 ? 5.824 -21.984 -19.719 1 97.81 111 LEU B CA 1
ATOM 3075 C C . LEU B 1 111 ? 6.844 -22.688 -18.844 1 97.81 111 LEU B C 1
ATOM 3077 O O . LEU B 1 111 ? 7.883 -23.141 -19.328 1 97.81 111 LEU B O 1
ATOM 3081 N N . GLN B 1 112 ? 6.578 -22.734 -17.5 1 95.56 112 GLN B N 1
ATOM 3082 C CA . GLN B 1 112 ? 7.477 -23.438 -16.594 1 95.56 112 GLN B CA 1
ATOM 3083 C C . GLN B 1 112 ? 7.551 -24.922 -16.922 1 95.56 112 GLN B C 1
ATOM 3085 O O . GLN B 1 112 ? 8.633 -25.516 -16.906 1 95.56 112 GLN B O 1
ATOM 3090 N N . LYS B 1 113 ? 6.477 -25.516 -17.234 1 94.19 113 LYS B N 1
ATOM 3091 C CA . LYS B 1 113 ? 6.434 -26.938 -17.562 1 94.19 113 LYS B CA 1
ATOM 3092 C C . LYS B 1 113 ? 7.266 -27.234 -18.812 1 94.19 113 LYS B C 1
ATOM 3094 O O . LYS B 1 113 ? 7.965 -28.25 -18.875 1 94.19 113 LYS B O 1
ATOM 3099 N N . LYS B 1 114 ? 7.168 -26.375 -19.672 1 95.19 114 LYS B N 1
ATOM 3100 C CA . LYS B 1 114 ? 7.855 -26.562 -20.938 1 95.19 114 LYS B CA 1
ATOM 3101 C C . LYS B 1 114 ? 9.344 -26.25 -20.812 1 95.19 114 LYS B C 1
ATOM 3103 O O . LYS B 1 114 ? 10.172 -26.844 -21.5 1 95.19 114 LYS B O 1
ATOM 3108 N N . HIS B 1 115 ? 9.633 -25.297 -19.969 1 94.31 115 HIS B N 1
ATOM 3109 C CA . HIS B 1 115 ? 11.008 -24.828 -19.812 1 94.31 115 HIS B CA 1
ATOM 3110 C C . HIS B 1 115 ? 11.422 -24.812 -18.344 1 94.31 115 HIS B C 1
ATOM 3112 O O . HIS B 1 115 ? 11.633 -23.734 -17.781 1 94.31 115 HIS B O 1
ATOM 3118 N N . PRO B 1 116 ? 11.656 -25.969 -17.781 1 91.19 116 PRO B N 1
ATOM 3119 C CA . PRO B 1 116 ? 11.945 -26.047 -16.344 1 91.19 116 PRO B CA 1
ATOM 3120 C C . PRO B 1 116 ? 13.352 -25.578 -16 1 91.19 116 PRO B C 1
ATOM 3122 O O . PRO B 1 116 ? 13.688 -25.438 -14.82 1 91.19 116 PRO B O 1
ATOM 3125 N N . GLU B 1 117 ? 14.172 -25.266 -17 1 88.44 117 GLU B N 1
ATOM 3126 C CA . GLU B 1 117 ? 15.547 -24.844 -16.75 1 88.44 117 GLU B CA 1
ATOM 3127 C C . GLU B 1 117 ? 15.578 -23.453 -16.094 1 88.44 117 GLU B C 1
ATOM 3129 O O . GLU B 1 117 ? 16.547 -23.094 -15.43 1 88.44 117 GLU B O 1
ATOM 3134 N N . LYS B 1 118 ? 14.5 -22.766 -16.328 1 89.75 118 LYS B N 1
ATOM 3135 C CA . LYS B 1 118 ? 14.375 -21.469 -15.664 1 89.75 118 LYS B CA 1
ATOM 3136 C C . LYS B 1 118 ? 13.461 -21.562 -14.438 1 89.75 118 LYS B C 1
ATOM 3138 O O . LYS B 1 118 ? 12.375 -22.156 -14.508 1 89.75 118 LYS B O 1
ATOM 3143 N N . GLU B 1 119 ? 13.938 -20.969 -13.398 1 88.81 119 GLU B N 1
ATOM 3144 C CA . GLU B 1 119 ? 13.086 -20.922 -12.211 1 88.81 119 GLU B CA 1
ATOM 3145 C C . GLU B 1 119 ? 12.094 -19.766 -12.289 1 88.81 119 GLU B C 1
ATOM 3147 O O . GLU B 1 119 ? 12.477 -18.625 -12.547 1 88.81 119 GLU B O 1
ATOM 3152 N N . ARG B 1 120 ? 10.828 -20.141 -12.086 1 95.5 120 ARG B N 1
ATOM 3153 C CA . ARG B 1 120 ? 9.797 -19.109 -12.102 1 95.5 120 ARG B CA 1
ATOM 3154 C C . ARG B 1 120 ? 8.93 -19.188 -10.852 1 95.5 120 ARG B C 1
ATOM 3156 O O . ARG B 1 120 ? 8.812 -20.234 -10.234 1 95.5 120 ARG B O 1
ATOM 3163 N N . THR B 1 121 ? 8.406 -17.984 -10.492 1 97 121 THR B N 1
ATOM 3164 C CA . THR B 1 121 ? 7.52 -17.859 -9.336 1 97 121 THR B CA 1
ATOM 3165 C C . THR B 1 121 ? 6.191 -17.234 -9.742 1 97 121 THR B C 1
ATOM 3167 O O . THR B 1 121 ? 6.168 -16.234 -10.469 1 97 121 THR B O 1
ATOM 3170 N N . LEU B 1 122 ? 5.141 -17.875 -9.352 1 98.62 122 LEU B N 1
ATOM 3171 C CA . LEU B 1 122 ? 3.793 -17.328 -9.43 1 98.62 122 LEU B CA 1
ATOM 3172 C C . LEU B 1 122 ? 3.275 -16.938 -8.047 1 98.62 122 LEU B C 1
ATOM 3174 O O . LEU B 1 122 ? 3.104 -17.797 -7.188 1 98.62 122 LEU B O 1
ATOM 3178 N N . LEU B 1 123 ? 3.035 -15.625 -7.855 1 98.81 123 LEU B N 1
ATOM 3179 C CA . LEU B 1 123 ? 2.613 -15.094 -6.562 1 98.81 123 LEU B CA 1
ATOM 3180 C C . LEU B 1 123 ? 1.24 -14.438 -6.668 1 98.81 123 LEU B C 1
ATOM 3182 O O . LEU B 1 123 ? 1.063 -13.477 -7.422 1 98.81 123 LEU B O 1
ATOM 3186 N N . SER B 1 124 ? 0.296 -14.992 -5.977 1 98.88 124 SER B N 1
ATOM 3187 C CA . SER B 1 124 ? -1.01 -14.344 -5.887 1 98.88 124 SER B CA 1
ATOM 3188 C C . SER B 1 124 ? -1.21 -13.68 -4.531 1 98.88 124 SER B C 1
ATOM 3190 O O . SER B 1 124 ? -0.764 -14.203 -3.506 1 98.88 124 SER B O 1
ATOM 3192 N N . ILE B 1 125 ? -1.856 -12.531 -4.566 1 98.75 125 ILE B N 1
ATOM 3193 C CA . ILE B 1 125 ? -2.129 -11.773 -3.348 1 98.75 125 ILE B CA 1
ATOM 3194 C C . ILE B 1 125 ? -3.629 -11.781 -3.062 1 98.75 125 ILE B C 1
ATOM 3196 O O . ILE B 1 125 ? -4.438 -11.531 -3.959 1 98.75 125 ILE B O 1
ATOM 3200 N N . CYS B 1 126 ? -4.004 -12.062 -1.748 1 98.38 126 CYS B N 1
ATOM 3201 C CA . CYS B 1 126 ? -5.41 -11.969 -1.373 1 98.38 126 CYS B CA 1
ATOM 3202 C C . CYS B 1 126 ? -6.273 -12.836 -2.283 1 98.38 126 CYS B C 1
ATOM 3204 O O . CYS B 1 126 ? -6.004 -14.023 -2.455 1 98.38 126 CYS B O 1
ATOM 3206 N N . THR B 1 127 ? -7.316 -12.375 -2.885 1 98.69 127 THR B N 1
ATOM 3207 C CA . THR B 1 127 ? -8.234 -13.172 -3.686 1 98.69 127 THR B CA 1
ATOM 3208 C C . THR B 1 127 ? -7.645 -13.461 -5.062 1 98.69 127 THR B C 1
ATOM 3210 O O . THR B 1 127 ? -8.281 -14.117 -5.891 1 98.69 127 THR B O 1
ATOM 3213 N N . GLY B 1 128 ? -6.402 -13.039 -5.293 1 98.81 128 GLY B N 1
ATOM 3214 C CA . GLY B 1 128 ? -5.723 -13.469 -6.504 1 98.81 128 GLY B CA 1
ATOM 3215 C C . GLY B 1 128 ? -5.613 -14.977 -6.625 1 98.81 128 GLY B C 1
ATOM 3216 O O . GLY B 1 128 ? -5.547 -15.508 -7.73 1 98.81 128 GLY B O 1
ATOM 3217 N N . SER B 1 129 ? -5.609 -15.625 -5.539 1 98.81 129 SER B N 1
ATOM 3218 C CA . SER B 1 129 ? -5.5 -17.078 -5.512 1 98.81 129 SER B CA 1
ATOM 3219 C C . SER B 1 129 ? -6.727 -17.75 -6.125 1 98.81 129 SER B C 1
ATOM 3221 O O . SER B 1 129 ? -6.664 -18.891 -6.57 1 98.81 129 SER B O 1
ATOM 3223 N N . LEU B 1 130 ? -7.848 -17.047 -6.16 1 98.81 130 LEU B N 1
ATOM 3224 C CA . LEU B 1 130 ? -9.039 -17.578 -6.809 1 98.81 130 LEU B CA 1
ATOM 3225 C C . LEU B 1 130 ? -8.789 -17.812 -8.297 1 98.81 130 LEU B C 1
ATOM 3227 O O . LEU B 1 130 ? -9.305 -18.766 -8.875 1 98.81 130 LEU B O 1
ATOM 3231 N N . PHE B 1 131 ? -8.008 -16.922 -8.922 1 98.88 131 PHE B N 1
ATOM 3232 C CA . PHE B 1 131 ? -7.68 -17.062 -10.336 1 98.88 131 PHE B CA 1
ATOM 3233 C C . PHE B 1 131 ? -6.824 -18.312 -10.57 1 98.88 131 PHE B C 1
ATOM 3235 O O . PHE B 1 131 ? -7.023 -19.031 -11.547 1 98.88 131 PHE B O 1
ATOM 3242 N N . LEU B 1 132 ? -5.883 -18.547 -9.656 1 98.75 132 LEU B N 1
ATOM 3243 C CA . LEU B 1 132 ? -5.039 -19.734 -9.75 1 98.75 132 LEU B CA 1
ATOM 3244 C C . LEU B 1 132 ? -5.867 -21 -9.594 1 98.75 132 LEU B C 1
ATOM 3246 O O . LEU B 1 132 ? -5.656 -21.984 -10.312 1 98.75 132 LEU B O 1
ATOM 3250 N N . ALA B 1 133 ? -6.789 -20.953 -8.641 1 98.62 133 ALA B N 1
ATOM 3251 C CA . ALA B 1 133 ? -7.668 -22.094 -8.422 1 98.62 133 ALA B CA 1
ATOM 3252 C C . ALA B 1 133 ? -8.508 -22.375 -9.656 1 98.62 133 ALA B C 1
ATOM 3254 O O . ALA B 1 133 ? -8.609 -23.531 -10.094 1 98.62 133 ALA B O 1
ATOM 3255 N N . GLN B 1 134 ? -9.078 -21.344 -10.195 1 98.38 134 GLN B N 1
ATOM 3256 C CA . GLN B 1 134 ? -9.922 -21.469 -11.375 1 98.38 134 GLN B CA 1
ATOM 3257 C C . GLN B 1 134 ? -9.156 -22.109 -12.539 1 98.38 134 GLN B C 1
ATOM 3259 O O . GLN B 1 134 ? -9.727 -22.875 -13.305 1 98.38 134 GLN B O 1
ATOM 3264 N N . GLN B 1 135 ? -7.867 -21.797 -12.648 1 98.31 135 GLN B N 1
ATOM 3265 C CA . GLN B 1 135 ? -7.043 -22.266 -13.758 1 98.31 135 GLN B CA 1
ATOM 3266 C C . GLN B 1 135 ? -6.453 -23.641 -13.461 1 98.31 135 GLN B C 1
ATOM 3268 O O . GLN B 1 135 ? -5.707 -24.203 -14.273 1 98.31 135 GLN B O 1
ATOM 3273 N N . GLY B 1 136 ? -6.719 -24.203 -12.289 1 97.69 136 GLY B N 1
ATOM 3274 C CA . GLY B 1 136 ? -6.277 -25.547 -11.93 1 97.69 136 GLY B CA 1
ATOM 3275 C C . GLY B 1 136 ? -4.816 -25.609 -11.531 1 97.69 136 GLY B C 1
ATOM 3276 O O . GLY B 1 136 ? -4.238 -26.688 -11.43 1 97.69 136 GLY B O 1
ATOM 3277 N N . ILE B 1 137 ? -4.234 -24.469 -11.32 1 97.75 137 ILE B N 1
ATOM 3278 C CA . ILE B 1 137 ? -2.814 -24.391 -10.992 1 97.75 137 ILE B CA 1
ATOM 3279 C C . ILE B 1 137 ? -2.584 -24.938 -9.578 1 97.75 137 ILE B C 1
ATOM 3281 O O . ILE B 1 137 ? -1.528 -25.5 -9.289 1 97.75 137 ILE B O 1
ATOM 3285 N N . LEU B 1 138 ? -3.582 -24.859 -8.727 1 97.88 138 LEU B N 1
ATOM 3286 C CA . LEU B 1 138 ? -3.412 -25.172 -7.309 1 97.88 138 LEU B CA 1
ATOM 3287 C C . LEU B 1 138 ? -3.742 -26.625 -7.027 1 97.88 138 LEU B C 1
ATOM 3289 O O . LEU B 1 138 ? -3.688 -27.078 -5.879 1 97.88 138 LEU B O 1
ATOM 3293 N N . HIS B 1 139 ? -4.055 -27.438 -8.094 1 96.62 139 HIS B N 1
ATOM 3294 C CA . HIS B 1 139 ? -4.363 -28.859 -7.891 1 96.62 139 HIS B CA 1
ATOM 3295 C C . HIS B 1 139 ? -3.236 -29.562 -7.152 1 96.62 139 HIS B C 1
ATOM 3297 O O . HIS B 1 139 ? -2.076 -29.5 -7.566 1 96.62 139 HIS B O 1
ATOM 3303 N N . GLY B 1 140 ? -3.582 -30.172 -6.031 1 94.75 140 GLY B N 1
ATOM 3304 C CA . GLY B 1 140 ? -2.631 -31 -5.289 1 94.75 140 GLY B CA 1
ATOM 3305 C C . GLY B 1 140 ? -1.655 -30.172 -4.469 1 94.75 140 GLY B C 1
ATOM 3306 O O . GLY B 1 140 ? -0.741 -30.719 -3.85 1 94.75 140 GLY B O 1
ATOM 3307 N N . LEU B 1 141 ? -1.808 -28.828 -4.461 1 95.62 141 LEU B N 1
ATOM 3308 C CA . LEU B 1 141 ? -0.95 -27.953 -3.686 1 95.62 141 LEU B CA 1
ATOM 3309 C C . LEU B 1 141 ? -1.672 -27.453 -2.438 1 95.62 141 LEU B C 1
ATOM 3311 O O . LEU B 1 141 ? -2.797 -27.875 -2.156 1 95.62 141 LEU B O 1
ATOM 3315 N N . SER B 1 142 ? -0.965 -26.703 -1.586 1 96.38 142 SER B N 1
ATOM 3316 C CA . SER B 1 142 ? -1.577 -25.938 -0.497 1 96.38 142 SER B CA 1
ATOM 3317 C C . SER B 1 142 ? -1.668 -24.469 -0.836 1 96.38 142 SER B C 1
ATOM 3319 O O . SER B 1 142 ? -0.788 -23.922 -1.506 1 96.38 142 SER B O 1
ATOM 3321 N N . ALA B 1 143 ? -2.719 -23.875 -0.389 1 98.12 143 ALA B N 1
ATOM 3322 C CA . ALA B 1 143 ? -2.898 -22.469 -0.744 1 98.12 143 ALA B CA 1
ATOM 3323 C C . ALA B 1 143 ? -3.732 -21.734 0.307 1 98.12 143 ALA B C 1
ATOM 3325 O O . ALA B 1 143 ? -4.328 -22.375 1.184 1 98.12 143 ALA B O 1
ATOM 3326 N N . THR B 1 144 ? -3.668 -20.469 0.307 1 98.38 144 THR B N 1
ATOM 3327 C CA . THR B 1 144 ? -4.488 -19.609 1.144 1 98.38 144 THR B CA 1
ATOM 3328 C C . THR B 1 144 ? -5.09 -18.469 0.32 1 98.38 144 THR B C 1
ATOM 3330 O O . THR B 1 144 ? -4.855 -18.375 -0.886 1 98.38 144 THR B O 1
ATOM 3333 N N . THR B 1 145 ? -6.043 -17.766 0.852 1 98.62 145 THR B N 1
ATOM 3334 C CA . THR B 1 145 ? -6.699 -16.578 0.314 1 98.62 145 THR B CA 1
ATOM 3335 C C . THR B 1 145 ? -7.164 -15.664 1.44 1 98.62 145 THR B C 1
ATOM 3337 O O . THR B 1 145 ? -6.906 -15.93 2.615 1 98.62 145 THR B O 1
ATOM 3340 N N . HIS B 1 146 ? -7.699 -14.562 1.053 1 98.44 146 HIS B N 1
ATOM 3341 C CA . HIS B 1 146 ? -8.305 -13.742 2.092 1 98.44 146 HIS B CA 1
ATOM 3342 C C . HIS B 1 146 ? -9.328 -14.539 2.898 1 98.44 146 HIS B C 1
ATOM 3344 O O . HIS B 1 146 ? -10.172 -15.227 2.328 1 98.44 146 HIS B O 1
ATOM 3350 N N . PRO B 1 147 ? -9.359 -14.352 4.227 1 97.5 147 PRO B N 1
ATOM 3351 C CA . PRO B 1 147 ? -10.227 -15.156 5.086 1 97.5 147 PRO B CA 1
ATOM 3352 C C . PRO B 1 147 ? -11.703 -15.039 4.719 1 97.5 147 PRO B C 1
ATOM 3354 O O . PRO B 1 147 ? -12.438 -16.031 4.762 1 97.5 147 PRO B O 1
ATOM 3357 N N . ASP B 1 148 ? -12.156 -13.914 4.332 1 96.69 148 ASP B N 1
ATOM 3358 C CA . ASP B 1 148 ? -13.562 -13.672 4.02 1 96.69 148 ASP B CA 1
ATOM 3359 C C . ASP B 1 148 ? -13.977 -14.414 2.754 1 96.69 148 ASP B C 1
ATOM 3361 O O . ASP B 1 148 ? -15.164 -14.508 2.445 1 96.69 148 ASP B O 1
ATOM 3365 N N . TYR B 1 149 ? -13.023 -15 2.057 1 98.06 149 TYR B N 1
ATOM 3366 C CA . TYR B 1 149 ? -13.328 -15.609 0.768 1 98.06 149 TYR B CA 1
ATOM 3367 C C . TYR B 1 149 ? -13.016 -17.094 0.777 1 98.06 149 TYR B C 1
ATOM 3369 O O . TYR B 1 149 ? -12.906 -17.719 -0.281 1 98.06 149 TYR B O 1
ATOM 3377 N N . PHE B 1 150 ? -12.891 -17.703 1.92 1 98.12 150 PHE B N 1
ATOM 3378 C CA . PHE B 1 150 ? -12.547 -19.125 2.012 1 98.12 150 PHE B CA 1
ATOM 3379 C C . PHE B 1 150 ? -13.656 -19.984 1.414 1 98.12 150 PHE B C 1
ATOM 3381 O O . PHE B 1 150 ? -13.375 -20.938 0.691 1 98.12 150 PHE B O 1
ATOM 3388 N N . ALA B 1 151 ? -14.852 -19.641 1.715 1 98 151 ALA B N 1
ATOM 3389 C CA . ALA B 1 151 ? -15.969 -20.406 1.173 1 98 151 ALA B CA 1
ATOM 3390 C C . ALA B 1 151 ? -15.977 -20.359 -0.352 1 98 151 ALA B C 1
ATOM 3392 O O . ALA B 1 151 ? -16.125 -21.406 -1.008 1 98 151 ALA B O 1
ATOM 3393 N N . LYS B 1 152 ? -15.797 -19.172 -0.855 1 98.19 152 LYS B N 1
ATOM 3394 C CA . LYS B 1 152 ? -15.742 -19.016 -2.307 1 98.19 152 LYS B CA 1
ATOM 3395 C C . LYS B 1 152 ? -14.562 -19.781 -2.895 1 98.19 152 LYS B C 1
ATOM 3397 O O . LYS B 1 152 ? -14.688 -20.422 -3.936 1 98.19 152 LYS B O 1
ATOM 3402 N N . PHE B 1 153 ? -13.484 -19.688 -2.279 1 98.5 153 PHE B N 1
ATOM 3403 C CA . PHE B 1 153 ? -12.289 -20.391 -2.711 1 98.5 153 PHE B CA 1
ATOM 3404 C C . PHE B 1 153 ? -12.531 -21.891 -2.758 1 98.5 153 PHE B C 1
ATOM 3406 O O . PHE B 1 153 ? -12.195 -22.562 -3.74 1 98.5 153 PHE B O 1
ATOM 3413 N N . GLU B 1 154 ? -13.125 -22.438 -1.786 1 97.94 154 GLU B N 1
ATOM 3414 C CA . GLU B 1 154 ? -13.406 -23.859 -1.708 1 97.94 154 GLU B CA 1
ATOM 3415 C C . GLU B 1 154 ? -14.344 -24.297 -2.83 1 97.94 154 GLU B C 1
ATOM 3417 O O . GLU B 1 154 ? -14.164 -25.375 -3.408 1 97.94 154 GLU B O 1
ATOM 3422 N N . ASN B 1 155 ? -15.273 -23.484 -3.092 1 98.31 155 ASN B N 1
ATOM 3423 C CA . ASN B 1 155 ? -16.203 -23.797 -4.176 1 98.31 155 ASN B CA 1
ATOM 3424 C C . ASN B 1 155 ? -15.484 -23.844 -5.523 1 98.31 155 ASN B C 1
ATOM 3426 O O . ASN B 1 155 ? -15.672 -24.781 -6.297 1 98.31 155 ASN B O 1
ATOM 3430 N N . ILE B 1 156 ? -14.68 -22.844 -5.781 1 98.31 156 ILE B N 1
ATOM 3431 C CA . ILE B 1 156 ? -13.938 -22.781 -7.035 1 98.31 156 ILE B CA 1
ATOM 3432 C C . ILE B 1 156 ? -12.969 -23.953 -7.121 1 98.31 156 ILE B C 1
ATOM 3434 O O . ILE B 1 156 ? -12.852 -24.594 -8.172 1 98.31 156 ILE B O 1
ATOM 3438 N N . ASN B 1 157 ? -12.312 -24.188 -6.047 1 97.5 157 ASN B N 1
ATOM 3439 C CA . ASN B 1 157 ? -11.383 -25.312 -5.934 1 97.5 157 ASN B CA 1
ATOM 3440 C C . ASN B 1 157 ? -12.07 -26.641 -6.25 1 97.5 157 ASN B C 1
ATOM 3442 O O . ASN B 1 157 ? -11.547 -27.438 -7.02 1 97.5 157 ASN B O 1
ATOM 3446 N N . SER B 1 158 ? -13.188 -26.875 -5.695 1 97.62 158 SER B N 1
ATOM 3447 C CA . SER B 1 158 ? -13.961 -28.094 -5.918 1 97.62 158 SER B CA 1
ATOM 3448 C C . SER B 1 158 ? -14.406 -28.203 -7.371 1 97.62 158 SER B C 1
ATOM 3450 O O . SER B 1 158 ? -14.273 -29.266 -7.984 1 97.62 158 SER B O 1
ATOM 3452 N N . GLU B 1 159 ? -14.891 -27.172 -7.875 1 98.12 159 GLU B N 1
ATOM 3453 C CA . GLU B 1 159 ? -15.367 -27.156 -9.25 1 98.12 159 GLU B CA 1
ATOM 3454 C C . GLU B 1 159 ? -14.227 -27.422 -10.234 1 98.12 159 GLU B C 1
ATOM 3456 O O . GLU B 1 159 ? -14.383 -28.188 -11.188 1 98.12 159 GLU B O 1
ATOM 3461 N N . ALA B 1 160 ? -13.141 -26.75 -10 1 97.75 160 ALA B N 1
ATOM 3462 C CA . ALA B 1 160 ? -11.977 -26.922 -10.867 1 97.75 160 ALA B CA 1
ATOM 3463 C C . ALA B 1 160 ? -11.469 -28.375 -10.805 1 97.75 160 ALA B C 1
ATOM 3465 O O . ALA B 1 160 ? -11.102 -28.938 -11.836 1 97.75 160 ALA B O 1
ATOM 3466 N N . ALA B 1 161 ? -11.43 -28.938 -9.625 1 97.19 161 ALA B N 1
ATOM 3467 C CA . ALA B 1 161 ? -10.961 -30.312 -9.453 1 97.19 161 ALA B CA 1
ATOM 3468 C C . ALA B 1 161 ? -11.867 -31.281 -10.195 1 97.19 161 ALA B C 1
ATOM 3470 O O . ALA B 1 161 ? -11.391 -32.25 -10.812 1 97.19 161 ALA B O 1
ATOM 3471 N N . GLN B 1 162 ? -13.133 -31.062 -10.109 1 98 162 GLN B N 1
ATOM 3472 C CA . GLN B 1 162 ? -14.086 -31.906 -10.82 1 98 162 GLN B CA 1
ATOM 3473 C C . GLN B 1 162 ? -13.93 -31.766 -12.328 1 98 162 GLN B C 1
ATOM 3475 O O . GLN B 1 162 ? -13.891 -32.75 -13.055 1 98 162 GLN B O 1
ATOM 3480 N N . ARG B 1 163 ? -13.805 -30.531 -12.75 1 97.75 163 ARG B N 1
ATOM 3481 C CA . ARG B 1 163 ? -13.656 -30.219 -14.172 1 97.75 163 ARG B CA 1
ATOM 3482 C C . ARG B 1 163 ? -12.422 -30.906 -14.75 1 97.75 163 ARG B C 1
ATOM 3484 O O . ARG B 1 163 ? -12.469 -31.469 -15.844 1 97.75 163 ARG B O 1
ATOM 3491 N N . ASP B 1 164 ? -11.367 -30.875 -13.992 1 97.31 164 ASP B N 1
ATOM 3492 C CA . ASP B 1 164 ? -10.078 -31.312 -14.516 1 97.31 164 ASP B CA 1
ATOM 3493 C C . ASP B 1 164 ? -9.758 -32.75 -14.086 1 97.31 164 ASP B C 1
ATOM 3495 O O . ASP B 1 164 ? -8.703 -33.281 -14.43 1 97.31 164 ASP B O 1
ATOM 3499 N N . LEU B 1 165 ? -10.625 -33.406 -13.312 1 97.5 165 LEU B N 1
ATOM 3500 C CA . LEU B 1 165 ? -10.406 -34.75 -12.758 1 97.5 165 LEU B CA 1
ATOM 3501 C C . LEU B 1 165 ? -9.07 -34.812 -12.031 1 97.5 165 LEU B C 1
ATOM 3503 O O . LEU B 1 165 ? -8.25 -35.688 -12.305 1 97.5 165 LEU B O 1
ATOM 3507 N N . ALA B 1 166 ? -8.898 -33.812 -11.188 1 96.94 166 ALA B N 1
ATOM 3508 C CA . ALA B 1 166 ? -7.637 -33.656 -10.469 1 96.94 166 ALA B CA 1
ATOM 3509 C C . ALA B 1 166 ? -7.871 -33.562 -8.961 1 96.94 166 ALA B C 1
ATOM 3511 O O . ALA B 1 166 ? -9.016 -33.469 -8.508 1 96.94 166 ALA B O 1
ATOM 3512 N N . GLU B 1 167 ? -6.773 -33.625 -8.18 1 95.44 167 GLU B N 1
ATOM 3513 C CA . GLU B 1 167 ? -6.828 -33.469 -6.723 1 95.44 167 GLU B CA 1
ATOM 3514 C C . GLU B 1 167 ? -7.129 -32.031 -6.324 1 95.44 167 GLU B C 1
ATOM 3516 O O . GLU B 1 167 ? -6.633 -31.094 -6.949 1 95.44 167 GLU B O 1
ATOM 3521 N N . ARG B 1 168 ? -7.805 -31.875 -5.297 1 95.69 168 ARG B N 1
ATOM 3522 C CA . ARG B 1 168 ? -8.078 -30.547 -4.746 1 95.69 168 ARG B CA 1
ATOM 3523 C C . ARG B 1 168 ? -6.836 -29.984 -4.066 1 95.69 168 ARG B C 1
ATOM 3525 O O . ARG B 1 168 ? -5.914 -30.719 -3.719 1 95.69 168 ARG B O 1
ATOM 3532 N N . CYS B 1 169 ? -6.918 -28.688 -4.008 1 95.5 169 CYS B N 1
ATOM 3533 C CA . CYS B 1 169 ? -5.891 -28 -3.232 1 95.5 169 CYS B CA 1
ATOM 3534 C C . CYS B 1 169 ? -6.23 -28 -1.747 1 95.5 169 CYS B C 1
ATOM 3536 O O . CYS B 1 169 ? -7.406 -27.953 -1.375 1 95.5 169 CYS B O 1
ATOM 3538 N N . ASP B 1 170 ? -5.164 -28.078 -0.878 1 96 170 ASP B N 1
ATOM 3539 C CA . ASP B 1 170 ? -5.352 -27.953 0.563 1 96 170 ASP B CA 1
ATOM 3540 C C . ASP B 1 170 ? -5.391 -26.484 0.975 1 96 170 ASP B C 1
ATOM 3542 O O . ASP B 1 170 ? -4.375 -25.781 0.892 1 96 170 ASP B O 1
ATOM 3546 N N . VAL B 1 171 ? -6.527 -26.062 1.459 1 96.69 171 VAL B N 1
ATOM 3547 C CA . VAL B 1 171 ? -6.688 -24.656 1.833 1 96.69 171 VAL B CA 1
ATOM 3548 C C . VAL B 1 171 ? -6.324 -24.469 3.305 1 96.69 171 VAL B C 1
ATOM 3550 O O . VAL B 1 171 ? -6.891 -25.141 4.18 1 96.69 171 VAL B O 1
ATOM 3553 N N . VAL B 1 172 ? -5.355 -23.609 3.592 1 96 172 VAL B N 1
ATOM 3554 C CA . VAL B 1 172 ? -4.875 -23.406 4.953 1 96 172 VAL B CA 1
ATOM 3555 C C . VAL B 1 172 ? -4.965 -21.922 5.312 1 96 172 VAL B C 1
ATOM 3557 O O . VAL B 1 172 ? -4.898 -21.062 4.434 1 96 172 VAL B O 1
ATOM 3560 N N . GLU B 1 173 ? -5.148 -21.641 6.582 1 95.19 173 GLU B N 1
ATOM 3561 C CA . GLU B 1 173 ? -5.168 -20.266 7.07 1 95.19 173 GLU B CA 1
ATOM 3562 C C . GLU B 1 173 ? -3.777 -19.812 7.523 1 95.19 173 GLU B C 1
ATOM 3564 O O . GLU B 1 173 ? -3.371 -20.094 8.656 1 95.19 173 GLU B O 1
ATOM 3569 N N . GLU B 1 174 ? -3.018 -19.25 6.641 1 94.88 174 GLU B N 1
ATOM 3570 C CA . GLU B 1 174 ? -1.658 -18.75 6.84 1 94.88 174 GLU B CA 1
ATOM 3571 C C . GLU B 1 174 ? -1.457 -17.406 6.156 1 94.88 174 GLU B C 1
ATOM 3573 O O . GLU B 1 174 ? -2.225 -17.031 5.266 1 94.88 174 GLU B O 1
ATOM 3578 N N . ARG B 1 175 ? -0.506 -16.688 6.629 1 96.38 175 ARG B N 1
ATOM 3579 C CA . ARG B 1 175 ? -0.213 -15.398 6.004 1 96.38 175 ARG B CA 1
ATOM 3580 C C . ARG B 1 175 ? 0.219 -15.586 4.551 1 96.38 175 ARG B C 1
ATOM 3582 O O . ARG B 1 175 ? -0.178 -14.812 3.678 1 96.38 175 ARG B O 1
ATOM 3589 N N . TYR B 1 176 ? 1.08 -16.531 4.297 1 97.62 176 TYR B N 1
ATOM 3590 C CA . TYR B 1 176 ? 1.396 -16.953 2.938 1 97.62 176 TYR B CA 1
ATOM 3591 C C . TYR B 1 176 ? 1.846 -18.406 2.912 1 97.62 176 TYR B C 1
ATOM 3593 O O . TYR B 1 176 ? 2.314 -18.938 3.922 1 97.62 176 TYR B O 1
ATOM 3601 N N . VAL B 1 177 ? 1.63 -19.094 1.807 1 96.88 177 VAL B N 1
ATOM 3602 C CA . VAL B 1 177 ? 1.951 -20.5 1.576 1 96.88 177 VAL B CA 1
ATOM 3603 C C . VAL B 1 177 ? 2.885 -20.625 0.374 1 96.88 177 VAL B C 1
ATOM 3605 O O . VAL B 1 177 ? 2.6 -20.094 -0.701 1 96.88 177 VAL B O 1
ATOM 3608 N N . VAL B 1 178 ? 4.012 -21.328 0.562 1 95.19 178 VAL B N 1
ATOM 3609 C CA . VAL B 1 178 ? 4.996 -21.516 -0.498 1 95.19 178 VAL B CA 1
ATOM 3610 C C . VAL B 1 178 ? 5.031 -22.984 -0.911 1 95.19 178 VAL B C 1
ATOM 3612 O O . VAL B 1 178 ? 5.254 -23.859 -0.077 1 95.19 178 VAL B O 1
ATOM 3615 N N . ASN B 1 179 ? 4.75 -23.219 -2.213 1 93.31 179 ASN B N 1
ATOM 3616 C CA . ASN B 1 179 ? 4.887 -24.531 -2.807 1 93.31 179 ASN B CA 1
ATOM 3617 C C . ASN B 1 179 ? 6.102 -24.609 -3.729 1 93.31 179 ASN B C 1
ATOM 3619 O O . ASN B 1 179 ? 6.457 -23.625 -4.379 1 93.31 179 ASN B O 1
ATOM 3623 N N . ASN B 1 180 ? 6.73 -25.812 -3.816 1 86.88 180 ASN B N 1
ATOM 3624 C CA . ASN B 1 180 ? 7.879 -26.078 -4.676 1 86.88 180 ASN B CA 1
ATOM 3625 C C . ASN B 1 180 ? 9.055 -25.172 -4.336 1 86.88 180 ASN B C 1
ATOM 3627 O O . ASN B 1 180 ? 9.617 -24.531 -5.223 1 86.88 180 ASN B O 1
ATOM 3631 N N . LEU B 1 181 ? 9.336 -25.281 -3.023 1 73.81 181 LEU B N 1
ATOM 3632 C CA . LEU B 1 181 ? 10.445 -24.469 -2.551 1 73.81 181 LEU B CA 1
ATOM 3633 C C . LEU B 1 181 ? 11.766 -24.938 -3.139 1 73.81 181 LEU B C 1
ATOM 3635 O O . LEU B 1 181 ? 11.977 -26.141 -3.299 1 73.81 181 LEU B O 1
ATOM 3639 N N . ARG B 1 182 ? 12.516 -24.141 -3.795 1 61.06 182 ARG B N 1
ATOM 3640 C CA . ARG B 1 182 ? 13.766 -24.594 -4.406 1 61.06 182 ARG B CA 1
ATOM 3641 C C . ARG B 1 182 ? 14.953 -24.328 -3.492 1 61.06 182 ARG B C 1
ATOM 3643 O O . ARG B 1 182 ? 15.984 -25 -3.586 1 61.06 182 ARG B O 1
ATOM 3650 N N . PHE B 1 183 ? 14.867 -23.156 -2.834 1 52.25 183 PHE B N 1
ATOM 3651 C CA . PHE B 1 183 ? 16.156 -22.75 -2.281 1 52.25 183 PHE B CA 1
ATOM 3652 C C . PHE B 1 183 ? 16.422 -23.469 -0.957 1 52.25 183 PHE B C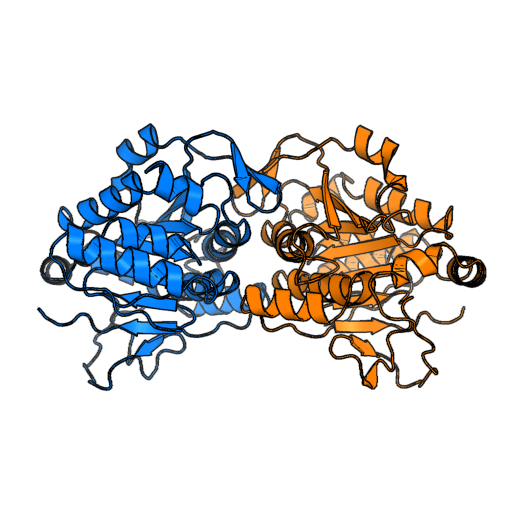 1
ATOM 3654 O O . PHE B 1 183 ? 15.484 -23.797 -0.228 1 52.25 183 PHE B O 1
ATOM 3661 N N . ASP B 1 184 ? 17.5 -24.172 -1.064 1 44.38 184 ASP B N 1
ATOM 3662 C CA . ASP B 1 184 ? 18.016 -24.797 0.145 1 44.38 184 ASP B CA 1
ATOM 3663 C C . ASP B 1 184 ? 17.875 -23.875 1.35 1 44.38 184 ASP B C 1
ATOM 3665 O O . ASP B 1 184 ? 18.75 -23.031 1.59 1 44.38 184 ASP B O 1
ATOM 3669 N N . ILE B 1 185 ? 16.625 -23.391 1.488 1 48.72 185 ILE B N 1
ATOM 3670 C CA . ILE B 1 185 ? 16.516 -22.656 2.748 1 48.72 185 ILE B CA 1
ATOM 3671 C C . ILE B 1 185 ? 17.156 -23.469 3.867 1 48.72 185 ILE B C 1
ATOM 3673 O O . ILE B 1 185 ? 16.984 -24.688 3.949 1 48.72 185 ILE B O 1
ATOM 3677 N N . ASP B 1 186 ? 18.266 -23.047 4.262 1 46.94 186 ASP B N 1
ATOM 3678 C CA . ASP B 1 186 ? 18.766 -23.719 5.461 1 46.94 186 ASP B CA 1
ATOM 3679 C C . ASP B 1 186 ? 17.609 -24.266 6.297 1 46.94 186 ASP B C 1
ATOM 3681 O O . ASP B 1 186 ? 16.453 -23.875 6.105 1 46.94 186 ASP B O 1
ATOM 3685 N N . SER B 1 187 ? 17.828 -25.031 7.27 1 47.09 187 SER B N 1
ATOM 3686 C CA . SER B 1 187 ? 16.844 -25.734 8.086 1 47.09 187 SER B CA 1
ATOM 3687 C C . SER B 1 187 ? 15.641 -24.859 8.391 1 47.09 187 SER B C 1
ATOM 3689 O O . SER B 1 187 ? 15.789 -23.766 8.93 1 47.09 187 SER B O 1
ATOM 3691 N N . PRO B 1 188 ? 14.523 -25.141 7.559 1 49.22 188 PRO B N 1
ATOM 3692 C CA . PRO B 1 188 ? 13.297 -24.391 7.84 1 49.22 188 PRO B CA 1
ATOM 3693 C C . PRO B 1 188 ? 13.141 -24.047 9.32 1 49.22 188 PRO B C 1
ATOM 3695 O O . PRO B 1 188 ? 12.523 -23.031 9.656 1 49.22 188 PRO B O 1
ATOM 3698 N N . GLU B 1 189 ? 13.656 -24.953 10.141 1 49.78 189 GLU B N 1
ATOM 3699 C CA . GLU B 1 189 ? 13.602 -24.672 11.57 1 49.78 189 GLU B CA 1
ATOM 3700 C C . GLU B 1 189 ? 14.32 -23.359 11.906 1 49.78 189 GLU B C 1
ATOM 3702 O O . GLU B 1 189 ? 14 -22.703 12.906 1 49.78 189 GLU B O 1
ATOM 3707 N N . GLU B 1 190 ? 15.164 -23.141 10.992 1 51.28 190 GLU B N 1
ATOM 3708 C CA . GLU B 1 190 ? 15.992 -21.969 11.297 1 51.28 190 GLU B CA 1
ATOM 3709 C C . GLU B 1 190 ? 15.562 -20.766 10.484 1 51.28 190 GLU B C 1
ATOM 3711 O O . GLU B 1 190 ? 16.078 -19.656 10.68 1 51.28 190 GLU B O 1
ATOM 3716 N N . SER B 1 191 ? 14.523 -21.141 9.641 1 57.16 191 SER B N 1
ATOM 3717 C CA . SER B 1 191 ? 14.18 -20.016 8.789 1 57.16 191 SER B CA 1
ATOM 3718 C C . SER B 1 191 ? 13.289 -19.016 9.523 1 57.16 191 SER B C 1
ATOM 3720 O O . SER B 1 191 ? 12.312 -19.406 10.164 1 57.16 191 SER B O 1
ATOM 3722 N N . GLN B 1 192 ? 13.742 -17.891 9.594 1 55 192 GLN B N 1
ATOM 3723 C CA . GLN B 1 192 ? 13.008 -16.812 10.25 1 55 192 GLN B CA 1
ATOM 3724 C C . GLN B 1 192 ? 11.742 -16.453 9.469 1 55 192 GLN B C 1
ATOM 3726 O O . GLN B 1 192 ? 10.844 -15.805 10 1 55 192 GLN B O 1
ATOM 3731 N N . TYR B 1 193 ? 11.57 -17.141 8.242 1 59.88 193 TYR B N 1
ATOM 3732 C CA . TYR B 1 193 ? 10.508 -16.5 7.469 1 59.88 193 TYR B CA 1
ATOM 3733 C C . TYR B 1 193 ? 9.539 -17.531 6.918 1 59.88 193 TYR B C 1
ATOM 3735 O O . TYR B 1 193 ? 8.523 -17.188 6.309 1 59.88 193 TYR B O 1
ATOM 3743 N N . VAL B 1 194 ? 9.953 -18.859 7.113 1 69.25 194 VAL B N 1
ATOM 3744 C CA . VAL B 1 194 ? 9.016 -19.922 6.754 1 69.25 194 VAL B CA 1
ATOM 3745 C C . VAL B 1 194 ? 9.047 -21.031 7.809 1 69.25 194 VAL B C 1
ATOM 3747 O O . VAL B 1 194 ? 10.102 -21.297 8.398 1 69.25 194 VAL B O 1
ATOM 3750 N N . ARG B 1 195 ? 7.902 -21.531 8.234 1 63.41 195 ARG B N 1
ATOM 3751 C CA . ARG B 1 195 ? 7.809 -22.734 9.039 1 63.41 195 ARG B CA 1
ATOM 3752 C C . ARG B 1 195 ? 7.324 -23.922 8.203 1 63.41 195 ARG B C 1
ATOM 3754 O O . ARG B 1 195 ? 6.551 -23.734 7.258 1 63.41 195 ARG B O 1
ATOM 3761 N N . ARG B 1 196 ? 7.996 -25.047 8.352 1 56.53 196 ARG B N 1
ATOM 3762 C CA . ARG B 1 196 ? 7.551 -26.219 7.602 1 56.53 196 ARG B CA 1
ATOM 3763 C C . ARG B 1 196 ? 6.172 -26.672 8.062 1 56.53 196 ARG B C 1
ATOM 3765 O O . ARG B 1 196 ? 5.875 -26.656 9.258 1 56.53 196 ARG B O 1
ATOM 3772 N N . LYS B 1 197 ? 5.484 -26.953 7.094 1 54.97 197 LYS B N 1
ATOM 3773 C CA . LYS B 1 197 ? 4.203 -27.547 7.48 1 54.97 197 LYS B CA 1
ATOM 3774 C C . LYS B 1 197 ? 4.402 -28.906 8.148 1 54.97 197 LYS B C 1
ATOM 3776 O O . LYS B 1 197 ? 3.721 -29.219 9.125 1 54.97 197 LYS B O 1
ATOM 3781 N N . SER B 1 198 ? 5.328 -29.906 7.473 1 53.78 198 SER B N 1
ATOM 3782 C CA . SER B 1 198 ? 5.516 -31.25 8.016 1 53.78 198 SER B CA 1
ATOM 3783 C C . SER B 1 198 ? 6.914 -31.422 8.609 1 53.78 198 SER B C 1
ATOM 3785 O O . SER B 1 198 ? 7.863 -30.766 8.164 1 53.78 198 SER B O 1
ATOM 3787 N N . ASP B 1 199 ? 7.152 -32.188 9.859 1 48.03 199 ASP B N 1
ATOM 3788 C CA . ASP B 1 199 ? 8.312 -32.469 10.703 1 48.03 199 ASP B CA 1
ATOM 3789 C C . ASP B 1 199 ? 9.414 -33.156 9.922 1 48.03 199 ASP B C 1
ATOM 3791 O O . ASP B 1 199 ? 10.383 -33.656 10.508 1 48.03 199 ASP B O 1
ATOM 3795 N N . ALA B 1 200 ? 9.297 -33.656 8.703 1 42.12 200 ALA B N 1
ATOM 3796 C CA . ALA B 1 200 ? 10.391 -34.5 8.227 1 42.12 200 ALA B CA 1
ATOM 3797 C C . ALA B 1 200 ? 11.633 -33.656 7.926 1 42.12 200 ALA B C 1
ATOM 3799 O O . ALA B 1 200 ? 11.586 -32.75 7.113 1 42.12 200 ALA B O 1
ATOM 3800 N N . ARG B 1 201 ? 12.711 -33.719 8.68 1 45.12 201 ARG B N 1
ATOM 3801 C CA . ARG B 1 201 ? 14.016 -33.062 8.68 1 45.12 201 ARG B CA 1
ATOM 3802 C C . ARG B 1 201 ? 14.797 -33.375 7.41 1 45.12 201 ARG B C 1
ATOM 3804 O O . ARG B 1 201 ? 15.133 -34.562 7.172 1 45.12 201 ARG B O 1
ATOM 3811 N N . ARG B 1 202 ? 14.656 -32.688 6.156 1 41.94 202 ARG B N 1
ATOM 3812 C CA . ARG B 1 202 ? 15.68 -33.031 5.176 1 41.94 202 ARG B CA 1
ATOM 3813 C C . ARG B 1 202 ? 16.891 -32.125 5.301 1 41.94 202 ARG B C 1
ATOM 3815 O O . ARG B 1 202 ? 16.766 -30.938 5.605 1 41.94 202 ARG B O 1
ATOM 3822 N N . PRO B 1 203 ? 18.203 -32.625 5.172 1 39.94 203 PRO B N 1
ATOM 3823 C CA . PRO B 1 203 ? 19.469 -31.875 5.246 1 39.94 203 PRO B CA 1
ATOM 3824 C C . PRO B 1 203 ? 19.609 -30.844 4.129 1 39.94 203 PRO B C 1
ATOM 3826 O O . PRO B 1 203 ? 19.25 -31.125 2.979 1 39.94 203 PRO B O 1
ATOM 3829 N N . SER B 1 204 ? 19.5 -29.578 4.355 1 42.72 204 SER B N 1
ATOM 3830 C CA . SER B 1 204 ? 19.438 -28.453 3.432 1 42.72 204 SER B CA 1
ATOM 3831 C C . SER B 1 204 ? 20.828 -28.062 2.928 1 42.72 204 SER B C 1
ATOM 3833 O O . SER B 1 204 ? 21.703 -27.734 3.721 1 42.72 204 SER B O 1
ATOM 3835 N N . ASN B 1 205 ? 21.312 -28.656 2.018 1 39.34 205 ASN B N 1
ATOM 3836 C CA . ASN B 1 205 ? 22.484 -28.125 1.324 1 39.34 205 ASN B CA 1
ATOM 3837 C C . ASN B 1 205 ? 22.156 -26.828 0.588 1 39.34 205 ASN B C 1
ATOM 3839 O O . ASN B 1 205 ? 22.656 -26.609 -0.518 1 39.34 205 ASN B O 1
ATOM 3843 N N . ALA B 1 206 ? 21.391 -26.062 1.12 1 44.94 206 ALA B N 1
ATOM 3844 C CA . ALA B 1 206 ? 20.781 -24.953 0.393 1 44.94 206 ALA B CA 1
ATOM 3845 C C . ALA B 1 206 ? 21.75 -23.781 0.258 1 44.94 206 ALA B C 1
ATOM 3847 O O . ALA B 1 206 ? 22.344 -23.344 1.244 1 44.94 206 ALA B O 1
ATOM 3848 N N . ARG B 1 207 ? 22.203 -23.312 -0.902 1 47.19 207 ARG B N 1
ATOM 3849 C CA . ARG B 1 207 ? 23.062 -22.172 -1.188 1 47.19 207 ARG B CA 1
ATOM 3850 C C . ARG B 1 207 ? 22.281 -20.859 -1.121 1 47.19 207 ARG B C 1
ATOM 3852 O O . ARG B 1 207 ? 21.172 -20.781 -1.626 1 47.19 207 ARG B O 1
ATOM 3859 N N . LYS B 1 208 ? 22.688 -19.969 -0.194 1 51 208 LYS B N 1
ATOM 3860 C CA . LYS B 1 208 ? 22.125 -18.641 0.025 1 51 208 LYS B CA 1
ATOM 3861 C C . LYS B 1 208 ? 23.016 -17.562 -0.599 1 51 208 LYS B C 1
ATOM 3863 O O . LYS B 1 208 ? 24.219 -17.797 -0.816 1 51 208 LYS B O 1
ATOM 3868 N N . GLY B 1 209 ? 22.344 -16.547 -1.223 1 54.19 209 GLY B N 1
ATOM 3869 C CA . GLY B 1 209 ? 23.094 -15.375 -1.668 1 54.19 209 GLY B CA 1
ATOM 3870 C C . GLY B 1 209 ? 22.672 -14.875 -3.033 1 54.19 209 GLY B C 1
ATOM 3871 O O . GLY B 1 209 ? 21.812 -15.484 -3.68 1 54.19 209 GLY B O 1
ATOM 3872 N N . SER B 1 210 ? 23.016 -13.672 -3.322 1 55.25 210 SER B N 1
ATOM 3873 C CA . SER B 1 210 ? 22.688 -12.867 -4.492 1 55.25 210 SER B CA 1
ATOM 3874 C C . SER B 1 210 ? 22.844 -13.672 -5.781 1 55.25 210 SER B C 1
ATOM 3876 O O . SER B 1 210 ? 22.078 -13.5 -6.727 1 55.25 210 SER B O 1
ATOM 3878 N N . ASN B 1 211 ? 23.609 -14.609 -5.703 1 59.84 211 ASN B N 1
ATOM 3879 C CA . ASN B 1 211 ? 23.906 -15.328 -6.934 1 59.84 211 ASN B CA 1
ATOM 3880 C C . ASN B 1 211 ? 23.25 -16.703 -6.957 1 59.84 211 ASN B C 1
ATOM 3882 O O . ASN B 1 211 ? 23.328 -17.422 -7.961 1 59.84 211 ASN B O 1
ATOM 3886 N N . ALA B 1 212 ? 22.609 -16.969 -5.891 1 60.06 212 ALA B N 1
ATOM 3887 C CA . ALA B 1 212 ? 22.109 -18.328 -5.766 1 60.06 212 ALA B CA 1
ATOM 3888 C C . ALA B 1 212 ? 21.031 -18.625 -6.801 1 60.06 212 ALA B C 1
ATOM 3890 O O . ALA B 1 212 ? 21.016 -19.688 -7.422 1 60.06 212 ALA B O 1
ATOM 3891 N N . TRP B 1 213 ? 20.203 -17.688 -6.934 1 63.44 213 TRP B N 1
ATOM 3892 C CA . TRP B 1 213 ? 19.141 -17.828 -7.91 1 63.44 213 TRP B CA 1
ATOM 3893 C C . TRP B 1 213 ? 19.703 -18.016 -9.312 1 63.44 213 TRP B C 1
ATOM 3895 O O . TRP B 1 213 ? 19.297 -18.922 -10.039 1 63.44 213 TRP B O 1
ATOM 3905 N N . LYS B 1 214 ? 20.688 -17.266 -9.656 1 68.12 214 LYS B N 1
ATOM 3906 C CA . LYS B 1 214 ? 21.312 -17.359 -10.977 1 68.12 214 LYS B CA 1
ATOM 3907 C C . LYS B 1 214 ? 22.047 -18.688 -11.141 1 68.12 214 LYS B C 1
ATOM 3909 O O . LYS B 1 214 ? 21.953 -19.328 -12.188 1 68.12 214 LYS B O 1
ATOM 3914 N N . GLU B 1 215 ? 22.688 -19.016 -10.086 1 68.19 215 GLU B N 1
ATOM 3915 C CA . GLU B 1 215 ? 23.453 -20.266 -10.133 1 68.19 215 GLU B CA 1
ATOM 3916 C C . GLU B 1 215 ? 22.531 -21.469 -10.258 1 68.19 215 GLU B C 1
ATOM 3918 O O . GLU B 1 215 ? 22.875 -22.438 -10.945 1 68.19 215 GLU B O 1
ATOM 3923 N N . SER B 1 216 ? 21.438 -21.359 -9.617 1 65.44 216 SER B N 1
ATOM 3924 C CA . SER B 1 216 ? 20.484 -22.469 -9.68 1 65.44 216 SER B CA 1
ATOM 3925 C C . SER B 1 216 ? 19.953 -22.656 -11.102 1 65.44 216 SER B C 1
ATOM 3927 O O . SER B 1 216 ? 19.734 -23.781 -11.547 1 65.44 216 SER B O 1
ATOM 3929 N N . ASN B 1 217 ? 19.922 -21.641 -11.82 1 67.06 217 ASN B N 1
ATOM 3930 C CA . ASN B 1 217 ? 19.375 -21.719 -13.172 1 67.06 217 ASN B CA 1
ATOM 3931 C C . ASN B 1 217 ? 20.391 -22.328 -14.148 1 67.06 217 ASN B C 1
ATOM 3933 O O . ASN B 1 217 ? 20 -22.828 -15.203 1 67.06 217 ASN B O 1
ATOM 3937 N N . ILE B 1 218 ? 21.562 -22.312 -13.734 1 67.56 218 ILE B N 1
ATOM 3938 C CA . ILE B 1 218 ? 22.609 -22.766 -14.641 1 67.56 218 ILE B CA 1
ATOM 3939 C C . ILE B 1 218 ? 22.938 -24.234 -14.344 1 67.56 218 ILE B C 1
ATOM 3941 O O . ILE B 1 218 ? 23.391 -24.969 -15.227 1 67.56 218 ILE B O 1
ATOM 3945 N N . ARG B 1 219 ? 22.547 -24.75 -13.156 1 64.25 219 ARG B N 1
ATOM 3946 C CA . ARG B 1 219 ? 22.938 -26.094 -12.75 1 64.25 219 ARG B CA 1
ATOM 3947 C C . ARG B 1 219 ? 21.984 -27.141 -13.328 1 64.25 219 ARG B C 1
ATOM 3949 O O . ARG B 1 219 ? 20.781 -27.078 -13.109 1 64.25 219 ARG B O 1
ATOM 3956 N N . ARG B 1 220 ? 22.516 -28.156 -14.086 1 64.19 220 ARG B N 1
ATOM 3957 C CA . ARG B 1 220 ? 21.766 -29.219 -14.734 1 64.19 220 ARG B CA 1
ATOM 3958 C C . ARG B 1 220 ? 20.969 -30.031 -13.719 1 64.19 220 ARG B C 1
ATOM 3960 O O . ARG B 1 220 ? 19.828 -30.422 -13.984 1 64.19 220 ARG B O 1
ATOM 3967 N N . GLU B 1 221 ? 21.547 -30.375 -12.602 1 61.81 221 GLU B N 1
ATOM 3968 C CA . GLU B 1 221 ? 20.875 -31.141 -11.562 1 61.81 221 GLU B CA 1
ATOM 3969 C C . GLU B 1 221 ? 19.625 -30.422 -11.07 1 61.81 221 GLU B C 1
ATOM 3971 O O . GLU B 1 221 ? 18.594 -31.062 -10.844 1 61.81 221 GLU B O 1
ATOM 3976 N N . SER B 1 222 ? 19.781 -29.188 -11.086 1 66.56 222 SER B N 1
ATOM 3977 C CA . SER B 1 222 ? 18.641 -28.391 -10.656 1 66.56 222 SER B CA 1
ATOM 3978 C C . SER B 1 222 ? 17.516 -28.406 -11.695 1 66.56 222 SER B C 1
ATOM 3980 O O . SER B 1 222 ? 16.344 -28.531 -11.352 1 66.56 222 SER B O 1
ATOM 3982 N N . ASN B 1 223 ? 17.969 -28.531 -12.898 1 73.44 223 ASN B N 1
ATOM 3983 C CA . ASN B 1 223 ? 16.984 -28.547 -13.984 1 73.44 223 ASN B CA 1
ATOM 3984 C C . ASN B 1 223 ? 16.203 -29.859 -14.008 1 73.44 223 ASN B C 1
ATOM 3986 O O . ASN B 1 223 ? 14.977 -29.844 -14.156 1 73.44 223 ASN B O 1
ATOM 3990 N N . ALA B 1 224 ? 16.906 -30.922 -13.867 1 72.75 224 ALA B N 1
ATOM 3991 C CA . ALA B 1 224 ? 16.266 -32.219 -13.867 1 72.75 224 ALA B CA 1
ATOM 3992 C C . ALA B 1 224 ? 15.32 -32.375 -12.688 1 72.75 224 ALA B C 1
ATOM 3994 O O . ALA B 1 224 ? 14.234 -32.938 -12.82 1 72.75 224 ALA B O 1
ATOM 3995 N N . ARG B 1 225 ? 15.727 -31.891 -11.625 1 76.81 225 ARG B N 1
ATOM 3996 C CA . ARG B 1 225 ? 14.883 -31.953 -10.438 1 76.81 225 ARG B CA 1
ATOM 3997 C C . ARG B 1 225 ? 13.609 -31.141 -10.617 1 76.81 225 ARG B C 1
ATOM 3999 O O . ARG B 1 225 ? 12.516 -31.609 -10.289 1 76.81 225 ARG B O 1
ATOM 4006 N N . ARG B 1 226 ? 13.75 -30.047 -11.188 1 76.19 226 ARG B N 1
ATOM 4007 C CA . ARG B 1 226 ? 12.578 -29.203 -11.391 1 76.19 226 ARG B CA 1
ATOM 4008 C C . ARG B 1 226 ? 11.602 -29.844 -12.359 1 76.19 226 ARG B C 1
ATOM 4010 O O . ARG B 1 226 ? 10.383 -29.812 -12.141 1 76.19 226 ARG B O 1
ATOM 4017 N N . ALA B 1 227 ? 12.164 -30.391 -13.305 1 79.38 227 ALA B N 1
ATOM 4018 C CA . ALA B 1 227 ? 11.336 -31.016 -14.328 1 79.38 227 ALA B CA 1
ATOM 4019 C C . ALA B 1 227 ? 10.492 -32.156 -13.734 1 79.38 227 ALA B C 1
ATOM 4021 O O . ALA B 1 227 ? 9.406 -32.438 -14.242 1 79.38 227 ALA B O 1
ATOM 4022 N N . SER B 1 228 ? 10.914 -32.656 -12.625 1 81.5 228 SER B N 1
ATOM 4023 C CA . SER B 1 228 ? 10.227 -33.781 -12.016 1 81.5 228 SER B CA 1
ATOM 4024 C C . SER B 1 228 ? 9.188 -33.312 -11.008 1 81.5 228 SER B C 1
ATOM 4026 O O . SER B 1 228 ? 8.344 -34.094 -10.562 1 81.5 228 SER B O 1
ATOM 4028 N N . LEU B 1 229 ? 9.188 -32.094 -10.727 1 83.44 229 LEU B N 1
ATOM 4029 C CA . LEU B 1 229 ? 8.266 -31.531 -9.742 1 83.44 229 LEU B CA 1
ATOM 4030 C C . LEU B 1 229 ? 6.953 -31.109 -10.406 1 83.44 229 LEU B C 1
ATOM 4032 O O . LEU B 1 229 ? 6.898 -30.922 -11.625 1 83.44 229 LEU B O 1
ATOM 4036 N N . ARG B 1 230 ? 5.973 -31 -9.562 1 87.81 230 ARG B N 1
ATOM 4037 C CA . ARG B 1 230 ? 4.688 -30.5 -10.031 1 87.81 230 ARG B CA 1
ATOM 4038 C C . ARG B 1 230 ? 4.852 -29.141 -10.719 1 87.81 230 ARG B C 1
ATOM 4040 O O . ARG B 1 230 ? 5.609 -28.297 -10.242 1 87.81 230 ARG B O 1
ATOM 4047 N N . LEU B 1 231 ? 4.129 -29 -11.852 1 93.81 231 LEU B N 1
ATOM 4048 C CA . LEU B 1 231 ? 4.125 -27.781 -12.625 1 93.81 231 LEU B CA 1
ATOM 4049 C C . LEU B 1 231 ? 5.523 -27.438 -13.133 1 93.81 231 LEU B C 1
ATOM 4051 O O . LEU B 1 231 ? 5.879 -26.266 -13.258 1 93.81 231 LEU B O 1
ATOM 4055 N N . GLY B 1 232 ? 6.363 -28.469 -13.289 1 91.69 232 GLY B N 1
ATOM 4056 C CA . GLY B 1 232 ? 7.723 -28.266 -13.766 1 91.69 232 GLY B CA 1
ATOM 4057 C C . GLY B 1 232 ? 8.602 -27.531 -12.781 1 91.69 232 GLY B C 1
ATOM 4058 O O . GLY B 1 232 ? 9.539 -26.828 -13.172 1 91.69 232 GLY B O 1
ATOM 4059 N N . GLY B 1 233 ? 8.156 -27.484 -11.539 1 90.94 233 GLY B N 1
ATOM 4060 C CA . GLY B 1 233 ? 8.938 -26.828 -10.508 1 90.94 233 GLY B CA 1
ATOM 4061 C C . GLY B 1 233 ? 8.57 -25.375 -10.297 1 90.94 233 GLY B C 1
ATOM 4062 O O . GLY B 1 233 ? 9.273 -24.641 -9.609 1 90.94 233 GLY B O 1
ATOM 4063 N N . LEU B 1 234 ? 7.449 -24.922 -10.844 1 94.94 234 LEU B N 1
ATOM 4064 C CA . LEU B 1 234 ? 6.973 -23.562 -10.609 1 94.94 234 LEU B CA 1
ATOM 4065 C C . LEU B 1 234 ? 6.762 -23.312 -9.117 1 94.94 234 LEU B C 1
ATOM 4067 O O . LEU B 1 234 ? 6.031 -24.047 -8.453 1 94.94 234 LEU B O 1
ATOM 4071 N N . ARG B 1 235 ? 7.473 -22.312 -8.602 1 94.5 235 ARG B N 1
ATOM 4072 C CA . ARG B 1 235 ? 7.152 -21.891 -7.242 1 94.5 235 ARG B CA 1
ATOM 4073 C C . ARG B 1 235 ? 5.816 -21.156 -7.203 1 94.5 235 ARG B C 1
ATOM 4075 O O . ARG B 1 235 ? 5.637 -20.141 -7.895 1 94.5 235 ARG B O 1
ATOM 4082 N N . VAL B 1 236 ? 4.898 -21.672 -6.422 1 97.25 236 VAL B N 1
ATOM 4083 C CA . VAL B 1 236 ? 3.58 -21.062 -6.293 1 97.25 236 VAL B CA 1
ATOM 4084 C C . VAL B 1 236 ? 3.391 -20.531 -4.871 1 97.25 236 VAL B C 1
ATOM 4086 O O . VAL B 1 236 ? 3.467 -21.297 -3.904 1 97.25 236 VAL B O 1
ATOM 4089 N N . ILE B 1 237 ? 3.189 -19.234 -4.797 1 97.75 237 ILE B N 1
ATOM 4090 C CA . ILE B 1 237 ? 2.977 -18.578 -3.504 1 97.75 237 ILE B CA 1
ATOM 4091 C C . ILE B 1 237 ? 1.602 -17.922 -3.477 1 97.75 237 ILE B C 1
ATOM 4093 O O . ILE B 1 237 ? 1.24 -17.188 -4.398 1 97.75 237 ILE B O 1
ATOM 4097 N N . THR B 1 238 ? 0.815 -18.25 -2.494 1 98.62 238 THR B N 1
ATOM 4098 C CA . THR B 1 238 ? -0.454 -17.578 -2.248 1 98.62 238 THR B CA 1
ATOM 4099 C C . THR B 1 238 ? -0.443 -16.891 -0.886 1 98.62 238 THR B C 1
ATOM 4101 O O . THR B 1 238 ? 0.217 -17.344 0.045 1 98.62 238 THR B O 1
ATOM 4104 N N . THR B 1 239 ? -1.106 -15.773 -0.829 1 98.62 239 THR B N 1
ATOM 4105 C CA . THR B 1 239 ? -1.125 -15.039 0.43 1 98.62 239 THR B CA 1
ATOM 4106 C C . THR B 1 239 ? -2.553 -14.891 0.951 1 98.62 239 THR B C 1
ATOM 4108 O O . THR B 1 239 ? -3.514 -15.055 0.196 1 98.62 239 THR B O 1
ATOM 4111 N N . GLY B 1 240 ? -2.629 -14.672 2.283 1 96.94 240 GLY B N 1
ATOM 4112 C CA . GLY B 1 240 ? -3.887 -14.242 2.873 1 96.94 240 GLY B CA 1
ATOM 4113 C C . GLY B 1 240 ? -4.309 -12.852 2.436 1 96.94 240 GLY B C 1
ATOM 4114 O O . GLY B 1 240 ? -4.324 -12.555 1.239 1 96.94 240 GLY B O 1
ATOM 4115 N N . ALA B 1 241 ? -4.629 -12.023 3.424 1 93 241 ALA B N 1
ATOM 4116 C CA . ALA B 1 241 ? -5.176 -10.703 3.135 1 93 241 ALA B CA 1
ATOM 4117 C C . ALA B 1 241 ? -4.07 -9.734 2.725 1 93 241 ALA B C 1
ATOM 4119 O O . ALA B 1 241 ? -2.92 -10.133 2.541 1 93 241 ALA B O 1
ATOM 4120 N N . ILE B 1 242 ? -4.395 -8.523 2.529 1 88.31 242 ILE B N 1
ATOM 4121 C CA . ILE B 1 242 ? -3.74 -7.387 1.89 1 88.31 242 ILE B CA 1
ATOM 4122 C C . ILE B 1 242 ? -2.309 -7.262 2.404 1 88.31 242 ILE B C 1
ATOM 4124 O O . ILE B 1 242 ? -1.352 -7.395 1.636 1 88.31 242 ILE B O 1
ATOM 4128 N N . THR B 1 243 ? -2.047 -7.184 3.746 1 94.06 243 THR B N 1
ATOM 4129 C CA . THR B 1 243 ? -0.699 -6.953 4.254 1 94.06 243 THR B CA 1
ATOM 4130 C C . THR B 1 243 ? 0.145 -8.219 4.148 1 94.06 243 THR B C 1
ATOM 4132 O O . THR B 1 243 ? 1.374 -8.156 4.219 1 94.06 243 THR B O 1
ATOM 4135 N N . CYS B 1 244 ? -0.49 -9.352 3.883 1 97.25 244 CYS B N 1
ATOM 4136 C CA . CYS B 1 244 ? 0.237 -10.602 3.678 1 97.25 244 CYS B CA 1
ATOM 4137 C C . CYS B 1 244 ? 1.062 -10.547 2.396 1 97.25 244 CYS B C 1
ATOM 4139 O O . CYS B 1 244 ? 2.045 -11.273 2.256 1 97.25 244 CYS B O 1
ATOM 4141 N N . GLY B 1 245 ? 0.625 -9.68 1.488 1 98 245 GLY B N 1
ATOM 4142 C CA . GLY B 1 245 ? 1.433 -9.445 0.302 1 98 245 GLY B CA 1
ATOM 4143 C C . GLY B 1 245 ? 2.801 -8.867 0.616 1 98 245 GLY B C 1
ATOM 4144 O O . GLY B 1 245 ? 3.771 -9.141 -0.095 1 98 245 GLY B O 1
ATOM 4145 N N . LEU B 1 246 ? 2.873 -8.023 1.672 1 97.94 246 LEU B N 1
ATOM 4146 C CA . LEU B 1 246 ? 4.16 -7.516 2.135 1 97.94 246 LEU B CA 1
ATOM 4147 C C . LEU B 1 246 ? 5.039 -8.648 2.648 1 97.94 246 LEU B C 1
ATOM 4149 O O . LEU B 1 246 ? 6.215 -8.742 2.289 1 97.94 246 LEU B O 1
ATOM 4153 N N . ASP B 1 247 ? 4.457 -9.539 3.402 1 97.56 247 ASP B N 1
ATOM 4154 C CA . ASP B 1 247 ? 5.184 -10.664 3.984 1 97.56 247 ASP B CA 1
ATOM 4155 C C . ASP B 1 247 ? 5.75 -11.57 2.896 1 97.56 247 ASP B C 1
ATOM 4157 O O . ASP B 1 247 ? 6.93 -11.922 2.926 1 97.56 247 ASP B O 1
ATOM 4161 N N . ALA B 1 248 ? 4.914 -11.906 1.992 1 97.81 248 ALA B N 1
ATOM 4162 C CA . ALA B 1 248 ? 5.34 -12.805 0.923 1 97.81 248 ALA B CA 1
ATOM 4163 C C . ALA B 1 248 ? 6.414 -12.156 0.055 1 97.81 248 ALA B C 1
ATOM 4165 O O . ALA B 1 248 ? 7.324 -12.828 -0.429 1 97.81 248 ALA B O 1
ATOM 4166 N N . SER B 1 249 ? 6.293 -10.859 -0.186 1 98.38 249 SER B N 1
ATOM 4167 C CA . SER B 1 249 ? 7.289 -10.148 -0.983 1 98.38 249 SER B CA 1
ATOM 4168 C C . SER B 1 249 ? 8.633 -10.094 -0.267 1 98.38 249 SER B C 1
ATOM 4170 O O . SER B 1 249 ? 9.688 -10.242 -0.896 1 98.38 249 SER B O 1
ATOM 4172 N N . LEU B 1 250 ? 8.555 -9.875 1.045 1 97.38 250 LEU B N 1
ATOM 4173 C CA . LEU B 1 250 ? 9.789 -9.914 1.827 1 97.38 250 LEU B CA 1
ATOM 4174 C C . LEU B 1 250 ? 10.414 -11.305 1.794 1 97.38 250 LEU B C 1
ATOM 4176 O O . LEU B 1 250 ? 11.641 -11.438 1.727 1 97.38 250 LEU B O 1
ATOM 4180 N N . TYR B 1 251 ? 9.609 -12.312 1.801 1 95.25 251 TYR B N 1
ATOM 4181 C CA . TYR B 1 251 ? 10.109 -13.68 1.637 1 95.25 251 TYR B CA 1
ATOM 4182 C C . TYR B 1 251 ? 10.812 -13.844 0.299 1 95.25 251 TYR B C 1
ATOM 4184 O O . TYR B 1 251 ? 11.922 -14.383 0.239 1 95.25 251 TYR B O 1
ATOM 4192 N N . LEU B 1 252 ? 10.227 -13.352 -0.765 1 95.06 252 LEU B N 1
ATOM 4193 C CA . LEU B 1 252 ? 10.828 -13.445 -2.09 1 95.06 252 LEU B CA 1
ATOM 4194 C C . LEU B 1 252 ? 12.195 -12.766 -2.117 1 95.06 252 LEU B C 1
ATOM 4196 O O . LEU B 1 252 ? 13.156 -13.312 -2.666 1 95.06 252 LEU B O 1
ATOM 4200 N N . VAL B 1 253 ? 12.25 -11.57 -1.514 1 96.06 253 VAL B N 1
ATOM 4201 C CA . VAL B 1 253 ? 13.523 -10.859 -1.449 1 96.06 253 VAL B CA 1
ATOM 4202 C C . VAL B 1 253 ? 14.547 -11.695 -0.681 1 96.06 253 VAL B C 1
ATOM 4204 O O . VAL B 1 253 ? 15.703 -11.797 -1.086 1 96.06 253 VAL B O 1
ATOM 4207 N N . SER B 1 254 ? 14.117 -12.32 0.382 1 93.38 254 SER B N 1
ATOM 4208 C CA . SER B 1 254 ? 15.039 -13.07 1.232 1 93.38 254 SER B CA 1
ATOM 4209 C C . SER B 1 254 ? 15.625 -14.266 0.494 1 93.38 254 SER B C 1
ATOM 4211 O O . SER B 1 254 ? 16.781 -14.617 0.692 1 93.38 254 SER B O 1
ATOM 4213 N N . VAL B 1 255 ? 14.859 -14.867 -0.424 1 89.56 255 VAL B N 1
ATOM 4214 C CA . VAL B 1 255 ? 15.305 -16.109 -1.05 1 89.56 255 VAL B CA 1
ATOM 4215 C C . VAL B 1 255 ? 15.969 -15.805 -2.391 1 89.56 255 VAL B C 1
ATOM 4217 O O . VAL B 1 255 ? 16.844 -16.547 -2.836 1 89.56 255 VAL B O 1
ATOM 4220 N N . MET B 1 256 ? 15.617 -14.727 -3.014 1 91.06 256 MET B N 1
ATOM 4221 C CA . MET B 1 256 ? 16.125 -14.477 -4.355 1 91.06 256 MET B CA 1
ATOM 4222 C C . MET B 1 256 ? 17.266 -13.453 -4.324 1 91.06 256 MET B C 1
ATOM 4224 O O . MET B 1 256 ? 18.016 -13.336 -5.289 1 91.06 256 MET B O 1
ATOM 4228 N N . VAL B 1 257 ? 17.297 -12.695 -3.283 1 93 257 VAL B N 1
ATOM 4229 C CA . VAL B 1 257 ? 18.375 -11.742 -3.074 1 93 257 VAL B CA 1
ATOM 4230 C C . VAL B 1 257 ? 19.172 -12.125 -1.833 1 93 257 VAL B C 1
ATOM 4232 O O . VAL B 1 257 ? 20.203 -12.812 -1.934 1 93 257 VAL B O 1
ATOM 4235 N N . ASN B 1 258 ? 18.719 -11.75 -0.655 1 90.88 258 ASN B N 1
ATOM 4236 C CA . ASN B 1 258 ? 19.297 -12.211 0.604 1 90.88 258 ASN B CA 1
ATOM 4237 C C . ASN B 1 258 ? 18.5 -11.711 1.803 1 90.88 258 ASN B C 1
ATOM 4239 O O . ASN B 1 258 ? 17.688 -10.789 1.675 1 90.88 258 ASN B O 1
ATOM 4243 N N . GLU B 1 259 ? 18.734 -12.344 2.928 1 92.5 259 GLU B N 1
ATOM 4244 C CA . GLU B 1 259 ? 17.984 -12.047 4.148 1 92.5 259 GLU B CA 1
ATOM 4245 C C . GLU B 1 259 ? 18.297 -10.648 4.66 1 92.5 259 GLU B C 1
ATOM 4247 O O . GLU B 1 259 ? 17.438 -9.969 5.203 1 92.5 259 GLU B O 1
ATOM 4252 N N . GLU B 1 260 ? 19.453 -10.242 4.527 1 94.94 260 GLU B N 1
ATOM 4253 C CA . GLU B 1 260 ? 19.859 -8.914 4.988 1 94.94 260 GLU B CA 1
ATOM 4254 C C . GLU B 1 260 ? 19.047 -7.82 4.305 1 94.94 260 GLU B C 1
ATOM 4256 O O . GLU B 1 260 ? 18.516 -6.934 4.969 1 94.94 260 GLU B O 1
ATOM 4261 N N . THR B 1 261 ? 18.984 -7.926 2.969 1 95.94 261 THR B N 1
ATOM 4262 C CA . THR B 1 261 ? 18.219 -6.949 2.203 1 95.94 261 THR B CA 1
ATOM 4263 C C . THR B 1 261 ? 16.75 -6.973 2.611 1 95.94 261 THR B C 1
ATOM 4265 O O . THR B 1 261 ? 16.141 -5.922 2.791 1 95.94 261 THR B O 1
ATOM 4268 N N . ALA B 1 262 ? 16.203 -8.141 2.799 1 96.69 262 ALA B N 1
ATOM 4269 C CA . ALA B 1 262 ? 14.805 -8.266 3.225 1 96.69 262 ALA B CA 1
ATOM 4270 C C . ALA B 1 262 ? 14.586 -7.586 4.574 1 96.69 262 ALA B C 1
ATOM 4272 O O . ALA B 1 262 ? 13.609 -6.852 4.758 1 96.69 262 ALA B O 1
ATOM 4273 N N . GLY B 1 263 ? 15.469 -7.844 5.48 1 96.38 263 GLY B N 1
ATOM 4274 C CA . GLY B 1 263 ? 15.375 -7.234 6.797 1 96.38 263 GLY B CA 1
ATOM 4275 C C . GLY B 1 263 ? 15.477 -5.723 6.762 1 96.38 263 GLY B C 1
ATOM 4276 O O . GLY B 1 263 ? 14.742 -5.031 7.469 1 96.38 263 GLY B O 1
ATOM 4277 N N . GLU B 1 264 ? 16.344 -5.215 5.977 1 96.81 264 GLU B N 1
ATOM 4278 C CA . GLU B 1 264 ? 16.531 -3.77 5.852 1 96.81 264 GLU B CA 1
ATOM 4279 C C . GLU B 1 264 ? 15.281 -3.104 5.285 1 96.81 264 GLU B C 1
ATOM 4281 O O . GLU B 1 264 ? 14.914 -2.002 5.703 1 96.81 264 GLU B O 1
ATOM 4286 N N . ILE B 1 265 ? 14.688 -3.754 4.324 1 97.31 265 ILE B N 1
ATOM 4287 C CA . ILE B 1 265 ? 13.469 -3.217 3.73 1 97.31 265 ILE B CA 1
ATOM 4288 C C . ILE B 1 265 ? 12.352 -3.195 4.773 1 97.31 265 ILE B C 1
ATOM 4290 O O . ILE B 1 265 ? 11.641 -2.197 4.91 1 97.31 265 ILE B O 1
ATOM 4294 N N . ALA B 1 266 ? 12.219 -4.289 5.504 1 97.25 266 ALA B N 1
ATOM 4295 C CA . ALA B 1 266 ? 11.219 -4.34 6.559 1 97.25 266 ALA B CA 1
ATOM 4296 C C . ALA B 1 266 ? 11.422 -3.221 7.574 1 97.25 266 ALA B C 1
ATOM 4298 O O . ALA B 1 266 ? 10.469 -2.559 7.984 1 97.25 266 ALA B O 1
ATOM 4299 N N . LYS B 1 267 ? 12.609 -2.982 7.93 1 96.25 267 LYS B N 1
ATOM 4300 C CA . LYS B 1 267 ? 12.953 -1.915 8.867 1 96.25 267 LYS B CA 1
ATOM 4301 C C . LYS B 1 267 ? 12.633 -0.544 8.273 1 96.25 267 LYS B C 1
ATOM 4303 O O . LYS B 1 267 ? 12.039 0.302 8.945 1 96.25 267 LYS B O 1
ATOM 4308 N N . PHE B 1 268 ? 13.07 -0.385 7.066 1 96.25 268 PHE B N 1
ATOM 4309 C CA . PHE B 1 268 ? 12.836 0.88 6.383 1 96.25 268 PHE B CA 1
ATOM 4310 C C . PHE B 1 268 ? 11.344 1.21 6.348 1 96.25 268 PHE B C 1
ATOM 4312 O O . PHE B 1 268 ? 10.953 2.367 6.52 1 96.25 268 PHE B O 1
ATOM 4319 N N . MET B 1 269 ? 10.516 0.229 6.172 1 96.69 269 MET B N 1
ATOM 4320 C CA . MET B 1 269 ? 9.07 0.408 6.059 1 96.69 269 MET B CA 1
ATOM 4321 C C . MET B 1 269 ? 8.414 0.424 7.434 1 96.69 269 MET B C 1
ATOM 4323 O O . MET B 1 269 ? 7.195 0.578 7.547 1 96.69 269 MET B O 1
ATOM 4327 N N . GLU B 1 270 ? 9.188 0.221 8.516 1 95.81 270 GLU B N 1
ATOM 4328 C CA . GLU B 1 270 ? 8.664 0.034 9.867 1 95.81 270 GLU B CA 1
ATOM 4329 C C . GLU B 1 270 ? 7.551 -1.009 9.891 1 95.81 270 GLU B C 1
ATOM 4331 O O . GLU B 1 270 ? 6.477 -0.765 10.445 1 95.81 270 GLU B O 1
ATOM 4336 N N . TYR B 1 271 ? 7.848 -2.098 9.25 1 95.88 271 TYR B N 1
ATOM 4337 C CA . TYR B 1 271 ? 6.91 -3.209 9.141 1 95.88 271 TYR B CA 1
ATOM 4338 C C . TYR B 1 271 ? 7.406 -4.426 9.914 1 95.88 271 TYR B C 1
ATOM 4340 O O . TYR B 1 271 ? 8.578 -4.789 9.82 1 95.88 271 TYR B O 1
ATOM 4348 N N . GLU B 1 272 ? 6.48 -5.016 10.688 1 94.19 272 GLU B N 1
ATOM 4349 C CA . GLU B 1 272 ? 6.797 -6.277 11.359 1 94.19 272 GLU B CA 1
ATOM 4350 C C . GLU B 1 272 ? 6.535 -7.469 10.438 1 94.19 272 GLU B C 1
ATOM 4352 O O . GLU B 1 272 ? 5.383 -7.859 10.242 1 94.19 272 GLU B O 1
ATOM 4357 N N . TRP B 1 273 ? 7.617 -7.98 9.945 1 94.88 273 TRP B N 1
ATOM 4358 C CA . TRP B 1 273 ? 7.566 -9.086 8.992 1 94.88 273 TRP B CA 1
ATOM 4359 C C . TRP B 1 273 ? 7.098 -10.367 9.672 1 94.88 273 TRP B C 1
ATOM 4361 O O . TRP B 1 273 ? 7.684 -10.797 10.672 1 94.88 273 TRP B O 1
ATOM 4371 N N . LYS B 1 274 ? 6.02 -10.984 9.125 1 93.94 274 LYS B N 1
ATOM 4372 C CA . LYS B 1 274 ? 5.469 -12.219 9.672 1 93.94 274 LYS B CA 1
ATOM 4373 C C . LYS B 1 274 ? 5.77 -13.406 8.766 1 93.94 274 LYS B C 1
ATOM 4375 O O . LYS B 1 274 ? 5.82 -13.266 7.543 1 93.94 274 LYS B O 1
ATOM 4380 N N . LYS B 1 275 ? 5.809 -14.562 9.359 1 89.5 275 LYS B N 1
ATOM 4381 C CA . LYS B 1 275 ? 6.199 -15.773 8.641 1 89.5 275 LYS B CA 1
ATOM 4382 C C . LYS B 1 275 ? 4.988 -16.453 8.016 1 89.5 275 LYS B C 1
ATOM 4384 O O . LYS B 1 275 ? 3.871 -16.344 8.523 1 89.5 275 LYS B O 1
ATOM 4389 N N . GLY B 1 276 ? 5.266 -17.062 6.859 1 93 276 GLY B N 1
ATOM 4390 C CA . GLY B 1 276 ? 4.328 -18.016 6.281 1 93 276 GLY B CA 1
ATOM 4391 C C . GLY B 1 276 ? 4.785 -19.453 6.406 1 93 276 GLY B C 1
ATOM 4392 O O . GLY B 1 276 ? 5.539 -19.797 7.316 1 93 276 GLY B O 1
ATOM 4393 N N . ILE B 1 277 ? 4.176 -20.328 5.578 1 90.38 277 ILE B N 1
ATOM 4394 C CA . ILE B 1 277 ? 4.551 -21.734 5.664 1 90.38 277 ILE B CA 1
ATOM 4395 C C . ILE B 1 277 ? 5.078 -22.203 4.312 1 90.38 277 ILE B C 1
ATOM 4397 O O . ILE B 1 277 ? 4.707 -21.672 3.27 1 90.38 277 ILE B O 1
ATOM 4401 N N . VAL B 1 278 ? 5.953 -23.203 4.328 1 86.81 278 VAL B N 1
ATOM 4402 C CA . VAL B 1 278 ? 6.449 -23.906 3.146 1 86.81 278 VAL B CA 1
ATOM 4403 C C . VAL B 1 278 ? 5.906 -25.328 3.125 1 86.81 278 VAL B C 1
ATOM 4405 O O . VAL B 1 278 ? 5.859 -26 4.16 1 86.81 278 VAL B O 1
ATOM 4408 N N . VAL B 1 279 ? 5.383 -25.656 2.002 1 82.56 279 VAL B N 1
ATOM 4409 C CA . VAL B 1 279 ? 4.832 -27 1.851 1 82.56 279 VAL B CA 1
ATOM 4410 C C . VAL B 1 279 ? 5.797 -27.859 1.044 1 82.56 279 VAL B C 1
ATOM 4412 O O . VAL B 1 279 ? 6.289 -27.438 -0.006 1 82.56 279 VAL B O 1
ATOM 4415 N N . ASP B 1 280 ? 6.34 -28.969 1.672 1 62.66 280 ASP B N 1
ATOM 4416 C CA . ASP B 1 280 ? 7.277 -29.906 1.061 1 62.66 280 ASP B CA 1
ATOM 4417 C C . ASP B 1 280 ? 6.672 -30.562 -0.184 1 62.66 280 ASP B C 1
ATOM 4419 O O . ASP B 1 280 ? 5.492 -30.906 -0.198 1 62.66 280 ASP B O 1
ATOM 4423 N N . GLY B 1 281 ? 7.02 -30.125 -1.366 1 52.03 281 GLY B N 1
ATOM 4424 C CA . GLY B 1 281 ? 6.625 -30.859 -2.559 1 52.03 281 GLY B CA 1
ATOM 4425 C C . GLY B 1 281 ? 6.754 -32.375 -2.404 1 52.03 281 GLY B C 1
ATOM 4426 O O . GLY B 1 281 ? 7.715 -32.844 -1.804 1 52.03 281 GLY B O 1
ATOM 4427 N N . ILE B 1 282 ? 5.672 -33.031 -2.201 1 40.38 282 ILE B N 1
ATOM 4428 C CA . ILE B 1 282 ? 5.695 -34.5 -2.195 1 40.38 282 ILE B CA 1
ATOM 4429 C C . ILE B 1 282 ? 6.543 -35 -3.359 1 40.38 282 ILE B C 1
ATOM 4431 O O . ILE B 1 282 ? 6.406 -34.531 -4.488 1 40.38 282 ILE B O 1
ATOM 4435 N N . ASP B 1 283 ? 7.816 -35.438 -3.049 1 36.12 283 ASP B N 1
ATOM 4436 C CA . ASP B 1 283 ? 8.43 -36.344 -4.012 1 36.12 283 ASP B CA 1
ATOM 4437 C C . ASP B 1 283 ? 7.375 -37.219 -4.688 1 36.12 283 ASP B C 1
ATOM 4439 O O . ASP B 1 283 ? 6.547 -37.812 -4.008 1 36.12 283 ASP B O 1
ATOM 4443 N N . ILE B 1 284 ? 6.832 -36.781 -5.773 1 30.75 284 ILE B N 1
ATOM 4444 C CA . ILE B 1 284 ? 6.148 -37.812 -6.516 1 30.75 284 ILE B CA 1
ATOM 4445 C C . ILE B 1 284 ? 7.102 -39 -6.754 1 30.75 284 ILE B C 1
ATOM 4447 O O . ILE B 1 284 ? 8.281 -38.781 -7.062 1 30.75 284 ILE B O 1
#